Protein AF-A0A9D1SHH1-F1 (afdb_monomer)

Secondary structure (DSSP, 8-state):
----EEEESGGGSS-SEEEEEEEEE-TT--EEEEEEEESS-SSPSSS-EEEEEEEESSSSSS-PPPEEEE---BSSSSSB-EEEEEEEEEETTTTEEEEEEEEE-TT--TTTPPSS-SEETTEEEEEETTEEEEEETTEEEETTS--EEEB-TTSEETTEETTTTBTSEEE-SS-EEEEEEESSTTSS-PPPEE-HHHHS-TT-SEEEE-SEE-EE--SGGGTT-EEEEEEEES-SSS--EEEEEEEESSSSSS-EEPPPPP-TT-B--SS--SB--GGG-EEEEEEEE-TTS-EEEEEEE--TT-EEEEEEESSTTSS-PPPEEEEEEE-SS--EEEEEEEETTEEEEEEEEE--SSSSEEEEEEEESSSSS---EEEEEEEEE---EEEEE-TTSPEEEEEE--TT---EEEEEE-GGG--

InterPro domains:
  IPR011040 Sialidase [PF13088] (174-400)
  IPR023364 Trans-sialidase, domain 3 [G3DSA:2.40.220.10] (118-172)
  IPR026856 Sialidase family [PTHR10628] (6-422)
  IPR036278 Sialidase superfamily [SSF50939] (6-422)

Solvent-accessible surface area (backbone atoms only — not comparable to full-atom values): 20954 Å² total; per-residue (Å²): 98,90,74,69,49,78,75,39,33,46,93,55,57,92,23,65,12,22,45,49,27,15,38,41,54,48,100,88,44,34,34,34,36,36,31,27,39,19,58,73,47,63,65,68,57,37,18,32,17,23,34,34,30,35,34,15,82,67,80,67,78,53,67,53,75,65,38,76,70,39,82,59,52,63,86,45,39,55,39,2,11,24,38,43,42,38,18,34,30,57,40,79,91,76,59,29,38,38,39,35,24,18,32,26,32,32,59,29,30,81,72,65,20,42,67,29,43,44,62,55,96,90,15,40,32,30,40,34,91,93,42,58,26,40,35,45,98,48,33,32,29,31,89,85,66,82,48,74,42,62,31,48,96,86,30,41,35,96,65,38,24,27,36,41,34,41,67,55,31,25,44,40,59,25,40,37,37,34,35,31,41,14,78,63,78,66,76,52,62,48,78,72,45,73,42,23,93,62,54,45,52,66,67,22,14,30,46,35,45,6,43,12,44,34,44,54,40,83,46,74,99,53,43,68,25,36,37,38,38,24,22,34,16,64,30,52,82,70,38,52,41,30,34,31,41,35,38,17,86,66,87,70,75,53,58,44,58,43,64,54,65,50,55,91,82,52,39,80,47,99,88,52,59,85,36,66,53,64,57,72,26,30,38,39,26,21,60,30,65,46,99,86,36,36,34,43,36,43,31,26,38,53,38,90,84,24,38,32,28,40,29,43,17,85,60,81,60,59,52,51,42,63,59,42,74,38,90,91,38,43,22,43,71,48,50,46,28,49,40,65,45,58,58,95,91,36,72,30,34,40,35,37,32,16,48,31,54,80,45,59,17,30,23,30,39,34,38,10,76,66,84,68,77,50,63,87,20,43,34,67,51,35,82,49,50,15,46,37,35,13,57,36,67,43,89,88,46,36,34,41,38,35,28,28,55,42,95,73,19,40,34,29,32,33,42,73,47,52,66,84,69,43,76

Radius of gyration: 20.75 Å; Cα contacts (8 Å, |Δi|>4): 1305; chains: 1; bounding box: 52×47×60 Å

Structure (mmCIF, N/CA/C/O backbone):
data_AF-A0A9D1SHH1-F1
#
_entry.id   AF-A0A9D1SHH1-F1
#
loop_
_atom_site.group_PDB
_atom_site.id
_atom_site.type_symbol
_atom_site.label_atom_id
_atom_site.label_alt_id
_atom_site.label_comp_id
_atom_site.label_asym_id
_atom_site.label_entity_id
_atom_site.label_seq_id
_atom_site.pdbx_PDB_ins_code
_atom_site.Cartn_x
_atom_site.Cartn_y
_atom_site.Cartn_z
_atom_site.occupancy
_atom_site.B_iso_or_equiv
_atom_site.auth_seq_id
_atom_site.auth_comp_id
_atom_site.auth_asym_id
_atom_site.auth_atom_id
_atom_site.pdbx_PDB_model_num
ATOM 1 N N . MET A 1 1 ? -12.454 -12.516 20.207 1.00 78.00 1 MET A N 1
ATOM 2 C CA . MET A 1 1 ? -13.553 -12.975 19.332 1.00 78.00 1 MET A CA 1
ATOM 3 C C . MET A 1 1 ? -13.242 -14.387 18.903 1.00 78.00 1 MET A C 1
ATOM 5 O O . MET A 1 1 ? -12.071 -14.673 18.683 1.00 78.00 1 MET A O 1
ATOM 9 N N . ASP A 1 2 ? -14.265 -15.229 18.772 1.00 69.12 2 ASP A N 1
ATOM 10 C CA . ASP A 1 2 ? -14.056 -16.672 18.587 1.00 69.12 2 ASP A CA 1
ATOM 11 C C . ASP A 1 2 ? -14.516 -17.180 17.211 1.00 69.12 2 ASP A C 1
ATOM 13 O O . ASP A 1 2 ? -14.301 -18.344 16.887 1.00 69.12 2 ASP A O 1
ATOM 17 N N . ASN A 1 3 ? -15.117 -16.319 16.380 1.00 83.69 3 ASN A N 1
ATOM 18 C CA . ASN A 1 3 ? -15.601 -16.690 15.054 1.00 83.69 3 ASN A CA 1
ATOM 19 C C . ASN A 1 3 ? -14.875 -15.887 13.968 1.00 83.69 3 ASN A C 1
ATOM 21 O O . ASN A 1 3 ? -15.140 -14.701 13.784 1.00 83.69 3 ASN A O 1
ATOM 25 N N . PHE A 1 4 ? -13.951 -16.544 13.270 1.00 95.00 4 PHE A N 1
ATOM 26 C CA . PHE A 1 4 ? -13.216 -15.981 12.140 1.00 95.00 4 PHE A CA 1
ATOM 27 C C . PHE A 1 4 ? -13.461 -16.836 10.900 1.00 95.00 4 PHE A C 1
ATOM 29 O O . PHE A 1 4 ? -13.319 -18.058 10.966 1.00 95.00 4 PHE A O 1
ATOM 36 N N . SER A 1 5 ? -13.754 -16.207 9.765 1.00 96.00 5 SER A N 1
ATOM 37 C CA . SER A 1 5 ? -13.742 -16.881 8.463 1.00 96.00 5 SER A CA 1
ATOM 38 C C . SER A 1 5 ? -12.407 -16.656 7.751 1.00 96.00 5 SER A C 1
ATOM 40 O O . SER A 1 5 ? -11.657 -15.738 8.082 1.00 96.00 5 SER A O 1
ATOM 42 N N . ILE A 1 6 ? -12.070 -17.523 6.798 1.00 97.44 6 ILE A N 1
ATOM 43 C CA . ILE A 1 6 ? -10.857 -17.408 5.978 1.00 97.44 6 ILE A CA 1
ATOM 44 C C . ILE A 1 6 ? -11.259 -16.849 4.613 1.00 97.44 6 ILE A C 1
ATOM 46 O O . ILE A 1 6 ? -12.136 -17.406 3.955 1.00 97.44 6 ILE A O 1
ATOM 50 N N . VAL A 1 7 ? -10.616 -15.756 4.194 1.00 98.38 7 VAL A N 1
ATOM 51 C CA . VAL A 1 7 ? -10.879 -15.106 2.897 1.00 98.38 7 VAL A CA 1
ATOM 52 C C . VAL A 1 7 ? -9.833 -15.497 1.869 1.00 98.38 7 VAL A C 1
ATOM 54 O O . VAL A 1 7 ? -10.185 -15.778 0.729 1.00 98.38 7 VAL A O 1
ATOM 57 N N . PHE A 1 8 ? -8.567 -15.565 2.271 1.00 98.62 8 PHE A N 1
ATOM 58 C CA . PHE A 1 8 ? -7.486 -16.026 1.406 1.00 98.62 8 PHE A CA 1
ATOM 59 C C . PHE A 1 8 ? -6.683 -17.109 2.116 1.00 98.62 8 PHE A C 1
ATOM 61 O O . PHE A 1 8 ? -6.237 -16.900 3.246 1.00 98.62 8 PHE A O 1
ATOM 68 N N . SER A 1 9 ? -6.517 -18.250 1.458 1.00 97.56 9 SER A N 1
ATOM 69 C CA . SER A 1 9 ? -5.665 -19.363 1.875 1.00 97.56 9 SER A CA 1
ATOM 70 C C . SER A 1 9 ? -5.310 -20.234 0.674 1.00 97.56 9 SER A C 1
ATOM 72 O O . SER A 1 9 ? -5.765 -20.006 -0.450 1.00 97.56 9 SER A O 1
ATOM 74 N N . LYS A 1 10 ? -4.506 -21.274 0.908 1.00 96.75 10 LYS A N 1
ATOM 75 C CA . LYS A 1 10 ? -4.217 -22.299 -0.100 1.00 96.75 10 LYS A CA 1
ATOM 76 C C . LYS A 1 10 ? -5.486 -22.892 -0.720 1.00 96.75 10 LYS A C 1
ATOM 78 O O . LYS A 1 10 ? -5.496 -23.188 -1.906 1.00 96.75 10 LYS A O 1
ATOM 83 N N . ASP A 1 11 ? -6.552 -23.029 0.063 1.00 96.00 11 ASP A N 1
ATOM 84 C CA . ASP A 1 11 ? -7.803 -23.640 -0.394 1.00 96.00 11 ASP A CA 1
ATOM 85 C C . ASP A 1 11 ? -8.615 -22.719 -1.319 1.00 96.00 11 ASP A C 1
ATOM 87 O O . ASP A 1 11 ? -9.539 -23.178 -1.985 1.00 96.00 11 ASP A O 1
ATOM 91 N N . THR A 1 12 ? -8.291 -21.423 -1.362 1.00 93.69 12 THR A N 1
ATOM 92 C CA . THR A 1 12 ? -9.015 -20.417 -2.156 1.00 93.69 12 THR A CA 1
ATOM 93 C C . THR A 1 12 ? -8.216 -19.914 -3.355 1.00 93.69 12 THR A C 1
ATOM 95 O O . THR A 1 12 ? -8.708 -19.060 -4.087 1.00 93.69 12 THR A O 1
ATOM 98 N N . GLY A 1 13 ? -6.983 -20.385 -3.543 1.00 94.00 13 GLY A N 1
ATOM 99 C CA . GLY A 1 13 ? -6.089 -19.896 -4.587 1.00 94.00 13 GLY A CA 1
ATOM 100 C C . GLY A 1 13 ? -4.961 -20.871 -4.904 1.00 94.00 13 GLY A C 1
ATOM 101 O O . GLY A 1 13 ? -5.117 -22.082 -4.786 1.00 94.00 13 GLY A O 1
ATOM 102 N N . ASN A 1 14 ? -3.824 -20.351 -5.355 1.00 94.50 14 ASN A N 1
ATOM 103 C CA . ASN A 1 14 ? -2.773 -21.135 -6.009 1.00 94.50 14 ASN A CA 1
ATOM 104 C C . ASN A 1 14 ? -1.453 -21.183 -5.228 1.00 94.50 14 ASN A C 1
ATOM 106 O O . ASN A 1 14 ? -0.519 -21.867 -5.655 1.00 94.50 14 ASN A O 1
ATOM 110 N N . ALA A 1 15 ? -1.344 -20.447 -4.120 1.00 96.56 15 ALA A N 1
ATOM 111 C CA . ALA A 1 15 ? -0.130 -20.374 -3.316 1.00 96.56 15 ALA A CA 1
ATOM 112 C C . ALA A 1 15 ? -0.335 -20.865 -1.878 1.00 96.56 15 ALA A C 1
ATOM 114 O O . ALA A 1 15 ? -1.439 -20.861 -1.346 1.00 96.56 15 ALA A O 1
ATOM 115 N N . GLU A 1 16 ? 0.763 -21.241 -1.221 1.00 96.06 16 GLU A N 1
ATOM 116 C CA . GLU A 1 16 ? 0.758 -21.653 0.191 1.00 96.06 16 GLU A CA 1
ATOM 117 C C . GLU A 1 16 ? 0.666 -20.463 1.160 1.00 96.06 16 GLU A C 1
ATOM 119 O O . GLU A 1 16 ? 0.433 -20.655 2.352 1.00 96.06 16 GLU A O 1
ATOM 124 N N . ASN A 1 17 ? 0.910 -19.237 0.682 1.00 98.25 17 ASN A N 1
ATOM 125 C CA . ASN A 1 17 ? 1.052 -18.071 1.542 1.00 98.25 17 ASN A CA 1
ATOM 126 C C . ASN A 1 17 ? 0.288 -16.848 1.038 1.00 98.25 17 ASN A C 1
ATOM 128 O O . ASN A 1 17 ? 0.364 -16.501 -0.142 1.00 98.25 17 ASN A O 1
ATOM 132 N N . TYR A 1 18 ? -0.343 -16.136 1.975 1.00 98.44 18 TYR A N 1
ATOM 133 C CA . TYR A 1 18 ? -1.086 -14.904 1.731 1.00 98.44 18 TYR A CA 1
ATOM 134 C C . TYR A 1 18 ? -0.763 -13.843 2.772 1.00 98.44 18 TYR A C 1
ATOM 136 O O . TYR A 1 18 ? -0.590 -14.147 3.955 1.00 98.44 18 TYR A O 1
ATOM 144 N N . ARG A 1 19 ? -0.652 -12.587 2.331 1.00 98.38 19 ARG A N 1
ATOM 145 C CA . ARG A 1 19 ? -0.289 -11.453 3.194 1.00 98.38 19 ARG A CA 1
ATOM 146 C C . ARG A 1 19 ? -0.903 -10.144 2.740 1.00 98.38 19 ARG A C 1
ATOM 148 O O . ARG A 1 19 ? -1.397 -10.040 1.628 1.00 98.38 19 ARG A O 1
ATOM 155 N N . ILE A 1 20 ? -0.761 -9.138 3.596 1.00 98.50 20 ILE A N 1
ATOM 156 C CA . ILE A 1 20 ? -1.031 -7.732 3.314 1.00 98.50 20 ILE A CA 1
ATOM 157 C C . ILE A 1 20 ? -2.479 -7.510 2.857 1.00 98.50 20 ILE A C 1
ATOM 159 O O . ILE A 1 20 ? -2.740 -7.315 1.671 1.00 98.50 20 ILE A O 1
ATOM 163 N N . PRO A 1 21 ? -3.441 -7.584 3.792 1.00 98.69 21 PRO A N 1
ATOM 164 C CA . PRO A 1 21 ? -4.838 -7.384 3.461 1.00 98.69 21 PRO A CA 1
ATOM 165 C C . PRO A 1 21 ? -5.146 -5.914 3.168 1.00 98.69 21 PRO A C 1
ATOM 167 O O . PRO A 1 21 ? -4.643 -5.006 3.834 1.00 98.69 21 PRO A O 1
ATOM 170 N N . SER A 1 22 ? -6.065 -5.698 2.238 1.00 98.88 22 SER A N 1
ATOM 171 C CA . SER A 1 22 ? -6.752 -4.428 2.017 1.00 98.88 22 SER A CA 1
ATOM 172 C C . SER A 1 22 ? -8.242 -4.709 1.809 1.00 98.88 22 SER A C 1
ATOM 174 O O . SER A 1 22 ? -8.587 -5.718 1.193 1.00 98.88 22 SER A O 1
ATOM 176 N N . VAL A 1 23 ? -9.131 -3.869 2.343 1.00 98.88 23 VAL A N 1
ATOM 177 C CA . VAL A 1 23 ? -10.582 -3.996 2.149 1.00 98.88 23 VAL A CA 1
ATOM 178 C C . VAL A 1 23 ? -11.229 -2.627 2.011 1.00 98.88 23 VAL A C 1
ATOM 180 O O . VAL A 1 23 ? -10.958 -1.723 2.800 1.00 98.88 23 VAL A O 1
ATOM 183 N N . VAL A 1 24 ? -12.109 -2.499 1.023 1.00 98.75 24 VAL A N 1
ATOM 184 C CA . VAL A 1 24 ? -12.978 -1.333 0.821 1.00 98.75 24 VAL A CA 1
ATOM 185 C C . VAL A 1 24 ? -14.433 -1.779 0.710 1.00 98.75 24 VAL A C 1
ATOM 187 O O . VAL A 1 24 ? -14.713 -2.949 0.441 1.00 98.75 24 VAL A O 1
ATOM 190 N N . VAL A 1 25 ? -15.351 -0.840 0.930 1.00 98.44 25 VAL A N 1
ATOM 191 C CA . VAL A 1 25 ? -16.796 -1.029 0.765 1.00 98.44 25 VAL A CA 1
ATOM 192 C C . VAL A 1 25 ? -17.262 -0.064 -0.318 1.00 98.44 25 VAL A C 1
ATOM 194 O O . VAL A 1 25 ? -16.975 1.130 -0.238 1.00 98.44 25 VAL A O 1
ATOM 197 N N . THR A 1 26 ? -17.947 -0.575 -1.334 1.00 97.88 26 THR A N 1
ATOM 198 C CA . THR A 1 26 ? -18.571 0.236 -2.391 1.00 97.88 26 THR A CA 1
ATOM 199 C C . THR A 1 26 ? -19.889 0.847 -1.907 1.00 97.88 26 THR A C 1
ATOM 201 O O . THR A 1 26 ? -20.453 0.435 -0.892 1.00 97.88 26 THR A O 1
ATOM 204 N N . LYS A 1 27 ? -20.439 1.812 -2.655 1.00 94.38 27 LYS A N 1
ATOM 205 C CA . LYS A 1 27 ? -21.702 2.489 -2.304 1.00 94.38 27 LYS A CA 1
ATOM 206 C C . LYS A 1 27 ? -22.903 1.549 -2.127 1.00 94.38 27 LYS A C 1
ATOM 208 O O . LYS A 1 27 ? -23.839 1.897 -1.416 1.00 94.38 27 LYS A O 1
ATOM 213 N N . ASP A 1 28 ? -22.897 0.389 -2.784 1.00 94.00 28 ASP A N 1
ATOM 214 C CA . ASP A 1 28 ? -23.961 -0.619 -2.686 1.00 94.00 28 ASP A CA 1
ATOM 215 C C . ASP A 1 28 ? -23.740 -1.627 -1.544 1.00 94.00 28 ASP A C 1
ATOM 217 O O . ASP A 1 28 ? -24.547 -2.534 -1.353 1.00 94.00 28 ASP A O 1
ATOM 221 N N . GLY A 1 29 ? -22.674 -1.450 -0.757 1.00 96.94 29 GLY A N 1
ATOM 222 C CA . GLY A 1 29 ? -22.336 -2.304 0.375 1.00 96.94 29 GLY A CA 1
ATOM 223 C C . GLY A 1 29 ? -21.490 -3.527 0.017 1.00 96.94 29 GLY A C 1
ATOM 224 O O . GLY A 1 29 ? -21.230 -4.340 0.906 1.00 96.94 29 GLY A O 1
ATOM 225 N N . THR A 1 30 ? -21.034 -3.670 -1.233 1.00 98.38 30 THR A N 1
ATOM 226 C CA . THR A 1 30 ? -20.122 -4.758 -1.614 1.00 98.38 30 THR A CA 1
ATOM 227 C C . THR A 1 30 ? -18.764 -4.573 -0.938 1.00 98.38 30 THR A C 1
ATOM 229 O O . THR A 1 30 ? -18.098 -3.548 -1.088 1.00 98.38 30 THR A O 1
ATOM 232 N N . LEU A 1 31 ? -18.321 -5.594 -0.206 1.00 98.81 31 LEU A N 1
ATOM 233 C CA . LEU A 1 31 ? -16.946 -5.694 0.271 1.00 98.81 31 LEU A CA 1
ATOM 234 C C . LEU A 1 31 ? -16.056 -6.158 -0.873 1.00 98.81 31 LEU A C 1
ATOM 236 O O . LEU A 1 31 ? -16.323 -7.189 -1.493 1.00 98.81 31 LEU A O 1
ATOM 240 N N . VAL A 1 32 ? -14.955 -5.450 -1.093 1.00 98.81 32 VAL A N 1
ATOM 241 C CA . VAL A 1 32 ? -13.888 -5.876 -2.000 1.00 98.81 32 VAL A CA 1
ATOM 242 C C . VAL A 1 32 ? -12.627 -6.048 -1.175 1.00 98.81 32 VAL A C 1
ATOM 244 O O . VAL A 1 32 ? -12.137 -5.093 -0.577 1.00 98.81 32 VAL A O 1
ATOM 247 N N . ALA A 1 33 ? -12.140 -7.284 -1.106 1.00 98.88 33 ALA A N 1
ATOM 248 C CA . ALA A 1 33 ? -10.960 -7.688 -0.358 1.00 98.88 33 ALA A CA 1
ATOM 249 C C . ALA A 1 33 ? -9.810 -7.980 -1.320 1.00 98.88 33 ALA A C 1
ATOM 251 O O . ALA A 1 33 ? -10.016 -8.645 -2.333 1.00 98.88 33 ALA A O 1
ATOM 252 N N . ALA A 1 34 ? -8.601 -7.542 -0.978 1.00 98.88 34 ALA A N 1
ATOM 253 C CA . ALA A 1 34 ? -7.385 -7.828 -1.726 1.00 98.88 34 ALA A CA 1
ATOM 254 C C . ALA A 1 34 ? -6.268 -8.346 -0.817 1.00 98.88 34 ALA A C 1
ATOM 256 O O . ALA A 1 34 ? -6.210 -8.004 0.368 1.00 98.88 34 ALA A O 1
ATOM 257 N N . ALA A 1 35 ? -5.371 -9.146 -1.391 1.00 98.75 35 ALA A N 1
ATOM 258 C CA . ALA A 1 35 ? -4.189 -9.663 -0.712 1.00 98.75 35 ALA A CA 1
ATOM 259 C C . ALA A 1 35 ? -3.027 -9.933 -1.683 1.00 98.75 35 ALA A C 1
ATOM 261 O O . ALA A 1 35 ? -3.178 -9.998 -2.908 1.00 98.75 35 ALA A O 1
ATOM 262 N N . ASP A 1 36 ? -1.843 -10.120 -1.110 1.00 98.75 36 ASP A N 1
ATOM 263 C CA . ASP A 1 36 ? -0.730 -10.803 -1.750 1.00 98.75 36 ASP A CA 1
ATOM 264 C C . ASP A 1 36 ? -0.964 -12.309 -1.796 1.00 98.75 36 ASP A C 1
ATOM 266 O O . ASP A 1 36 ? -1.150 -12.916 -0.747 1.00 98.75 36 ASP A O 1
ATOM 270 N N . GLU A 1 37 ? -0.822 -12.912 -2.975 1.00 98.56 37 GLU A N 1
ATOM 271 C CA . GLU A 1 37 ? -0.665 -14.359 -3.160 1.00 98.56 37 GLU A CA 1
ATOM 272 C C . GLU A 1 37 ? 0.824 -14.661 -3.407 1.00 98.56 37 GLU A C 1
ATOM 274 O O . GLU A 1 37 ? 1.411 -14.175 -4.377 1.00 98.56 37 GLU A O 1
ATOM 279 N N . ARG A 1 38 ? 1.480 -15.396 -2.497 1.00 98.19 38 ARG A N 1
ATOM 280 C CA . ARG A 1 38 ? 2.950 -15.537 -2.434 1.00 98.19 38 ARG A CA 1
ATOM 281 C C . ARG A 1 38 ? 3.396 -16.980 -2.688 1.00 98.19 38 ARG A C 1
ATOM 283 O O . ARG A 1 38 ? 3.282 -17.832 -1.814 1.00 98.19 38 ARG A O 1
ATOM 290 N N . PHE A 1 39 ? 3.983 -17.250 -3.854 1.00 97.50 39 PHE A N 1
ATOM 291 C CA . PHE A 1 39 ? 4.135 -18.624 -4.363 1.00 97.50 39 PHE A CA 1
ATOM 292 C C . PHE A 1 39 ? 5.250 -19.459 -3.723 1.00 97.50 39 PHE A C 1
ATOM 294 O O . PHE A 1 39 ? 5.036 -20.628 -3.422 1.00 97.50 39 PHE A O 1
ATOM 301 N N . PHE A 1 40 ? 6.457 -18.913 -3.544 1.00 95.25 40 PHE A N 1
ATOM 302 C CA . PHE A 1 40 ? 7.606 -19.737 -3.126 1.00 95.25 40 PHE A CA 1
ATOM 303 C C . PHE A 1 40 ? 7.874 -19.693 -1.622 1.00 95.25 40 PHE A C 1
ATOM 305 O O . PHE A 1 40 ? 8.486 -20.605 -1.074 1.00 95.25 40 PHE A O 1
ATOM 312 N N . THR A 1 41 ? 7.486 -18.599 -0.965 1.00 94.69 41 THR A N 1
ATOM 313 C CA . THR A 1 41 ? 7.639 -18.387 0.481 1.00 94.69 41 THR A CA 1
ATOM 314 C C . THR A 1 41 ? 6.634 -17.336 0.955 1.00 94.69 41 THR A C 1
ATOM 316 O O . THR A 1 41 ? 6.301 -16.443 0.180 1.00 94.69 41 THR A O 1
ATOM 319 N N . GLY A 1 42 ? 6.306 -17.293 2.248 1.00 94.31 42 GLY A N 1
ATOM 320 C CA . GLY A 1 42 ? 5.588 -16.156 2.850 1.00 94.31 42 GLY A CA 1
ATOM 321 C C . GLY A 1 42 ? 6.420 -14.871 2.999 1.00 94.31 42 GLY A C 1
ATOM 322 O O . GLY A 1 42 ? 5.913 -13.845 3.452 1.00 94.31 42 GLY A O 1
ATOM 323 N N . SER A 1 43 ? 7.708 -14.896 2.634 1.00 94.44 43 SER A N 1
ATOM 324 C CA . SER A 1 43 ? 8.597 -13.732 2.730 1.00 94.44 43 SER A CA 1
ATOM 325 C C . SER A 1 43 ? 8.281 -12.661 1.686 1.00 94.44 43 SER A C 1
ATOM 327 O O . SER A 1 43 ? 7.547 -12.883 0.722 1.00 94.44 43 SER A O 1
ATOM 329 N N . ASP A 1 44 ? 8.843 -11.479 1.922 1.00 95.19 44 ASP A N 1
ATOM 330 C CA . ASP A 1 44 ? 8.890 -10.350 0.991 1.00 95.19 44 ASP A CA 1
ATOM 331 C C . ASP A 1 44 ? 9.633 -10.698 -0.318 1.00 95.19 44 ASP A C 1
ATOM 333 O O . ASP A 1 44 ? 10.245 -11.770 -0.437 1.00 95.19 44 ASP A O 1
ATOM 337 N N . ASN A 1 45 ? 9.612 -9.786 -1.288 1.00 93.31 45 ASN A N 1
ATOM 338 C CA . ASN A 1 45 ? 10.435 -9.874 -2.484 1.00 93.31 45 ASN A CA 1
ATOM 339 C C . ASN A 1 45 ? 11.946 -9.957 -2.133 1.00 93.31 45 ASN A C 1
ATOM 341 O O . ASN A 1 45 ? 12.418 -9.409 -1.132 1.00 93.31 45 ASN A O 1
ATOM 345 N N . PRO A 1 46 ? 12.756 -10.675 -2.934 1.00 93.62 46 PRO A N 1
ATOM 346 C CA . PRO A 1 46 ? 12.384 -11.366 -4.166 1.00 93.62 46 PRO A CA 1
ATOM 347 C C . PRO A 1 46 ? 11.594 -12.655 -3.901 1.00 93.62 46 PRO A C 1
ATOM 349 O O . PRO A 1 46 ? 11.968 -13.459 -3.041 1.00 93.62 46 PRO A O 1
ATOM 352 N N . ASN A 1 47 ? 10.489 -12.793 -4.634 1.00 95.00 47 ASN A N 1
ATOM 353 C CA . ASN A 1 47 ? 9.498 -13.868 -4.599 1.00 95.00 47 ASN A CA 1
ATOM 354 C C . ASN A 1 47 ? 8.522 -13.631 -5.770 1.00 95.00 47 ASN A C 1
ATOM 356 O O . ASN A 1 47 ? 8.375 -12.481 -6.177 1.00 95.00 47 ASN A O 1
ATOM 360 N N . ARG A 1 48 ? 7.825 -14.650 -6.289 1.00 97.50 48 ARG A N 1
ATOM 361 C CA . ARG A 1 48 ? 6.657 -14.374 -7.142 1.00 97.50 48 ARG A CA 1
ATOM 362 C C . ARG A 1 48 ? 5.502 -13.999 -6.227 1.00 97.50 48 ARG A C 1
ATOM 364 O O . ARG A 1 48 ? 5.137 -14.791 -5.354 1.00 97.50 48 ARG A O 1
ATOM 371 N N . ILE A 1 49 ? 4.977 -12.797 -6.419 1.00 98.56 49 ILE A N 1
ATOM 372 C CA . ILE A 1 49 ? 3.838 -12.294 -5.660 1.00 98.56 49 ILE A CA 1
ATOM 373 C C . ILE A 1 49 ? 2.834 -11.700 -6.636 1.00 98.56 49 ILE A C 1
ATOM 375 O O . ILE A 1 49 ? 3.168 -10.754 -7.352 1.00 98.56 49 ILE A O 1
ATOM 379 N N . ASP A 1 50 ? 1.625 -12.245 -6.617 1.00 98.50 50 ASP A N 1
ATOM 380 C CA . ASP A 1 50 ? 0.494 -11.819 -7.440 1.00 98.50 50 ASP A CA 1
ATOM 381 C C . ASP A 1 50 ? -0.491 -11.012 -6.564 1.00 98.50 50 ASP A C 1
ATOM 383 O O . ASP A 1 50 ? -0.465 -11.106 -5.327 1.00 98.50 50 ASP A O 1
ATOM 387 N N . LYS A 1 51 ? -1.333 -10.163 -7.170 1.00 98.50 51 LYS A N 1
ATOM 388 C CA . LYS A 1 51 ? -2.459 -9.508 -6.473 1.00 98.50 51 LYS A CA 1
ATOM 389 C C . LYS A 1 51 ? -3.732 -10.293 -6.719 1.00 98.50 51 LYS A C 1
ATOM 391 O O . LYS A 1 51 ? -4.103 -10.506 -7.874 1.00 98.50 51 LYS A O 1
ATOM 396 N N . VAL A 1 52 ? -4.419 -10.642 -5.640 1.00 98.81 52 VAL A N 1
ATOM 397 C CA . VAL A 1 52 ? -5.677 -11.385 -5.693 1.00 98.81 52 VAL A CA 1
ATOM 398 C C . VAL A 1 52 ? -6.797 -10.617 -5.015 1.00 98.81 52 VAL A C 1
ATOM 400 O O . VAL A 1 52 ? -6.549 -9.857 -4.080 1.00 98.81 52 VAL A O 1
ATOM 403 N N . VAL A 1 53 ? -8.016 -10.808 -5.512 1.00 98.81 53 VAL A N 1
ATOM 404 C CA . VAL A 1 53 ? -9.228 -10.116 -5.076 1.00 98.81 53 VAL A CA 1
ATOM 405 C C . VAL A 1 53 ? -10.357 -11.118 -4.875 1.00 98.81 53 VAL A C 1
ATOM 407 O O . VAL A 1 53 ? -10.489 -12.078 -5.635 1.00 98.81 53 VAL A O 1
ATOM 410 N N . ARG A 1 54 ? -11.183 -10.879 -3.858 1.00 98.81 54 ARG A N 1
ATOM 411 C CA . ARG A 1 54 ? -12.477 -11.541 -3.650 1.00 98.81 54 ARG A CA 1
ATOM 412 C C . ARG A 1 54 ? -13.506 -10.502 -3.237 1.00 98.81 54 ARG A C 1
ATOM 414 O O . ARG A 1 54 ? -13.161 -9.517 -2.583 1.00 98.81 54 ARG A O 1
ATOM 421 N N . THR A 1 55 ? -14.764 -10.728 -3.589 1.00 98.69 55 THR A N 1
ATOM 422 C CA . THR A 1 55 ? -15.863 -9.818 -3.254 1.00 98.69 55 THR A CA 1
ATOM 423 C C . THR A 1 55 ? -16.925 -10.508 -2.410 1.00 98.69 55 THR A C 1
ATOM 425 O O . THR A 1 55 ? -17.069 -11.731 -2.455 1.00 98.69 55 THR A O 1
ATOM 428 N N . SER A 1 56 ? -17.663 -9.730 -1.622 1.00 98.62 56 SER A N 1
ATOM 429 C CA . SER A 1 56 ? -18.806 -10.206 -0.845 1.00 98.62 56 SER A CA 1
ATOM 430 C C . SER A 1 56 ? -19.941 -9.190 -0.889 1.00 98.62 56 SER A C 1
ATOM 432 O O . SER A 1 56 ? -19.739 -8.011 -0.614 1.00 98.62 56 SER A O 1
ATOM 434 N N . VAL A 1 57 ? -21.144 -9.668 -1.209 1.00 97.94 57 VAL A N 1
ATOM 435 C CA . VAL A 1 57 ? -22.374 -8.860 -1.315 1.00 97.94 57 VAL A CA 1
ATOM 436 C C . VAL A 1 57 ? -23.327 -9.074 -0.131 1.00 97.94 57 VAL A C 1
ATOM 438 O O . VAL A 1 57 ? -24.448 -8.578 -0.133 1.00 97.94 57 VAL A O 1
ATOM 441 N N . ASP A 1 58 ? -22.909 -9.848 0.875 1.00 97.31 58 ASP A N 1
ATOM 442 C CA . ASP A 1 58 ? -23.738 -10.260 2.017 1.00 97.31 58 ASP A CA 1
ATOM 443 C C . ASP A 1 58 ? -23.104 -9.926 3.380 1.00 97.31 58 ASP A C 1
ATOM 445 O O . ASP A 1 58 ? -23.429 -10.543 4.401 1.00 97.31 58 ASP A O 1
ATOM 449 N N . GLY A 1 59 ? -22.211 -8.928 3.395 1.00 96.44 59 GLY A N 1
ATOM 450 C CA . GLY A 1 59 ? -21.511 -8.466 4.597 1.00 96.44 59 GLY A CA 1
ATOM 451 C C . GLY A 1 59 ? -20.359 -9.377 5.034 1.00 96.44 59 GLY A C 1
ATOM 452 O O . GLY A 1 59 ? -19.990 -9.376 6.206 1.00 96.44 59 GLY A O 1
ATOM 453 N N . GLY A 1 60 ? -19.796 -10.167 4.116 1.00 97.19 60 GLY A N 1
ATOM 454 C CA . GLY A 1 60 ? -18.646 -11.040 4.366 1.00 97.19 60 GLY A CA 1
ATOM 455 C C . GLY A 1 60 ? -19.010 -12.443 4.852 1.00 97.19 60 GLY A C 1
ATOM 456 O O . GLY A 1 60 ? -18.131 -13.160 5.342 1.00 97.19 60 GLY A O 1
ATOM 457 N N . LYS A 1 61 ? -20.283 -12.850 4.724 1.00 96.69 61 LYS A N 1
ATOM 458 C CA . LYS A 1 61 ? -20.740 -14.208 5.071 1.00 96.69 61 LYS A CA 1
ATOM 459 C C . LYS A 1 61 ? -20.291 -15.211 4.015 1.00 96.69 61 LYS A C 1
ATOM 461 O O . LYS A 1 61 ? -19.841 -16.300 4.365 1.00 96.69 61 LYS A O 1
ATOM 466 N N . THR A 1 62 ? -20.379 -14.833 2.743 1.00 97.69 62 THR A N 1
ATOM 467 C CA . THR A 1 62 ? -19.843 -15.591 1.609 1.00 97.69 6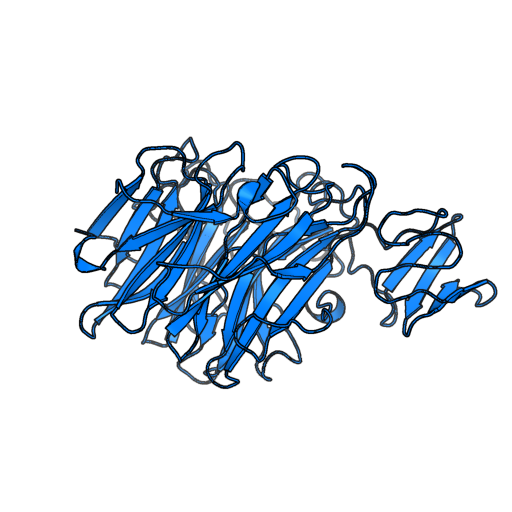2 THR A CA 1
ATOM 468 C C . THR A 1 62 ? -18.956 -14.707 0.738 1.00 97.69 62 THR A C 1
ATOM 470 O O . THR A 1 62 ? -19.082 -13.482 0.736 1.00 97.69 62 THR A O 1
ATOM 473 N N . TRP A 1 63 ? -18.024 -15.334 0.019 1.00 98.50 63 TRP A N 1
ATOM 474 C CA . TRP A 1 63 ? -17.035 -14.660 -0.820 1.00 98.50 63 TRP A CA 1
ATOM 475 C C . TRP A 1 63 ? -17.012 -15.288 -2.212 1.00 98.50 63 TRP A C 1
ATOM 477 O O . TRP A 1 63 ? -17.116 -16.510 -2.333 1.00 98.50 63 TRP A O 1
ATOM 487 N N . SER A 1 64 ? -16.836 -14.465 -3.246 1.00 98.38 64 SER A N 1
ATOM 488 C CA . SER A 1 64 ? -16.663 -14.902 -4.637 1.00 98.38 64 SER A CA 1
ATOM 489 C C . SER A 1 64 ? -15.482 -15.861 -4.798 1.00 98.38 64 SER A C 1
ATOM 491 O O . SER A 1 64 ? -14.633 -15.960 -3.916 1.00 98.38 64 SER A O 1
ATOM 493 N N . GLU A 1 65 ? -15.347 -16.499 -5.957 1.00 97.81 65 GLU A N 1
ATOM 494 C CA . GLU A 1 65 ? -14.068 -17.110 -6.339 1.00 97.81 65 GLU A CA 1
ATOM 495 C C . GLU A 1 65 ? -12.942 -16.064 -6.382 1.00 97.81 65 GLU A C 1
ATOM 497 O O . GLU A 1 65 ? -13.195 -14.861 -6.536 1.00 97.81 65 GLU A O 1
ATOM 502 N N . GLN A 1 66 ? -11.701 -16.523 -6.213 1.00 98.38 66 GLN A N 1
ATOM 503 C CA . GLN A 1 66 ? -10.522 -15.665 -6.267 1.00 98.38 66 GLN A CA 1
ATOM 504 C C . GLN A 1 66 ? -10.255 -15.178 -7.694 1.00 98.38 66 GLN A C 1
ATOM 506 O O . GLN A 1 66 ? -10.194 -15.961 -8.639 1.00 98.38 66 GLN A O 1
ATOM 511 N N . ILE A 1 67 ? -10.032 -13.873 -7.827 1.00 98.12 67 ILE A N 1
ATOM 512 C CA . ILE A 1 67 ? -9.651 -13.209 -9.074 1.00 98.12 67 ILE A CA 1
ATOM 513 C C . ILE A 1 67 ? -8.194 -12.768 -8.956 1.00 98.12 67 ILE A C 1
ATOM 515 O O . ILE A 1 67 ? -7.838 -12.063 -8.015 1.00 98.12 67 ILE A O 1
ATOM 519 N N . THR A 1 68 ? -7.347 -13.131 -9.919 1.00 98.31 68 THR A N 1
ATOM 520 C CA . THR A 1 68 ? -5.986 -12.584 -10.019 1.00 98.31 68 THR A CA 1
ATOM 521 C C . THR A 1 68 ? -6.037 -11.237 -10.739 1.00 98.31 68 THR A C 1
ATOM 523 O O . THR A 1 68 ? -6.134 -11.180 -11.961 1.00 98.31 68 THR A O 1
ATOM 526 N N . ALA A 1 69 ? -5.978 -10.144 -9.977 1.00 98.38 69 ALA A N 1
ATOM 527 C CA . ALA A 1 69 ? -5.986 -8.778 -10.504 1.00 98.38 69 ALA A CA 1
ATOM 528 C C . ALA A 1 69 ? -4.640 -8.388 -11.141 1.00 98.38 69 ALA A C 1
ATOM 530 O O . ALA A 1 69 ? -4.602 -7.629 -12.106 1.00 98.38 69 ALA A O 1
ATOM 531 N N . VAL A 1 70 ? -3.531 -8.917 -10.612 1.00 98.31 70 VAL A N 1
ATOM 532 C CA . VAL A 1 70 ? -2.183 -8.735 -11.174 1.00 98.31 70 VAL A CA 1
ATOM 533 C C . VAL A 1 70 ? -1.441 -10.054 -11.096 1.00 98.31 70 VAL A C 1
ATOM 535 O O . VAL A 1 70 ? -1.197 -10.559 -10.002 1.00 98.31 70 VAL A O 1
ATOM 538 N N . GLN A 1 71 ? -1.037 -10.576 -12.248 1.00 97.25 71 GLN A N 1
ATOM 539 C CA . GLN A 1 71 ? -0.235 -11.787 -12.341 1.00 97.25 71 GLN A CA 1
ATOM 540 C C . GLN A 1 71 ? 1.222 -11.432 -12.635 1.00 97.25 71 GLN A C 1
ATOM 542 O O . GLN A 1 71 ? 1.508 -10.721 -13.600 1.00 97.25 71 GLN A O 1
ATOM 547 N N . MET A 1 72 ? 2.149 -11.950 -11.831 1.00 97.12 72 MET A N 1
ATOM 548 C CA . MET A 1 72 ? 3.581 -11.822 -12.079 1.00 97.12 72 MET A CA 1
ATOM 549 C C . MET A 1 72 ? 4.170 -13.111 -12.651 1.00 97.12 72 MET A C 1
ATOM 551 O O . MET A 1 72 ? 3.576 -14.189 -12.614 1.00 97.12 72 MET A O 1
ATOM 555 N N . VAL A 1 73 ? 5.382 -12.987 -13.187 1.00 95.56 73 VAL A N 1
ATOM 556 C CA . VAL A 1 73 ? 6.110 -14.066 -13.858 1.00 95.56 73 VAL A CA 1
ATOM 557 C C . VAL A 1 73 ? 7.349 -14.485 -13.074 1.00 95.56 73 VAL A C 1
ATOM 559 O O . VAL A 1 73 ? 7.997 -13.674 -12.403 1.00 95.56 73 VAL A O 1
ATOM 562 N N . GLY A 1 74 ? 7.703 -15.763 -13.198 1.00 94.31 74 GLY A N 1
ATOM 563 C CA . GLY A 1 74 ? 8.933 -16.321 -12.654 1.00 94.31 74 GLY A CA 1
ATOM 564 C C . GLY A 1 74 ? 8.816 -17.779 -12.228 1.00 94.31 74 GLY A C 1
ATOM 565 O O . GLY A 1 74 ? 7.723 -18.338 -12.153 1.00 94.31 74 GLY A O 1
ATOM 566 N N . LYS A 1 75 ? 9.973 -18.397 -11.978 1.00 93.50 75 LYS A N 1
ATOM 567 C CA . LYS A 1 75 ? 10.104 -19.851 -11.759 1.00 93.50 75 LYS A CA 1
ATOM 568 C C . LYS A 1 75 ? 10.586 -20.250 -10.368 1.00 93.50 75 LYS A C 1
ATOM 570 O O . LYS A 1 75 ? 10.426 -21.396 -9.968 1.00 93.50 75 LYS A O 1
ATOM 575 N N . ASP A 1 76 ? 11.192 -19.316 -9.643 1.00 95.56 76 ASP A N 1
ATOM 576 C CA . ASP A 1 76 ? 11.668 -19.521 -8.278 1.00 95.56 76 ASP A CA 1
ATOM 577 C C . ASP A 1 76 ? 11.794 -18.186 -7.535 1.00 95.56 76 ASP A C 1
ATOM 579 O O . ASP A 1 76 ? 11.644 -17.108 -8.114 1.00 95.56 76 ASP A O 1
ATOM 583 N N . LYS A 1 77 ? 12.123 -18.247 -6.242 1.00 94.00 77 LYS A N 1
ATOM 584 C CA . LYS A 1 77 ? 12.252 -17.075 -5.370 1.00 94.00 77 LYS A CA 1
ATOM 585 C C . LYS A 1 77 ? 13.111 -15.943 -5.958 1.00 94.00 77 LYS A C 1
ATOM 587 O O . LYS A 1 77 ? 12.791 -14.778 -5.754 1.00 94.00 77 LYS A O 1
ATOM 592 N N . LYS A 1 78 ? 14.228 -16.243 -6.625 1.00 94.94 78 LYS A N 1
ATOM 593 C CA . LYS A 1 78 ? 15.190 -15.231 -7.101 1.00 94.94 78 LYS A CA 1
ATOM 594 C C . LYS A 1 78 ? 14.933 -14.799 -8.538 1.00 94.94 78 LYS A C 1
ATOM 596 O O . LYS A 1 78 ? 15.262 -13.663 -8.868 1.00 94.94 78 LYS A O 1
ATOM 601 N N . HIS A 1 79 ? 14.316 -15.652 -9.345 1.00 95.69 79 HIS A N 1
ATOM 602 C CA . HIS A 1 79 ? 14.018 -15.405 -10.757 1.00 95.69 79 HIS A CA 1
ATOM 603 C C . HIS A 1 79 ? 12.537 -15.081 -10.992 1.00 95.69 79 HIS A C 1
ATOM 605 O O . HIS A 1 79 ? 11.962 -15.495 -11.997 1.00 95.69 79 HIS A O 1
ATOM 611 N N . SER A 1 80 ? 11.918 -14.368 -10.048 1.00 96.94 80 SER A N 1
ATOM 612 C CA . SER A 1 80 ? 10.523 -13.939 -10.141 1.00 96.94 80 SER A CA 1
ATOM 613 C C . SER A 1 80 ? 10.352 -12.470 -9.832 1.00 96.94 80 SER A C 1
ATOM 615 O O . SER A 1 80 ? 10.911 -11.973 -8.852 1.00 96.94 80 SER A O 1
ATOM 617 N N . ALA A 1 81 ? 9.555 -11.806 -10.659 1.00 97.62 81 ALA A N 1
ATOM 618 C CA . ALA A 1 81 ? 9.076 -10.470 -10.376 1.00 97.62 81 ALA A CA 1
ATOM 619 C C . ALA A 1 81 ? 7.926 -10.527 -9.355 1.00 97.62 81 ALA A C 1
ATOM 621 O O . ALA A 1 81 ? 7.260 -11.552 -9.201 1.00 97.62 81 ALA A O 1
ATOM 622 N N . ALA A 1 82 ? 7.716 -9.427 -8.640 1.00 98.25 82 ALA A N 1
ATOM 623 C CA . ALA A 1 82 ? 6.749 -9.348 -7.551 1.00 98.25 82 ALA A CA 1
ATOM 624 C C . ALA A 1 82 ? 5.885 -8.101 -7.700 1.00 98.25 82 ALA A C 1
ATOM 626 O O . ALA A 1 82 ? 6.433 -7.032 -7.952 1.00 98.25 82 ALA A O 1
ATOM 627 N N . ALA A 1 83 ? 4.583 -8.237 -7.478 1.00 98.31 83 ALA A N 1
ATOM 628 C CA . ALA A 1 83 ? 3.667 -7.163 -7.135 1.00 98.31 83 ALA A CA 1
ATOM 629 C C . ALA A 1 83 ? 3.324 -7.344 -5.653 1.00 98.31 83 ALA A C 1
ATOM 631 O O . ALA A 1 83 ? 2.897 -8.425 -5.257 1.00 98.31 83 ALA A O 1
ATOM 632 N N . ILE A 1 84 ? 3.514 -6.336 -4.812 1.00 98.19 84 ILE A N 1
ATOM 633 C CA . ILE A 1 84 ? 3.415 -6.473 -3.356 1.00 98.19 84 ILE A CA 1
ATOM 634 C C . ILE A 1 84 ? 2.755 -5.253 -2.715 1.00 98.19 84 ILE A C 1
ATOM 636 O O . ILE A 1 84 ? 2.811 -4.149 -3.261 1.00 98.19 84 ILE A O 1
ATOM 640 N N . ASP A 1 85 ? 2.171 -5.476 -1.543 1.00 98.50 85 ASP A N 1
ATOM 641 C CA . ASP A 1 85 ? 1.626 -4.469 -0.641 1.00 98.50 85 ASP A CA 1
ATOM 642 C C . ASP A 1 85 ? 0.415 -3.716 -1.227 1.00 98.50 85 ASP A C 1
ATOM 644 O O . ASP A 1 85 ? 0.499 -2.507 -1.447 1.00 98.50 85 ASP A O 1
ATOM 648 N N . PRO A 1 86 ? -0.724 -4.382 -1.509 1.00 98.56 86 PRO A N 1
ATOM 649 C CA . PRO A 1 86 ? -1.910 -3.697 -2.001 1.00 98.56 86 PRO A CA 1
ATOM 650 C C . PRO A 1 86 ? -2.397 -2.646 -0.996 1.00 98.56 86 PRO A C 1
ATOM 652 O O . PRO A 1 86 ? -2.494 -2.892 0.210 1.00 98.56 86 PRO A O 1
ATOM 655 N N . ALA A 1 87 ? -2.755 -1.481 -1.525 1.00 98.75 87 ALA A N 1
ATOM 656 C CA . ALA A 1 87 ? -3.563 -0.491 -0.840 1.00 98.75 87 ALA A CA 1
ATOM 657 C C . ALA A 1 87 ? -4.758 -0.124 -1.721 1.00 98.75 87 ALA A C 1
ATOM 659 O O . ALA A 1 87 ? -4.562 0.310 -2.856 1.00 98.75 87 ALA A O 1
ATOM 660 N N . MET A 1 88 ? -5.982 -0.307 -1.225 1.00 98.75 88 MET A N 1
ATOM 661 C CA . MET A 1 88 ? -7.200 0.025 -1.967 1.00 98.75 88 MET A CA 1
ATOM 662 C C . MET A 1 88 ? -7.814 1.345 -1.520 1.00 98.75 88 MET A C 1
ATOM 664 O O . MET A 1 88 ? -7.729 1.738 -0.360 1.00 98.75 88 MET A O 1
ATOM 668 N N . LEU A 1 89 ? -8.451 2.026 -2.462 1.00 98.62 89 LEU A N 1
ATOM 669 C CA . LEU A 1 89 ? -9.249 3.225 -2.243 1.00 98.62 89 LEU A CA 1
ATOM 670 C C . LEU A 1 89 ? -10.524 3.071 -3.064 1.00 98.62 89 LEU A C 1
ATOM 672 O O . LEU A 1 89 ? -10.456 2.679 -4.228 1.00 98.62 89 LEU A O 1
ATOM 676 N N . TYR A 1 90 ? -11.666 3.405 -2.473 1.00 98.56 90 TYR A N 1
ATOM 677 C CA . TYR A 1 90 ? -12.915 3.551 -3.209 1.00 98.56 90 TYR A CA 1
ATOM 678 C C . TYR A 1 90 ? -13.194 5.036 -3.444 1.00 98.56 90 TYR A C 1
ATOM 680 O O . TYR A 1 90 ? -13.208 5.823 -2.498 1.00 98.56 90 TYR A O 1
ATOM 688 N N . ASP A 1 91 ? -13.360 5.401 -4.709 1.00 98.19 91 ASP A N 1
ATOM 689 C CA . ASP A 1 91 ? -13.790 6.721 -5.153 1.00 98.19 91 ASP A CA 1
ATOM 690 C C . ASP A 1 91 ? -15.304 6.676 -5.370 1.00 98.19 91 ASP A C 1
ATOM 692 O O . ASP A 1 91 ? -15.795 6.060 -6.322 1.00 98.19 91 ASP A O 1
ATOM 696 N N . ALA A 1 92 ? -16.043 7.315 -4.466 1.00 95.25 92 ALA A N 1
ATOM 697 C CA . ALA A 1 92 ? -17.500 7.299 -4.477 1.00 95.25 92 ALA A CA 1
ATOM 698 C C . ALA A 1 92 ? -18.095 8.170 -5.596 1.00 95.25 92 ALA A C 1
ATOM 700 O O . ALA A 1 92 ? -19.211 7.899 -6.042 1.00 95.25 92 ALA A O 1
ATOM 701 N N . GLU A 1 93 ? -17.368 9.188 -6.069 1.00 96.44 93 GLU A N 1
ATOM 702 C CA . GLU A 1 93 ? -17.825 10.076 -7.145 1.00 96.44 93 GLU A CA 1
ATOM 703 C C . GLU A 1 93 ? -17.796 9.364 -8.498 1.00 96.44 93 GLU A C 1
ATOM 705 O O . GLU A 1 93 ? -18.718 9.505 -9.304 1.00 96.44 93 GLU A O 1
ATOM 710 N N . GLN A 1 94 ? -16.751 8.568 -8.732 1.00 97.31 94 GLN A N 1
ATOM 711 C CA . GLN A 1 94 ? -16.600 7.783 -9.958 1.00 97.31 94 GLN A CA 1
ATOM 712 C C . GLN A 1 94 ? -17.163 6.362 -9.858 1.00 97.31 94 GLN A C 1
ATOM 714 O O . GLN A 1 94 ? -17.206 5.673 -10.875 1.00 97.31 94 GLN A O 1
ATOM 719 N N . ASP A 1 95 ? -17.577 5.926 -8.663 1.00 97.56 95 ASP A N 1
ATOM 720 C CA . ASP A 1 95 ? -17.959 4.541 -8.364 1.00 97.56 95 ASP A CA 1
ATOM 721 C C . ASP A 1 95 ? -16.884 3.531 -8.795 1.00 97.56 95 ASP A C 1
ATOM 723 O O . ASP A 1 95 ? -17.163 2.517 -9.435 1.00 97.56 95 ASP A O 1
ATOM 727 N N . ALA A 1 96 ? -15.631 3.837 -8.458 1.00 98.31 96 ALA A N 1
ATOM 728 C CA . ALA A 1 96 ? -14.471 3.085 -8.911 1.00 98.31 96 ALA A CA 1
ATOM 729 C C . ALA A 1 96 ? -13.550 2.710 -7.754 1.00 98.31 96 ALA A C 1
ATOM 731 O O . ALA A 1 96 ? -13.405 3.438 -6.771 1.00 98.31 96 ALA A O 1
ATOM 732 N N . ILE A 1 97 ? -12.886 1.567 -7.891 1.00 98.81 97 ILE A N 1
ATOM 733 C CA . ILE A 1 97 ? -11.892 1.095 -6.929 1.00 98.81 97 ILE A CA 1
ATOM 734 C C . ILE A 1 97 ? -10.517 1.244 -7.551 1.00 98.81 97 ILE A C 1
ATOM 736 O O . ILE A 1 97 ? -10.272 0.766 -8.656 1.00 98.81 97 ILE A O 1
ATOM 740 N N . PHE A 1 98 ? -9.600 1.848 -6.814 1.00 98.88 98 PHE A N 1
ATOM 741 C CA . PHE A 1 98 ? -8.187 1.882 -7.151 1.00 98.88 98 PHE A CA 1
ATOM 742 C C . PHE A 1 98 ? -7.418 0.919 -6.253 1.00 98.88 98 PHE A C 1
ATOM 744 O O . PHE A 1 98 ? -7.672 0.863 -5.052 1.00 98.88 98 PHE A O 1
ATOM 751 N N . MET A 1 99 ? -6.443 0.203 -6.813 1.00 98.88 99 MET A N 1
ATOM 752 C CA . MET A 1 99 ? -5.467 -0.575 -6.050 1.00 98.88 99 MET A CA 1
ATOM 753 C C . MET A 1 99 ? -4.052 -0.123 -6.405 1.00 98.88 99 MET A C 1
ATOM 755 O O . MET A 1 99 ? -3.585 -0.305 -7.532 1.00 98.88 99 MET A O 1
ATOM 759 N N . LEU A 1 100 ? -3.372 0.455 -5.419 1.00 98.88 100 LEU A N 1
ATOM 760 C CA . LEU A 1 100 ? -1.963 0.815 -5.465 1.00 98.88 100 LEU A CA 1
ATOM 761 C C . LEU A 1 100 ? -1.113 -0.367 -4.986 1.00 98.88 100 LEU A C 1
ATOM 763 O O . LEU A 1 100 ? -1.457 -1.009 -3.996 1.00 98.88 100 LEU A O 1
ATOM 767 N N . TYR A 1 101 ? 0.012 -0.636 -5.640 1.00 98.81 101 TYR A N 1
ATOM 768 C CA . TYR A 1 101 ? 0.970 -1.654 -5.201 1.00 98.81 101 TYR A CA 1
ATOM 769 C C . TYR A 1 101 ? 2.397 -1.316 -5.649 1.00 98.81 101 TYR A C 1
ATOM 771 O O . TYR A 1 101 ? 2.616 -0.504 -6.551 1.00 98.81 101 TYR A O 1
ATOM 779 N N . SER A 1 102 ? 3.392 -1.943 -5.022 1.00 98.25 102 SER A N 1
ATOM 780 C CA . SER A 1 102 ? 4.791 -1.868 -5.452 1.00 98.25 102 SER A CA 1
ATOM 781 C C . SER A 1 102 ? 5.140 -3.059 -6.340 1.00 98.25 102 SER A C 1
ATOM 783 O O . SER A 1 102 ? 4.779 -4.191 -6.035 1.00 98.25 102 SER A O 1
ATOM 785 N N . MET A 1 103 ? 5.860 -2.829 -7.433 1.00 98.25 103 MET A N 1
ATOM 786 C CA . MET A 1 103 ? 6.377 -3.860 -8.326 1.00 98.25 103 MET A CA 1
ATOM 787 C C . MET A 1 103 ? 7.904 -3.852 -8.335 1.00 98.25 103 MET A C 1
ATOM 789 O O . MET A 1 103 ? 8.534 -2.795 -8.351 1.00 98.25 103 MET A O 1
ATOM 793 N N . THR A 1 104 ? 8.521 -5.028 -8.348 1.00 98.31 104 THR A N 1
ATOM 794 C CA . THR A 1 104 ? 9.972 -5.177 -8.519 1.00 98.31 104 THR A CA 1
ATOM 795 C C . THR A 1 104 ? 10.303 -6.267 -9.531 1.00 98.31 104 THR A C 1
ATOM 797 O O . THR A 1 104 ? 9.684 -7.336 -9.476 1.00 98.31 104 THR A O 1
ATOM 800 N N . PRO A 1 105 ? 11.325 -6.070 -10.387 1.00 98.06 105 PRO A N 1
ATOM 801 C CA . PRO A 1 105 ? 11.850 -7.144 -11.219 1.00 98.06 105 PRO A CA 1
ATOM 802 C C . PRO A 1 105 ? 12.565 -8.201 -10.367 1.00 98.06 105 PRO A C 1
ATOM 804 O O . PRO A 1 105 ? 12.861 -8.003 -9.184 1.00 98.06 105 PRO A O 1
ATOM 807 N N . ALA A 1 106 ? 12.879 -9.335 -10.983 1.00 97.69 106 ALA A N 1
ATOM 808 C CA . ALA A 1 106 ? 13.445 -10.491 -10.312 1.00 97.69 106 ALA A CA 1
ATOM 809 C C . ALA A 1 106 ? 14.703 -10.187 -9.497 1.00 97.69 106 ALA A C 1
ATOM 811 O O . ALA A 1 106 ? 15.601 -9.451 -9.913 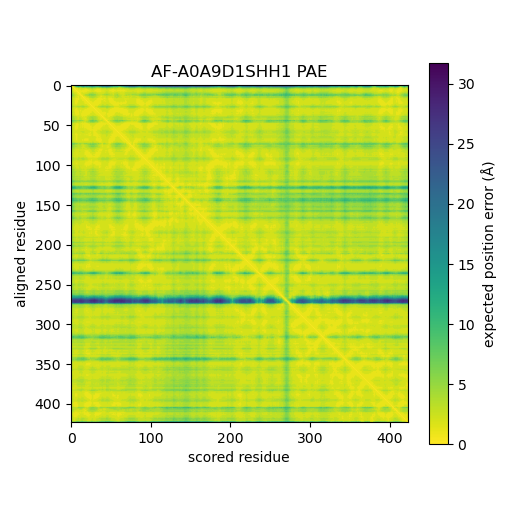1.00 97.69 106 ALA A O 1
ATOM 812 N N . GLY A 1 107 ? 14.779 -10.768 -8.302 1.00 96.69 107 GLY A N 1
ATOM 813 C CA . GLY A 1 107 ? 15.914 -10.600 -7.398 1.00 96.69 107 GLY A CA 1
ATOM 814 C C . GLY A 1 107 ? 15.966 -9.242 -6.688 1.00 96.69 107 GLY A C 1
ATOM 815 O O . GLY A 1 107 ? 16.868 -9.045 -5.868 1.00 96.69 107 GLY A O 1
ATOM 816 N N . ILE A 1 108 ? 15.030 -8.329 -6.967 1.00 97.44 108 ILE A N 1
ATOM 817 C CA . ILE A 1 108 ? 14.976 -6.991 -6.372 1.00 97.44 108 ILE A CA 1
ATOM 818 C C . ILE A 1 108 ? 13.926 -6.934 -5.261 1.00 97.44 108 ILE A C 1
ATOM 820 O O . ILE A 1 108 ? 12.865 -7.539 -5.352 1.00 97.44 108 ILE A O 1
ATOM 824 N N . GLY A 1 109 ? 14.268 -6.211 -4.199 1.00 95.56 109 GLY A N 1
ATOM 825 C CA . GLY A 1 109 ? 13.409 -5.868 -3.076 1.00 95.56 109 GLY A CA 1
ATOM 826 C C . GLY A 1 109 ? 13.928 -4.622 -2.362 1.00 95.56 109 GLY A C 1
ATOM 827 O O . GLY A 1 109 ? 14.891 -3.983 -2.805 1.00 95.56 109 GLY A O 1
ATOM 828 N N . ILE A 1 110 ? 13.317 -4.263 -1.234 1.00 95.19 110 ILE A N 1
ATOM 829 C CA . ILE A 1 110 ? 13.602 -2.995 -0.537 1.00 95.19 110 ILE A CA 1
ATOM 830 C C . ILE A 1 110 ? 15.093 -2.786 -0.197 1.00 95.19 110 ILE A C 1
ATOM 832 O O . ILE A 1 110 ? 15.600 -1.667 -0.256 1.00 95.19 110 ILE A O 1
ATOM 836 N N . LEU A 1 111 ? 15.828 -3.864 0.096 1.00 94.81 111 LEU A N 1
ATOM 837 C CA . LEU A 1 111 ? 17.229 -3.810 0.535 1.00 94.81 111 LEU A CA 1
ATOM 838 C C . LEU A 1 111 ? 18.241 -3.566 -0.594 1.00 94.81 111 LEU A C 1
ATOM 840 O O . LEU A 1 111 ? 19.400 -3.238 -0.320 1.00 94.81 111 LEU A O 1
ATOM 844 N N . ASN A 1 112 ? 17.862 -3.777 -1.857 1.00 95.69 112 ASN A N 1
ATOM 845 C CA . ASN A 1 112 ? 18.815 -3.758 -2.968 1.00 95.69 112 ASN A CA 1
ATOM 846 C C . ASN A 1 112 ? 18.385 -2.945 -4.193 1.00 95.69 112 ASN A C 1
ATOM 848 O O . ASN A 1 112 ? 19.142 -2.931 -5.165 1.00 95.69 112 ASN A O 1
ATOM 852 N N . CYS A 1 113 ? 17.269 -2.216 -4.128 1.00 96.75 113 CYS A N 1
ATOM 853 C CA . CYS A 1 113 ? 16.879 -1.300 -5.193 1.00 96.75 113 CYS A CA 1
ATOM 854 C C . CYS A 1 113 ? 17.986 -0.271 -5.508 1.00 96.75 113 CYS A C 1
ATOM 856 O O . CYS A 1 113 ? 18.592 0.340 -4.618 1.00 96.75 113 CYS A O 1
ATOM 858 N N . LYS A 1 114 ? 18.239 -0.059 -6.800 1.00 96.69 114 LYS A N 1
ATOM 859 C CA . LYS A 1 114 ? 19.077 1.016 -7.327 1.00 96.69 114 LYS A CA 1
ATOM 860 C C . LYS A 1 114 ? 18.347 2.349 -7.206 1.00 96.69 114 LYS A C 1
ATOM 862 O O . LYS A 1 114 ? 17.125 2.433 -7.322 1.00 96.69 114 LYS A O 1
ATOM 867 N N . LYS A 1 115 ? 19.135 3.399 -6.990 1.00 95.94 115 LYS A N 1
ATOM 868 C CA . LYS A 1 115 ? 18.670 4.782 -6.903 1.00 95.94 115 LYS A CA 1
ATOM 869 C C . LYS A 1 115 ? 18.129 5.258 -8.250 1.00 95.94 115 LYS A C 1
ATOM 871 O O . LYS A 1 115 ? 18.881 5.268 -9.217 1.00 95.94 115 LYS A O 1
ATOM 876 N N . GLY A 1 116 ? 16.888 5.731 -8.283 1.00 96.12 116 GLY A N 1
ATOM 877 C CA . GLY A 1 116 ? 16.297 6.332 -9.477 1.00 96.12 116 GLY A CA 1
ATOM 878 C C . GLY A 1 116 ? 14.855 5.908 -9.725 1.00 96.12 116 GLY A C 1
ATOM 879 O O . GLY A 1 116 ? 14.302 5.042 -9.046 1.00 96.12 116 GLY A O 1
ATOM 880 N N . THR A 1 117 ? 14.253 6.535 -10.733 1.00 97.81 117 THR A N 1
ATOM 881 C CA . THR A 1 117 ? 12.870 6.270 -11.153 1.00 97.81 117 THR A CA 1
ATOM 882 C C . THR A 1 117 ? 12.732 5.002 -11.988 1.00 97.81 117 THR A C 1
ATOM 884 O O . THR A 1 117 ? 11.633 4.480 -12.108 1.00 97.81 117 THR A O 1
ATOM 887 N N . GLY A 1 118 ? 13.831 4.508 -12.569 1.00 97.94 118 GLY A N 1
ATOM 888 C CA . GLY A 1 118 ? 13.786 3.477 -13.608 1.00 97.94 118 GLY A CA 1
ATOM 889 C C . GLY A 1 118 ? 13.315 4.003 -14.966 1.00 97.94 118 GLY A C 1
ATOM 890 O O . GLY A 1 118 ? 13.052 3.201 -15.854 1.00 97.94 118 GLY A O 1
ATOM 891 N N . TYR A 1 119 ? 13.254 5.329 -15.134 1.00 97.69 119 TYR A N 1
ATOM 892 C CA . TYR A 1 119 ? 12.860 5.998 -16.370 1.00 97.69 119 TYR A CA 1
ATOM 893 C C . TYR A 1 119 ? 13.906 6.979 -16.870 1.00 97.69 119 TYR A C 1
ATOM 895 O O . TYR A 1 119 ? 14.559 7.672 -16.086 1.00 97.69 119 TYR A O 1
ATOM 903 N N . GLU A 1 120 ? 13.949 7.118 -18.188 1.00 96.06 120 GLU A N 1
ATOM 904 C CA . GLU A 1 120 ? 14.659 8.173 -18.899 1.00 96.06 120 GLU A CA 1
ATOM 905 C C . GLU A 1 120 ? 13.833 8.574 -20.128 1.00 96.06 120 GLU A C 1
ATOM 907 O O . GLU A 1 120 ? 13.320 7.714 -20.837 1.00 96.06 120 GLU A O 1
ATOM 912 N N . ASN A 1 121 ? 13.641 9.878 -20.354 1.00 93.12 121 ASN A N 1
ATOM 913 C CA . ASN A 1 121 ? 12.895 10.418 -21.505 1.00 93.12 121 ASN A CA 1
ATOM 914 C C . ASN A 1 121 ? 11.493 9.798 -21.725 1.00 93.12 121 ASN A C 1
ATOM 916 O O . ASN A 1 121 ? 11.039 9.634 -22.855 1.00 93.12 121 ASN A O 1
ATOM 920 N N . GLY A 1 122 ? 10.797 9.446 -20.637 1.00 93.56 122 GLY A N 1
ATOM 921 C CA . GLY A 1 122 ? 9.465 8.828 -20.688 1.00 93.56 122 GLY A CA 1
ATOM 922 C C . GLY A 1 122 ? 9.455 7.343 -21.073 1.00 93.56 122 GLY A C 1
ATOM 923 O O . GLY A 1 122 ? 8.382 6.792 -21.288 1.00 93.56 122 GLY A O 1
ATOM 924 N N . ALA A 1 123 ? 10.619 6.694 -21.146 1.00 96.88 123 ALA A N 1
ATOM 925 C CA . ALA A 1 123 ? 10.774 5.270 -21.421 1.00 96.88 123 ALA A CA 1
ATOM 926 C C . ALA A 1 123 ? 11.329 4.527 -20.196 1.00 96.88 123 ALA A C 1
ATOM 928 O O . ALA A 1 123 ? 12.141 5.079 -19.442 1.00 96.88 123 ALA A O 1
ATOM 929 N N . ARG A 1 124 ? 10.909 3.272 -20.003 1.00 97.81 124 ARG A N 1
ATOM 930 C CA . ARG A 1 124 ? 11.464 2.388 -18.969 1.00 97.81 124 ARG A CA 1
ATOM 931 C C . ARG A 1 124 ? 12.903 2.037 -19.328 1.00 97.81 124 ARG A C 1
ATOM 933 O O . ARG A 1 124 ? 13.202 1.709 -20.472 1.00 97.81 124 ARG A O 1
ATOM 940 N N . ILE A 1 125 ? 13.794 2.060 -18.349 1.00 98.38 125 ILE A N 1
ATOM 941 C CA . ILE A 1 125 ? 15.184 1.656 -18.545 1.00 98.38 125 ILE A CA 1
ATOM 942 C C . ILE A 1 125 ? 15.273 0.129 -18.449 1.00 98.38 125 ILE A C 1
ATOM 944 O O . ILE A 1 125 ? 14.867 -0.464 -17.450 1.00 98.38 125 ILE A O 1
ATOM 948 N N . VAL A 1 126 ? 15.866 -0.500 -19.457 1.00 98.31 126 VAL A N 1
ATOM 949 C CA . VAL A 1 126 ? 16.246 -1.917 -19.467 1.00 98.31 126 VAL A CA 1
ATOM 950 C C . VAL A 1 126 ? 17.767 -1.997 -19.605 1.00 98.31 126 VAL A C 1
ATOM 952 O O . VAL A 1 126 ? 18.386 -1.198 -20.303 1.00 98.31 126 VAL A O 1
ATOM 955 N N . THR A 1 127 ? 18.405 -2.931 -18.909 1.00 96.06 127 THR A N 1
ATOM 956 C CA . THR A 1 127 ? 19.851 -3.173 -19.001 1.00 96.06 127 THR A CA 1
ATOM 957 C C . THR A 1 127 ? 20.109 -4.595 -19.469 1.00 96.06 127 THR A C 1
ATOM 959 O O . THR A 1 127 ? 19.533 -5.526 -18.907 1.00 96.06 127 THR A O 1
ATOM 962 N N . GLY A 1 128 ? 20.988 -4.769 -20.452 1.00 93.00 128 GLY A N 1
ATOM 963 C CA . GLY A 1 128 ? 21.358 -6.078 -20.990 1.00 93.00 128 GLY A CA 1
ATOM 964 C C . GLY A 1 128 ? 22.625 -5.981 -21.831 1.00 93.00 128 GLY A C 1
ATOM 965 O O . GLY A 1 128 ? 22.887 -4.939 -22.426 1.00 93.00 128 GLY A O 1
ATOM 966 N N . ASN A 1 129 ? 23.453 -7.029 -21.829 1.00 88.00 129 ASN A N 1
ATOM 967 C CA . ASN A 1 129 ? 24.704 -7.090 -22.606 1.00 88.00 129 ASN A CA 1
ATOM 968 C C . ASN A 1 129 ? 25.657 -5.891 -22.396 1.00 88.00 129 ASN A C 1
ATOM 970 O O . ASN A 1 129 ? 26.335 -5.443 -23.316 1.00 88.00 129 ASN A O 1
ATOM 974 N N . GLY A 1 130 ? 25.691 -5.337 -21.179 1.00 88.88 130 GLY A N 1
ATOM 975 C CA . GLY A 1 130 ? 26.503 -4.158 -20.851 1.00 88.88 130 GLY A CA 1
ATOM 976 C C . GLY A 1 130 ? 25.986 -2.834 -21.433 1.00 88.88 130 GLY A C 1
ATOM 977 O O . GLY A 1 130 ? 26.645 -1.812 -21.261 1.00 88.88 130 GLY A O 1
ATOM 978 N N . LYS A 1 131 ? 24.815 -2.832 -22.078 1.00 94.19 131 LYS A N 1
ATOM 979 C CA . LYS A 1 131 ? 24.170 -1.661 -22.681 1.00 94.19 131 LYS A CA 1
ATOM 980 C C . LYS A 1 131 ? 22.891 -1.266 -21.935 1.00 94.19 131 LYS A C 1
ATOM 982 O O . LYS A 1 131 ? 22.285 -2.067 -21.213 1.00 94.19 131 LYS A O 1
ATOM 987 N N . LYS A 1 132 ? 22.480 -0.013 -22.134 1.00 96.75 132 LYS A N 1
ATOM 988 C CA . LYS A 1 132 ? 21.188 0.533 -21.704 1.00 96.75 132 LYS A CA 1
ATOM 989 C C . LYS A 1 132 ? 20.232 0.564 -22.896 1.00 96.75 132 LYS A C 1
ATOM 991 O O . LYS A 1 132 ? 20.617 0.983 -23.984 1.00 96.75 132 LYS A O 1
ATOM 996 N N . PHE A 1 133 ? 18.996 0.161 -22.646 1.00 98.12 133 PHE A N 1
ATOM 997 C CA . PHE A 1 133 ? 17.876 0.203 -23.572 1.00 98.12 133 PHE A CA 1
ATOM 998 C C . PHE A 1 133 ? 16.753 1.051 -22.977 1.00 98.12 133 PHE A C 1
ATOM 1000 O O . PHE A 1 133 ? 16.554 1.071 -21.758 1.00 98.12 133 PHE A O 1
ATOM 1007 N N . LEU A 1 134 ? 16.010 1.728 -23.843 1.00 98.00 134 LEU A N 1
ATOM 100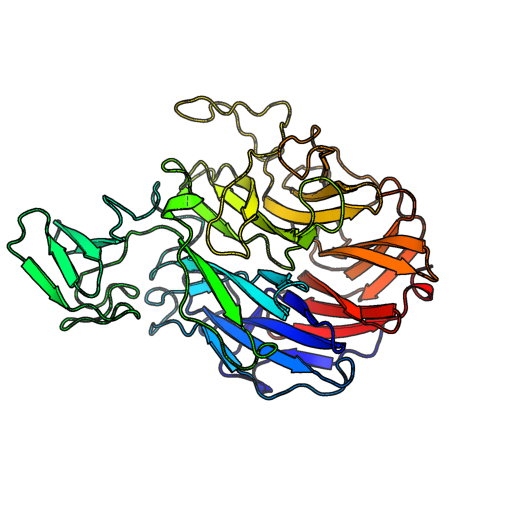8 C CA . LEU A 1 134 ? 14.799 2.462 -23.505 1.00 98.00 134 LEU A CA 1
ATOM 1009 C C . LEU A 1 134 ? 13.600 1.712 -24.074 1.00 98.00 134 LEU A C 1
ATOM 1011 O O . LEU A 1 134 ? 13.490 1.558 -25.286 1.00 98.00 134 LEU A O 1
ATOM 1015 N N . TRP A 1 135 ? 12.731 1.229 -23.189 1.00 97.88 135 TRP A N 1
ATOM 1016 C CA . TRP A 1 135 ? 11.497 0.533 -23.531 1.00 97.88 135 TRP A CA 1
ATOM 1017 C C . TRP A 1 135 ? 10.305 1.485 -23.473 1.00 97.88 135 TRP A C 1
ATOM 1019 O O . TRP A 1 135 ? 9.965 2.014 -22.407 1.00 97.88 135 TRP A O 1
ATOM 1029 N N . LYS A 1 136 ? 9.673 1.697 -24.627 1.00 95.88 136 LYS A N 1
ATOM 1030 C CA . LYS A 1 136 ? 8.488 2.537 -24.788 1.00 95.88 136 LYS A CA 1
ATOM 1031 C C . LYS A 1 136 ? 7.626 2.005 -25.932 1.00 95.88 136 LYS A C 1
ATOM 1033 O O . LYS A 1 136 ? 8.163 1.501 -26.909 1.00 95.88 136 LYS A O 1
ATOM 1038 N N . ASP A 1 137 ? 6.305 2.107 -25.798 1.00 93.62 137 ASP A N 1
ATOM 1039 C CA . ASP A 1 137 ? 5.342 1.803 -26.868 1.00 93.62 137 ASP A CA 1
ATOM 1040 C C . ASP A 1 137 ? 5.551 0.419 -27.527 1.00 93.62 137 ASP A C 1
ATOM 1042 O O . ASP A 1 137 ? 5.393 0.250 -28.732 1.00 93.62 137 ASP A O 1
ATOM 1046 N N . GLY A 1 138 ? 5.919 -0.585 -26.720 1.00 95.75 138 GLY A N 1
ATOM 1047 C CA . GLY A 1 138 ? 6.103 -1.969 -27.171 1.00 95.75 138 GLY A CA 1
ATOM 1048 C C . GLY A 1 138 ? 7.466 -2.287 -27.798 1.00 95.75 138 GLY A C 1
ATOM 1049 O O . GLY A 1 138 ? 7.656 -3.400 -28.282 1.00 95.75 138 GLY A O 1
ATOM 1050 N N . GLU A 1 139 ? 8.427 -1.362 -27.776 1.00 97.56 139 GLU A N 1
ATOM 1051 C CA . GLU A 1 139 ? 9.770 -1.565 -28.334 1.00 97.56 139 GLU A CA 1
ATOM 1052 C C . GLU A 1 139 ? 10.849 -1.150 -27.326 1.00 97.56 139 GLU A C 1
ATOM 1054 O O . GLU A 1 139 ? 10.736 -0.101 -26.688 1.00 97.56 139 GLU A O 1
ATOM 1059 N N . MET A 1 140 ? 11.900 -1.961 -27.166 1.00 97.00 140 MET A N 1
ATOM 1060 C CA . MET A 1 140 ? 13.119 -1.561 -26.458 1.00 97.00 140 MET A CA 1
ATOM 1061 C C . MET A 1 140 ? 14.257 -1.301 -27.440 1.00 97.00 140 MET A C 1
ATOM 1063 O O . MET A 1 140 ? 14.552 -2.149 -28.282 1.00 97.00 140 MET A O 1
ATOM 1067 N N . VAL A 1 141 ? 14.898 -0.139 -27.309 1.00 97.38 141 VAL A N 1
ATOM 1068 C CA . VAL A 1 141 ? 15.916 0.363 -28.245 1.00 97.38 141 VAL A CA 1
ATOM 1069 C C . VAL A 1 141 ? 17.175 0.766 -27.489 1.00 97.38 141 VAL A C 1
ATOM 1071 O O . VAL A 1 141 ? 17.075 1.406 -26.441 1.00 97.38 141 VAL A O 1
ATOM 1074 N N . ASP A 1 142 ? 18.352 0.391 -27.987 1.00 96.25 142 ASP A N 1
ATOM 1075 C CA . ASP A 1 142 ? 19.619 0.829 -27.396 1.00 96.25 142 ASP A CA 1
ATOM 1076 C C . ASP A 1 142 ? 19.900 2.317 -27.671 1.00 96.25 142 ASP A C 1
ATOM 1078 O O . ASP A 1 142 ? 19.298 2.937 -28.544 1.00 96.25 142 ASP A O 1
ATOM 1082 N N . GLU A 1 143 ? 20.849 2.913 -26.947 1.00 92.19 143 GLU A N 1
ATOM 1083 C CA . GLU A 1 143 ? 21.166 4.345 -27.107 1.00 92.19 143 GLU A CA 1
ATOM 1084 C C . GLU A 1 143 ? 21.605 4.729 -28.532 1.00 92.19 143 GLU A C 1
ATOM 1086 O O . GLU A 1 143 ? 21.416 5.874 -28.939 1.00 92.19 143 GLU A O 1
ATOM 1091 N N . SER A 1 144 ? 22.180 3.791 -29.296 1.00 92.88 144 SER A N 1
ATOM 1092 C CA . SER A 1 144 ? 22.603 4.037 -30.682 1.00 92.88 144 SER A CA 1
ATOM 1093 C C . SER A 1 144 ? 21.484 3.865 -31.716 1.00 92.88 144 SER A C 1
ATOM 1095 O O . SER A 1 144 ? 21.638 4.301 -32.857 1.00 92.88 144 SER A O 1
ATOM 1097 N N . GLY A 1 145 ? 20.369 3.229 -31.342 1.00 93.31 145 GLY A N 1
ATOM 1098 C CA . GLY A 1 145 ? 19.289 2.848 -32.250 1.00 93.31 145 GLY A CA 1
ATOM 1099 C C . GLY A 1 145 ? 19.597 1.645 -33.147 1.00 93.31 145 GLY A C 1
ATOM 1100 O O . GLY A 1 145 ? 18.803 1.359 -34.046 1.00 93.31 145 GLY A O 1
ATOM 1101 N N . SER A 1 146 ? 20.726 0.965 -32.932 1.00 93.19 146 SER A N 1
ATOM 1102 C CA . SER A 1 146 ? 21.172 -0.183 -33.730 1.00 93.19 146 SER A CA 1
ATOM 1103 C C . SER A 1 146 ? 20.512 -1.496 -33.318 1.00 93.19 146 SER A C 1
ATOM 1105 O O . SER A 1 146 ? 20.304 -2.363 -34.167 1.00 93.19 146 SER A O 1
ATOM 1107 N N . GLU A 1 147 ? 20.147 -1.640 -32.044 1.00 94.94 147 GLU A N 1
ATOM 1108 C CA . GLU A 1 147 ? 19.465 -2.819 -31.519 1.00 94.94 147 GLU A CA 1
ATOM 1109 C C . GLU A 1 147 ? 18.051 -2.462 -31.075 1.00 94.94 147 GLU A C 1
ATOM 1111 O O . GLU A 1 147 ? 17.850 -1.539 -30.281 1.00 94.94 147 GLU A O 1
ATOM 1116 N N . LYS A 1 148 ? 17.075 -3.223 -31.578 1.00 96.25 148 LYS A N 1
ATOM 1117 C CA . LYS A 1 148 ? 15.650 -3.024 -31.315 1.00 96.25 148 LYS A CA 1
ATOM 1118 C C . LYS A 1 148 ? 14.945 -4.356 -31.152 1.00 96.25 148 LYS A C 1
ATOM 1120 O O . LYS A 1 148 ? 15.157 -5.267 -31.952 1.00 96.25 148 LYS A O 1
ATOM 1125 N N . TYR A 1 149 ? 14.080 -4.447 -30.151 1.00 97.06 149 TYR A N 1
ATOM 1126 C CA . TYR A 1 149 ? 13.301 -5.650 -29.879 1.00 97.06 149 TYR A CA 1
ATOM 1127 C C . TYR A 1 149 ? 11.867 -5.273 -29.521 1.00 97.06 149 TYR A C 1
ATOM 1129 O O . TYR A 1 149 ? 11.649 -4.369 -28.716 1.00 97.06 149 TYR A O 1
ATOM 1137 N N . ALA A 1 150 ? 10.896 -5.996 -30.079 1.00 98.06 150 ALA A N 1
ATOM 1138 C CA . ALA A 1 150 ? 9.515 -5.918 -29.622 1.00 98.06 150 ALA A CA 1
ATOM 1139 C C . ALA A 1 150 ? 9.403 -6.524 -28.213 1.00 98.06 150 ALA A C 1
ATOM 1141 O O . ALA A 1 150 ? 9.923 -7.614 -27.961 1.00 98.06 150 ALA A O 1
ATOM 1142 N N . VAL A 1 151 ? 8.727 -5.816 -27.311 1.00 97.50 151 VAL A N 1
ATOM 1143 C CA . VAL A 1 151 ? 8.513 -6.212 -25.915 1.00 97.50 151 VAL A CA 1
ATOM 1144 C C . VAL A 1 151 ? 7.040 -6.014 -25.570 1.00 97.50 151 VAL A C 1
ATOM 1146 O O . VAL A 1 151 ? 6.529 -4.893 -25.614 1.00 97.50 151 VAL A O 1
ATOM 1149 N N . ALA A 1 152 ? 6.361 -7.102 -25.221 1.00 95.44 152 ALA A N 1
ATOM 1150 C CA . ALA A 1 152 ? 4.978 -7.090 -24.763 1.00 95.44 152 ALA A CA 1
ATOM 1151 C C . ALA A 1 152 ? 4.841 -6.418 -23.385 1.00 95.44 152 ALA A C 1
ATOM 1153 O O . ALA A 1 152 ? 5.817 -6.241 -22.658 1.00 95.44 152 ALA A O 1
ATOM 1154 N N . GLU A 1 153 ? 3.619 -6.040 -23.006 1.00 90.75 153 GLU A N 1
ATOM 1155 C CA . GLU A 1 153 ? 3.344 -5.303 -21.760 1.00 90.75 153 GLU A CA 1
ATOM 1156 C C . GLU A 1 153 ? 3.780 -6.053 -20.490 1.00 90.75 153 GLU A C 1
ATOM 1158 O O . GLU A 1 153 ? 4.229 -5.426 -19.528 1.00 90.75 153 GLU A O 1
ATOM 1163 N N . ASP A 1 154 ? 3.714 -7.385 -20.512 1.00 92.06 154 ASP A N 1
ATOM 1164 C CA . ASP A 1 154 ? 4.180 -8.290 -19.452 1.00 92.06 154 ASP A CA 1
ATOM 1165 C C . ASP A 1 154 ? 5.718 -8.445 -19.410 1.00 92.06 154 ASP A C 1
ATOM 1167 O O . ASP A 1 154 ? 6.262 -9.206 -18.606 1.00 92.06 154 ASP A O 1
ATOM 1171 N N . GLY A 1 155 ? 6.431 -7.725 -20.280 1.00 95.44 155 GLY A N 1
ATOM 1172 C CA . GLY A 1 155 ? 7.882 -7.743 -20.409 1.00 95.44 155 GLY A CA 1
ATOM 1173 C C . GLY A 1 155 ? 8.431 -8.861 -21.295 1.00 95.44 155 GLY A C 1
ATOM 1174 O O . GLY A 1 155 ? 9.655 -9.004 -21.381 1.00 95.44 155 GLY A O 1
ATOM 1175 N N . THR A 1 156 ? 7.577 -9.660 -21.935 1.00 97.25 156 THR A N 1
ATOM 1176 C CA . THR A 1 156 ? 8.004 -10.761 -22.805 1.00 97.25 156 THR A CA 1
ATOM 1177 C C . THR A 1 156 ? 8.572 -10.229 -24.122 1.00 97.25 156 THR A C 1
ATOM 1179 O O . THR A 1 156 ? 7.998 -9.347 -24.755 1.00 97.25 156 THR A O 1
ATOM 1182 N N . TRP A 1 157 ? 9.704 -10.777 -24.553 1.00 96.94 157 TRP A N 1
ATOM 1183 C CA . TRP A 1 157 ? 10.374 -10.456 -25.814 1.00 96.94 157 TRP A CA 1
ATOM 1184 C C . TRP A 1 157 ? 10.947 -11.735 -26.439 1.00 96.94 157 TRP A C 1
ATOM 1186 O O . TRP A 1 157 ? 10.937 -12.796 -25.818 1.00 96.94 157 TRP A O 1
ATOM 1196 N N . SER A 1 158 ? 11.458 -11.662 -27.671 1.00 95.75 158 SER A N 1
ATOM 1197 C CA . SER A 1 158 ? 11.879 -12.854 -28.431 1.00 95.75 158 SER A CA 1
ATOM 1198 C C . SER A 1 158 ? 12.945 -13.724 -27.748 1.00 95.75 158 SER A C 1
ATOM 1200 O O . SER A 1 158 ? 13.042 -14.908 -28.063 1.00 95.75 158 SER A O 1
ATOM 1202 N N . GLY A 1 159 ? 13.737 -13.162 -26.830 1.00 95.12 159 GLY A N 1
ATOM 1203 C CA . GLY A 1 159 ? 14.768 -13.881 -26.081 1.00 95.12 159 GLY A CA 1
ATOM 1204 C C . GLY A 1 159 ? 14.421 -14.218 -24.627 1.00 95.12 159 GLY A C 1
ATOM 1205 O O . GLY A 1 159 ? 15.252 -14.836 -23.964 1.00 95.12 159 GLY A O 1
ATOM 1206 N N . GLY A 1 160 ? 13.250 -13.828 -24.108 1.00 96.38 160 GLY A N 1
ATOM 1207 C CA . GLY A 1 160 ? 12.869 -14.096 -22.716 1.00 96.38 160 GLY A CA 1
ATOM 1208 C C . GLY A 1 160 ? 11.902 -13.067 -22.133 1.00 96.38 160 GLY A C 1
ATOM 1209 O O . GLY A 1 160 ? 10.953 -12.648 -22.790 1.00 96.38 160 GLY A O 1
ATOM 1210 N N . ASN A 1 161 ? 12.130 -12.644 -20.886 1.00 97.81 161 ASN A N 1
ATOM 1211 C CA . ASN A 1 161 ? 11.273 -11.674 -20.202 1.00 97.81 161 ASN A CA 1
ATOM 1212 C C . ASN A 1 161 ? 12.100 -10.690 -19.357 1.00 97.81 161 ASN A C 1
ATOM 1214 O O . ASN A 1 161 ? 12.887 -11.088 -18.493 1.00 97.81 161 ASN A O 1
ATOM 1218 N N . VAL A 1 162 ? 11.908 -9.385 -19.578 1.00 97.94 162 VAL A N 1
ATOM 1219 C CA . VAL A 1 162 ? 12.711 -8.338 -18.918 1.00 97.94 162 VAL A CA 1
ATOM 1220 C C . VAL A 1 162 ? 12.418 -8.192 -17.422 1.00 97.94 162 VAL A C 1
ATOM 1222 O O . VAL A 1 162 ? 13.243 -7.650 -16.685 1.00 97.94 162 VAL A O 1
ATOM 1225 N N . LEU A 1 163 ? 11.273 -8.678 -16.936 1.00 97.56 163 LEU A N 1
ATOM 1226 C CA . LEU A 1 163 ? 10.951 -8.687 -15.509 1.00 97.56 163 LEU A CA 1
ATOM 1227 C C . LEU A 1 163 ? 11.683 -9.819 -14.786 1.00 97.56 163 LEU A C 1
ATOM 1229 O O . LEU A 1 163 ? 12.111 -9.630 -13.647 1.00 97.56 163 LEU A O 1
ATOM 1233 N N . THR A 1 164 ? 11.872 -10.972 -15.435 1.00 97.31 164 THR A N 1
ATOM 1234 C CA . THR A 1 164 ? 12.624 -12.104 -14.862 1.00 97.31 164 THR A CA 1
ATOM 1235 C C . THR A 1 164 ? 14.132 -11.994 -15.097 1.00 97.31 164 THR A C 1
ATOM 1237 O O . THR A 1 164 ? 14.916 -12.585 -14.351 1.00 97.31 164 THR A O 1
ATOM 1240 N N . GLY A 1 165 ? 14.553 -11.215 -16.099 1.00 96.00 165 GLY A N 1
ATOM 1241 C CA . GLY A 1 165 ? 15.940 -11.158 -16.567 1.00 96.00 165 GLY A CA 1
ATOM 1242 C C . GLY A 1 165 ? 16.302 -12.288 -17.538 1.00 96.00 165 GLY A C 1
ATOM 1243 O O . GLY A 1 165 ? 17.466 -12.418 -17.926 1.00 96.00 165 GLY A O 1
ATOM 1244 N N . GLU A 1 166 ? 15.334 -13.130 -17.905 1.00 96.12 166 GLU A N 1
ATOM 1245 C CA . GLU A 1 166 ? 15.532 -14.208 -18.869 1.00 96.12 166 GLU A CA 1
ATOM 1246 C C . GLU A 1 166 ? 15.885 -13.636 -20.247 1.00 96.12 166 GLU A C 1
ATOM 1248 O O . GLU A 1 166 ? 15.307 -12.645 -20.698 1.00 96.12 166 GLU A O 1
ATOM 1253 N N . GLY A 1 167 ? 16.885 -14.241 -20.889 1.00 94.81 167 GLY A N 1
ATOM 1254 C CA . GLY A 1 167 ? 17.469 -13.729 -22.128 1.00 94.81 167 GLY A CA 1
ATOM 1255 C C . GLY A 1 167 ? 18.550 -12.661 -21.935 1.00 94.81 167 GLY A C 1
ATOM 1256 O O . GLY A 1 167 ? 19.078 -12.159 -22.920 1.00 94.81 167 GLY A O 1
ATOM 1257 N N . GLY A 1 168 ? 18.913 -12.313 -20.693 1.00 95.25 168 GLY A N 1
ATOM 1258 C CA . GLY A 1 168 ? 20.034 -11.407 -20.397 1.00 95.25 168 GLY A CA 1
ATOM 1259 C C . GLY A 1 168 ? 19.689 -9.913 -20.405 1.00 95.25 168 GLY A C 1
ATOM 1260 O O . GLY A 1 168 ? 20.579 -9.083 -20.212 1.00 95.25 168 GLY A O 1
ATOM 1261 N N . TYR A 1 169 ? 18.411 -9.570 -20.577 1.00 97.12 169 TYR A N 1
ATOM 1262 C CA . TYR A 1 169 ? 17.882 -8.207 -20.512 1.00 97.12 169 TYR A CA 1
ATOM 1263 C C . TYR A 1 169 ? 16.972 -8.087 -19.301 1.00 97.12 169 TYR A C 1
ATOM 1265 O O . TYR A 1 169 ? 16.122 -8.945 -19.077 1.00 97.12 169 TYR A O 1
ATOM 1273 N N . LYS A 1 170 ? 17.145 -7.029 -18.511 1.00 97.31 170 LYS A N 1
ATOM 1274 C CA . LYS A 1 170 ? 16.429 -6.854 -17.250 1.00 97.31 170 LYS A CA 1
ATOM 1275 C C . LYS A 1 170 ? 15.974 -5.419 -17.059 1.00 97.31 170 LYS A C 1
ATOM 1277 O O . LYS A 1 170 ? 16.758 -4.489 -17.254 1.00 97.31 170 LYS A O 1
ATOM 1282 N N . LEU A 1 171 ? 14.725 -5.245 -16.638 1.00 98.00 171 LEU A N 1
ATOM 1283 C CA . LEU A 1 171 ? 14.181 -3.960 -16.219 1.00 98.00 171 LEU A CA 1
ATOM 1284 C C . LEU A 1 171 ? 15.060 -3.347 -15.118 1.00 98.00 171 LEU A C 1
ATOM 1286 O O . LEU A 1 171 ? 15.630 -4.064 -14.288 1.00 98.00 171 LEU A O 1
ATOM 1290 N N . TYR A 1 172 ? 15.173 -2.019 -15.113 1.00 98.12 172 TYR A N 1
ATOM 1291 C CA . TYR A 1 172 ? 15.984 -1.293 -14.145 1.00 98.12 172 TYR A CA 1
ATOM 1292 C C . TYR A 1 172 ? 15.695 -1.753 -12.719 1.00 98.12 172 TYR A C 1
ATOM 1294 O O . TYR A 1 172 ? 14.550 -1.838 -12.284 1.00 98.12 172 TYR A O 1
ATOM 1302 N N . GLU A 1 173 ? 16.765 -2.059 -11.992 1.00 97.50 173 GLU A N 1
ATOM 1303 C CA . GLU A 1 173 ? 16.708 -2.804 -10.738 1.00 97.50 173 GLU A CA 1
ATOM 1304 C C . GLU A 1 173 ? 16.263 -1.932 -9.558 1.00 97.50 173 GLU A C 1
ATOM 1306 O O . GLU A 1 173 ? 17.026 -1.685 -8.629 1.00 97.50 173 GLU A O 1
ATOM 1311 N N . THR A 1 174 ? 15.036 -1.429 -9.603 1.00 98.00 174 THR A N 1
ATOM 1312 C CA . THR A 1 174 ? 14.411 -0.596 -8.576 1.00 98.00 174 THR A CA 1
ATOM 1313 C C . THR A 1 174 ? 12.945 -0.997 -8.390 1.00 98.00 174 THR A C 1
ATOM 1315 O O . THR A 1 174 ? 12.452 -1.862 -9.110 1.00 98.00 174 THR A O 1
ATOM 1318 N N . SER A 1 175 ? 12.250 -0.398 -7.421 1.00 98.19 175 SER A N 1
ATOM 1319 C CA . SER A 1 175 ? 10.804 -0.585 -7.258 1.00 98.19 175 SER A CA 1
ATOM 1320 C C . SER A 1 175 ? 9.979 0.403 -8.085 1.00 98.19 175 SER A C 1
ATOM 1322 O O . SER A 1 175 ? 10.377 1.557 -8.289 1.00 98.19 175 SER A O 1
ATOM 1324 N N . PHE A 1 176 ? 8.817 -0.042 -8.534 1.00 98.50 176 PHE A N 1
ATOM 1325 C CA . PHE A 1 176 ? 7.901 0.690 -9.394 1.00 98.50 176 PHE A CA 1
ATOM 1326 C C . PHE A 1 176 ? 6.540 0.764 -8.724 1.00 98.50 176 PHE A C 1
ATOM 1328 O O . PHE A 1 176 ? 5.967 -0.265 -8.387 1.00 98.50 176 PHE A O 1
ATOM 1335 N N . LEU A 1 177 ? 6.046 1.971 -8.474 1.00 98.69 177 LEU A N 1
ATOM 1336 C CA . LEU A 1 177 ? 4.718 2.143 -7.905 1.00 98.69 177 LEU A CA 1
ATOM 1337 C C . LEU A 1 177 ? 3.680 2.066 -9.028 1.00 98.69 177 LEU A C 1
ATOM 1339 O O . LEU A 1 177 ? 3.776 2.809 -10.006 1.00 98.69 177 LEU A O 1
ATOM 1343 N N . MET A 1 178 ? 2.718 1.165 -8.881 1.00 98.56 178 MET A N 1
ATOM 1344 C CA . MET A 1 178 ? 1.734 0.816 -9.900 1.00 98.56 178 MET A CA 1
ATOM 1345 C C . MET A 1 178 ? 0.321 1.029 -9.361 1.00 98.56 178 MET A C 1
ATOM 1347 O O . MET A 1 178 ? 0.079 0.830 -8.170 1.00 98.56 178 MET A O 1
ATOM 1351 N N . LEU A 1 179 ? -0.606 1.394 -10.239 1.00 98.81 179 LEU A N 1
ATOM 1352 C CA . LEU A 1 179 ? -2.012 1.617 -9.923 1.00 98.81 179 LEU A CA 1
ATOM 1353 C C . LEU A 1 179 ? -2.892 0.889 -10.940 1.00 98.81 179 LEU A C 1
ATOM 1355 O O . LEU A 1 179 ? -2.714 1.065 -12.142 1.00 98.81 179 LEU A O 1
ATOM 1359 N N . ILE A 1 180 ? -3.853 0.103 -10.471 1.00 98.75 180 ILE A N 1
ATOM 1360 C CA . ILE A 1 180 ? -4.923 -0.470 -11.302 1.00 98.75 180 ILE A CA 1
ATOM 1361 C C . ILE A 1 180 ? -6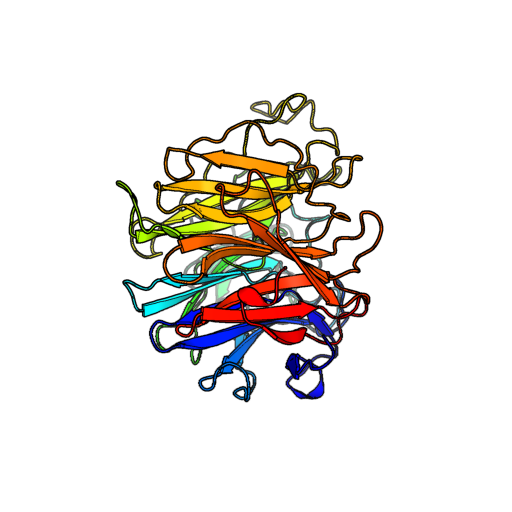.277 0.036 -10.816 1.00 98.75 180 ILE A C 1
ATOM 1363 O O . ILE A 1 180 ? -6.413 0.453 -9.662 1.00 98.75 180 ILE A O 1
ATOM 1367 N N . ARG A 1 181 ? -7.273 -0.002 -11.698 1.00 98.56 181 ARG A N 1
ATOM 1368 C CA . ARG A 1 181 ? -8.633 0.467 -11.435 1.00 98.56 181 ARG A CA 1
ATOM 1369 C C . ARG A 1 181 ? -9.659 -0.606 -11.787 1.00 98.56 181 ARG A C 1
ATOM 1371 O O . ARG A 1 181 ? -9.466 -1.326 -12.761 1.00 98.56 181 ARG A O 1
ATOM 1378 N N . SER A 1 182 ? -10.742 -0.675 -11.026 1.00 98.75 182 SER A N 1
ATOM 1379 C CA . SER A 1 182 ? -11.939 -1.453 -11.337 1.00 98.75 182 SER A CA 1
ATOM 1380 C C . SER A 1 182 ? -13.159 -0.533 -11.360 1.00 98.75 182 SER A C 1
ATOM 1382 O O . SER A 1 182 ? -13.365 0.242 -10.426 1.00 98.75 182 SER A O 1
ATOM 1384 N N . ASP A 1 183 ? -13.958 -0.644 -12.421 1.00 98.19 183 ASP A N 1
ATOM 1385 C CA . ASP A 1 183 ? -15.216 0.092 -12.633 1.00 98.19 183 ASP A CA 1
ATOM 1386 C C . ASP A 1 183 ? -16.455 -0.813 -12.463 1.00 98.19 183 ASP A C 1
ATOM 1388 O O . ASP A 1 183 ? -17.574 -0.438 -12.800 1.00 98.19 183 ASP A O 1
ATOM 1392 N N . ASP A 1 184 ? -16.257 -2.042 -11.977 1.00 97.62 184 ASP A N 1
ATOM 1393 C CA . ASP A 1 184 ? -17.289 -3.078 -11.848 1.00 97.62 184 ASP A CA 1
ATOM 1394 C C . ASP A 1 184 ? -17.239 -3.790 -10.486 1.00 97.62 184 ASP A C 1
ATOM 1396 O O . ASP A 1 184 ? -17.562 -4.977 -10.360 1.00 97.62 184 ASP A O 1
ATOM 1400 N N . HIS A 1 185 ? -16.840 -3.027 -9.463 1.00 96.69 185 HIS A N 1
ATOM 1401 C CA . HIS A 1 185 ? -16.787 -3.441 -8.057 1.00 96.69 185 HIS A CA 1
ATOM 1402 C C . HIS 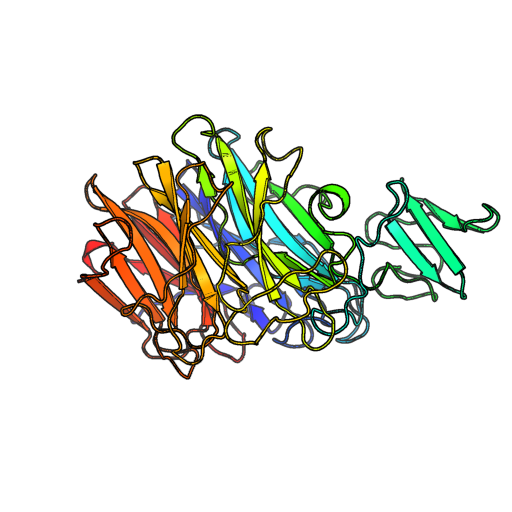A 1 185 ? -15.863 -4.641 -7.810 1.00 96.69 185 HIS A C 1
ATOM 1404 O O . HIS A 1 185 ? -16.183 -5.560 -7.059 1.00 96.69 185 HIS A O 1
ATOM 1410 N N . GLY A 1 186 ? -14.687 -4.625 -8.440 1.00 97.06 186 GLY A N 1
ATOM 1411 C CA . GLY A 1 186 ? -13.591 -5.565 -8.200 1.00 97.06 186 GLY A CA 1
ATOM 1412 C C . GLY A 1 186 ? -13.613 -6.826 -9.066 1.00 97.06 186 GLY A C 1
ATOM 1413 O O . GLY A 1 186 ? -12.794 -7.717 -8.826 1.00 97.06 186 GLY A O 1
ATOM 1414 N N . LYS A 1 187 ? -14.512 -6.920 -10.058 1.00 97.38 187 LYS A N 1
ATOM 1415 C CA . LYS A 1 187 ? -14.642 -8.101 -10.934 1.00 97.38 187 LYS A CA 1
ATOM 1416 C C . LYS A 1 187 ? -13.606 -8.110 -12.055 1.00 97.38 187 LYS A C 1
ATOM 1418 O O . LYS A 1 187 ? -13.056 -9.164 -12.368 1.00 97.38 187 LYS A O 1
ATOM 1423 N N . THR A 1 188 ? -13.317 -6.955 -12.643 1.00 98.50 188 THR A N 1
ATOM 1424 C CA . THR A 1 188 ? -12.255 -6.769 -13.635 1.00 98.50 188 THR A CA 1
ATOM 1425 C C . THR A 1 188 ? -11.378 -5.576 -13.275 1.00 98.50 188 THR A C 1
ATOM 1427 O O . THR A 1 188 ? -11.783 -4.676 -12.539 1.00 98.50 188 THR A O 1
ATOM 1430 N N . TRP A 1 189 ? -10.140 -5.600 -13.769 1.00 98.62 189 TRP A N 1
ATOM 1431 C CA . TRP A 1 189 ? -9.116 -4.619 -13.432 1.00 98.62 189 TRP A CA 1
ATOM 1432 C C . TRP A 1 189 ? -8.415 -4.112 -14.690 1.00 98.62 189 TRP A C 1
ATOM 1434 O O . TRP A 1 189 ? -8.146 -4.867 -15.626 1.00 98.62 189 TRP A O 1
ATOM 1444 N N . SER A 1 190 ? -8.134 -2.813 -14.711 1.00 98.25 190 SER A N 1
ATOM 1445 C CA . SER A 1 190 ? -7.463 -2.134 -15.811 1.00 98.25 190 SER A CA 1
ATOM 1446 C C . SER A 1 190 ? -6.018 -2.599 -15.975 1.00 98.25 190 SER A C 1
ATOM 1448 O O . SER A 1 190 ? -5.401 -3.170 -15.075 1.00 98.25 190 SER A O 1
ATOM 1450 N N . LYS A 1 191 ? -5.417 -2.226 -17.108 1.00 95.44 191 LYS A N 1
ATOM 1451 C CA . LYS A 1 191 ? -3.958 -2.251 -17.234 1.00 95.44 191 LYS A CA 1
ATOM 1452 C C . LYS A 1 191 ? -3.313 -1.346 -16.166 1.00 95.44 191 LYS A C 1
ATOM 1454 O O . LYS A 1 191 ? -3.905 -0.311 -15.837 1.00 95.44 191 LYS A O 1
ATOM 1459 N N . PRO A 1 192 ? -2.119 -1.693 -15.649 1.00 95.81 192 PRO A N 1
ATOM 1460 C CA . PRO A 1 192 ? -1.439 -0.874 -14.652 1.00 95.81 192 PRO A CA 1
ATOM 1461 C C . PRO A 1 192 ? -0.968 0.477 -15.199 1.00 95.81 192 PRO A C 1
ATOM 1463 O O . PRO A 1 192 ? -0.246 0.540 -16.196 1.00 95.81 192 PRO A O 1
ATOM 1466 N N . LEU A 1 193 ? -1.304 1.550 -14.488 1.00 96.69 193 LEU A N 1
ATOM 1467 C CA . LEU A 1 193 ? -0.675 2.860 -14.605 1.00 96.69 193 LEU A CA 1
ATOM 1468 C C . LEU A 1 193 ? 0.578 2.894 -13.723 1.00 96.69 193 LEU A C 1
ATOM 1470 O O . LEU A 1 193 ? 0.516 2.637 -12.522 1.00 96.69 193 LEU A O 1
ATOM 1474 N N . GLU A 1 194 ? 1.723 3.231 -14.305 1.00 96.94 194 GLU A N 1
ATOM 1475 C CA . GLU A 1 194 ? 2.977 3.356 -13.564 1.00 96.94 194 GLU A CA 1
ATOM 1476 C C . GLU A 1 194 ? 3.203 4.793 -13.094 1.00 96.94 194 GLU A C 1
ATOM 1478 O O . GLU A 1 194 ? 3.244 5.729 -13.892 1.00 96.94 194 GLU A O 1
ATOM 1483 N N . LEU A 1 195 ? 3.383 4.970 -11.786 1.00 98.44 195 LEU A N 1
ATOM 1484 C CA . LEU A 1 195 ? 3.427 6.287 -11.149 1.00 98.44 195 LEU A CA 1
ATOM 1485 C C . LEU A 1 195 ? 4.848 6.821 -10.950 1.00 98.44 195 LEU A C 1
ATOM 1487 O O . LEU A 1 195 ? 5.024 8.008 -10.675 1.00 98.44 195 LEU A O 1
ATOM 1491 N N . ASN A 1 196 ? 5.878 5.984 -11.107 1.00 98.31 196 ASN A N 1
ATOM 1492 C CA . ASN A 1 196 ? 7.275 6.378 -10.896 1.00 98.31 196 ASN A CA 1
ATOM 1493 C C . ASN A 1 196 ? 7.693 7.685 -11.598 1.00 98.31 196 ASN A C 1
ATOM 1495 O O . ASN A 1 196 ? 8.391 8.468 -10.947 1.00 98.31 196 ASN A O 1
ATOM 1499 N N . PRO A 1 197 ? 7.303 7.961 -12.862 1.00 96.94 197 PRO A N 1
ATOM 1500 C CA . PRO A 1 197 ? 7.646 9.218 -13.527 1.00 96.94 197 PRO A CA 1
ATOM 1501 C C . PRO A 1 197 ? 7.155 10.471 -12.789 1.00 96.94 197 PRO A C 1
ATOM 1503 O O . PRO A 1 197 ? 7.825 11.500 -12.856 1.00 96.94 197 PRO A O 1
ATOM 1506 N N . SER A 1 198 ? 6.028 10.372 -12.077 1.00 96.56 198 SER A N 1
ATOM 1507 C CA . SER A 1 198 ? 5.365 11.504 -11.419 1.00 96.56 198 SER A CA 1
ATOM 1508 C C . SER A 1 198 ? 5.657 11.581 -9.920 1.00 96.56 198 SER A C 1
ATOM 1510 O O . SER A 1 198 ? 5.834 12.675 -9.392 1.00 96.56 198 SER A O 1
ATOM 1512 N N . VAL A 1 199 ? 5.748 10.438 -9.224 1.00 97.50 199 VAL A N 1
ATOM 1513 C CA . VAL A 1 199 ? 5.793 10.423 -7.746 1.00 97.50 199 VAL A CA 1
ATOM 1514 C C . VAL A 1 199 ? 7.100 9.908 -7.149 1.00 97.50 199 VAL A C 1
ATOM 1516 O O . VAL A 1 199 ? 7.375 10.161 -5.976 1.00 97.50 199 VAL A O 1
ATOM 1519 N N . LYS A 1 200 ? 7.941 9.191 -7.909 1.00 97.94 200 LYS A N 1
ATOM 1520 C CA . LYS A 1 200 ? 9.196 8.660 -7.362 1.00 97.94 200 LYS A CA 1
ATOM 1521 C C . LYS A 1 200 ? 10.325 9.674 -7.508 1.00 97.94 200 LYS A C 1
ATOM 1523 O O . LYS A 1 200 ? 10.736 10.040 -8.606 1.00 97.94 200 LYS A O 1
ATOM 1528 N N . GLY A 1 201 ? 10.921 10.074 -6.389 1.00 95.19 201 GLY A N 1
ATOM 1529 C CA . GLY A 1 201 ? 12.094 10.946 -6.411 1.00 95.19 201 GLY A CA 1
ATOM 1530 C C . GLY A 1 201 ? 13.311 10.286 -7.078 1.00 95.19 201 GLY A C 1
ATOM 1531 O O . GLY A 1 201 ? 13.694 9.166 -6.742 1.00 95.19 201 GLY A O 1
ATOM 1532 N N . LYS A 1 202 ? 14.024 11.019 -7.948 1.00 93.88 202 LYS A N 1
ATOM 1533 C CA . LYS A 1 202 ? 15.254 10.549 -8.637 1.00 93.88 202 LYS A CA 1
ATOM 1534 C C . LYS A 1 202 ? 16.371 10.073 -7.694 1.00 93.88 202 LYS A C 1
ATOM 1536 O O . LYS A 1 202 ? 17.290 9.375 -8.113 1.00 93.88 202 LYS A O 1
ATOM 1541 N N . LYS A 1 203 ? 16.327 10.490 -6.426 1.00 91.44 203 LYS A N 1
ATOM 1542 C CA . LYS A 1 203 ? 17.305 10.132 -5.387 1.00 91.44 203 LYS A CA 1
ATOM 1543 C C . LYS A 1 203 ? 16.845 8.979 -4.493 1.00 91.44 203 LYS A C 1
ATOM 1545 O O . LYS A 1 203 ? 17.598 8.572 -3.611 1.00 91.44 203 LYS A O 1
ATOM 1550 N N . TRP A 1 204 ? 15.635 8.468 -4.688 1.00 95.06 204 TRP A N 1
ATOM 1551 C CA . TRP A 1 204 ? 15.083 7.402 -3.863 1.00 95.06 204 TRP A CA 1
ATOM 1552 C C . TRP A 1 204 ? 15.602 6.055 -4.352 1.00 95.06 204 TRP A C 1
ATOM 1554 O O . TRP A 1 204 ? 15.664 5.796 -5.555 1.00 95.06 204 TRP A O 1
ATOM 1564 N N . HIS A 1 205 ? 16.002 5.209 -3.410 1.00 96.00 205 HIS A N 1
ATOM 1565 C CA . HIS A 1 205 ? 16.345 3.819 -3.690 1.00 96.00 205 HIS A CA 1
ATOM 1566 C C . HIS A 1 205 ? 15.071 2.992 -3.802 1.00 96.00 205 HIS A C 1
ATOM 1568 O O . HIS A 1 205 ? 14.917 2.238 -4.747 1.00 96.00 205 HIS A O 1
ATOM 1574 N N . PHE A 1 206 ? 14.124 3.200 -2.893 1.00 97.56 206 PHE A N 1
ATOM 1575 C CA . PHE A 1 206 ? 12.874 2.455 -2.829 1.00 97.56 206 PHE A CA 1
ATOM 1576 C C . PHE A 1 206 ? 11.682 3.409 -2.799 1.00 97.56 206 PHE A C 1
ATOM 1578 O O . PHE A 1 206 ? 11.790 4.488 -2.223 1.00 97.56 206 PHE A O 1
ATOM 1585 N N . ILE A 1 207 ? 10.571 2.980 -3.386 1.00 98.38 207 ILE A N 1
ATOM 1586 C CA . ILE A 1 207 ? 9.210 3.470 -3.150 1.00 98.38 207 ILE A CA 1
ATOM 1587 C C . ILE A 1 207 ? 8.276 2.260 -3.011 1.00 98.38 207 ILE A C 1
ATOM 1589 O O . ILE A 1 207 ? 8.421 1.279 -3.749 1.00 98.38 207 ILE A O 1
ATOM 1593 N N . GLY A 1 208 ? 7.324 2.334 -2.093 1.00 98.19 208 GLY A N 1
ATOM 1594 C CA . GLY A 1 208 ? 6.272 1.342 -1.923 1.00 98.19 208 GLY A CA 1
ATOM 1595 C C . GLY A 1 208 ? 5.001 1.980 -1.388 1.00 98.19 208 GLY A C 1
ATOM 1596 O O . GLY A 1 208 ? 5.030 3.069 -0.811 1.00 98.19 208 GLY A O 1
ATOM 1597 N N . SER A 1 209 ? 3.889 1.297 -1.604 1.00 97.81 209 SER A N 1
ATOM 1598 C CA . SER A 1 209 ? 2.594 1.602 -1.002 1.00 97.81 209 SER A CA 1
ATOM 1599 C C . SER A 1 209 ? 2.665 1.483 0.523 1.00 97.81 209 SER A C 1
ATOM 1601 O O . SER A 1 209 ? 3.408 0.670 1.067 1.00 97.81 209 SER A O 1
ATOM 1603 N N . GLY A 1 210 ? 1.907 2.318 1.232 1.00 96.69 210 GLY A N 1
ATOM 1604 C CA . GLY A 1 210 ? 1.565 2.102 2.635 1.00 96.69 210 GLY A CA 1
ATOM 1605 C C . GLY A 1 210 ? 0.314 1.221 2.695 1.00 96.69 210 GLY A C 1
ATOM 1606 O O . GLY A 1 210 ? -0.767 1.738 2.420 1.00 96.69 210 GLY A O 1
ATOM 1607 N N . PRO A 1 211 ? 0.437 -0.087 2.985 1.00 95.56 211 PRO A N 1
ATOM 1608 C CA . PRO A 1 211 ? -0.663 -1.034 2.838 1.00 95.56 211 PRO A CA 1
ATOM 1609 C C . PRO A 1 211 ? -1.804 -0.808 3.839 1.00 95.56 211 PRO A C 1
ATOM 1611 O O . PRO A 1 211 ? -1.617 -0.185 4.888 1.00 95.56 211 PRO A O 1
ATOM 1614 N N . ALA A 1 212 ? -2.945 -1.430 3.525 1.00 94.75 212 ALA A N 1
ATOM 1615 C CA . ALA A 1 212 ? -4.318 -1.128 3.942 1.00 94.75 212 ALA A CA 1
ATOM 1616 C C . ALA A 1 212 ? -5.031 -0.203 2.960 1.00 94.75 212 ALA A C 1
ATOM 1618 O O . ALA A 1 212 ? -5.281 -0.657 1.847 1.00 94.75 212 ALA A O 1
ATOM 1619 N N . ASN A 1 213 ? -5.426 1.012 3.336 1.00 97.56 213 ASN A N 1
ATOM 1620 C CA . ASN A 1 213 ? -6.375 1.780 2.533 1.00 97.56 213 ASN A CA 1
ATOM 1621 C C . ASN A 1 213 ? -5.878 3.200 2.221 1.00 97.56 213 ASN A C 1
ATOM 1623 O O . ASN A 1 213 ? -5.092 3.787 2.970 1.00 97.56 213 ASN A O 1
ATOM 1627 N N . GLY A 1 214 ? -6.329 3.739 1.090 1.00 98.31 214 GLY A N 1
ATOM 1628 C CA . GLY A 1 214 ? -6.335 5.173 0.809 1.00 98.31 214 GLY A CA 1
ATOM 1629 C C . GLY A 1 214 ? -7.653 5.818 1.249 1.00 98.31 214 GLY A C 1
ATOM 1630 O O . GLY A 1 214 ? -8.575 5.124 1.679 1.00 98.31 214 GLY A O 1
ATOM 1631 N N . ILE A 1 215 ? -7.751 7.142 1.124 1.00 98.38 215 ILE A N 1
ATOM 1632 C CA . ILE A 1 215 ? -8.976 7.906 1.411 1.00 98.38 215 ILE A CA 1
ATOM 1633 C C . ILE A 1 215 ? -9.323 8.846 0.256 1.00 98.38 215 ILE A C 1
ATOM 1635 O O . ILE A 1 215 ? -8.431 9.345 -0.429 1.00 98.38 215 ILE A O 1
ATOM 1639 N N . GLN A 1 216 ? -10.611 9.123 0.082 1.00 98.06 216 GLN A N 1
ATOM 1640 C CA . GLN A 1 216 ? -11.099 10.261 -0.691 1.00 98.06 216 GLN A CA 1
ATOM 1641 C C . GLN A 1 216 ? -11.500 11.365 0.290 1.00 98.06 216 GLN A C 1
ATOM 1643 O O . GLN A 1 216 ? -12.239 11.091 1.237 1.00 98.06 216 GLN A O 1
ATOM 1648 N N . LEU A 1 217 ? -10.998 12.584 0.087 1.00 97.88 217 LEU A N 1
ATOM 1649 C CA . LEU A 1 217 ? -11.376 13.723 0.922 1.00 97.88 217 LEU A CA 1
ATOM 1650 C C . LEU A 1 217 ? -12.846 14.086 0.705 1.00 97.88 217 LEU A C 1
ATOM 1652 O O . LEU A 1 217 ? -13.337 14.100 -0.423 1.00 97.88 217 LEU A O 1
ATOM 1656 N N . ARG A 1 218 ? -13.538 14.409 1.791 1.00 96.38 218 ARG A N 1
ATOM 1657 C CA . ARG A 1 218 ? -14.968 14.727 1.839 1.00 96.38 218 ARG A CA 1
ATOM 1658 C C . ARG A 1 218 ? -15.206 16.217 2.048 1.00 96.38 218 ARG A C 1
ATOM 1660 O O . ARG A 1 218 ? -16.312 16.693 1.781 1.00 96.38 218 ARG A O 1
ATOM 1667 N N . HIS A 1 219 ? -14.222 16.948 2.573 1.00 96.00 219 HIS A N 1
ATOM 1668 C CA . HIS A 1 219 ? -14.414 18.311 3.060 1.00 96.00 219 HIS A CA 1
ATOM 1669 C C . HIS A 1 219 ? -13.360 19.296 2.537 1.00 96.00 219 HIS A C 1
ATOM 1671 O O . HIS A 1 219 ? -12.283 18.931 2.072 1.00 96.00 219 HIS A O 1
ATOM 1677 N N . GLY A 1 220 ? -13.690 20.587 2.639 1.00 92.94 220 GLY A N 1
ATOM 1678 C CA . GLY A 1 220 ? -12.806 21.685 2.249 1.00 92.94 220 GLY A CA 1
ATOM 1679 C C . GLY A 1 220 ? -12.666 21.878 0.736 1.00 92.94 220 GLY A C 1
ATOM 1680 O O . GLY A 1 220 ? -13.421 21.327 -0.061 1.00 92.94 220 GLY A O 1
ATOM 1681 N N . GLU A 1 221 ? -11.687 22.695 0.342 1.00 92.56 221 GLU A N 1
ATOM 1682 C CA . GLU A 1 221 ? -11.435 23.069 -1.062 1.00 92.56 221 GLU A CA 1
ATOM 1683 C C . GLU A 1 221 ? -10.946 21.901 -1.934 1.00 92.56 221 GLU A C 1
ATOM 1685 O O . GLU A 1 221 ? -10.976 21.990 -3.159 1.00 92.56 221 GLU A O 1
ATOM 1690 N N . HIS A 1 222 ? -10.505 20.808 -1.306 1.00 95.56 222 HIS A N 1
ATOM 1691 C CA . HIS A 1 222 ? -9.978 19.614 -1.964 1.00 95.56 222 HIS A CA 1
ATOM 1692 C C . HIS A 1 222 ? -10.881 18.383 -1.787 1.00 95.56 222 HIS A C 1
ATOM 1694 O O . HIS A 1 222 ? -10.404 17.257 -1.925 1.00 95.56 222 HIS A O 1
ATOM 1700 N N . ALA A 1 223 ? -12.172 18.569 -1.487 1.00 96.56 223 ALA A N 1
ATOM 1701 C CA . ALA A 1 223 ? -13.141 17.476 -1.537 1.00 96.56 223 ALA A CA 1
ATOM 1702 C C . ALA A 1 223 ? -13.078 16.765 -2.908 1.00 96.56 223 ALA A C 1
ATOM 1704 O O . ALA A 1 223 ? -12.918 17.413 -3.942 1.00 96.56 223 ALA A O 1
ATOM 1705 N N . GLY A 1 224 ? -13.132 15.433 -2.899 1.00 97.56 224 GLY A N 1
ATOM 1706 C CA . GLY A 1 224 ? -12.934 14.581 -4.074 1.00 97.56 224 GLY A CA 1
ATOM 1707 C C . GLY A 1 224 ? -11.480 14.139 -4.299 1.00 97.56 224 GLY A C 1
ATOM 1708 O O . GLY A 1 224 ? -11.258 13.133 -4.978 1.00 97.56 224 GLY A O 1
ATOM 1709 N N . ARG A 1 225 ? -10.481 14.801 -3.686 1.00 97.81 225 ARG A N 1
ATOM 1710 C CA . ARG A 1 225 ? -9.063 14.406 -3.782 1.00 97.81 225 ARG A CA 1
ATOM 1711 C C . ARG A 1 225 ? -8.860 12.973 -3.301 1.00 97.81 225 ARG A C 1
ATOM 1713 O O . ARG A 1 225 ? -9.182 12.638 -2.161 1.00 97.81 225 ARG A O 1
ATOM 1720 N N . LEU A 1 226 ? -8.231 12.154 -4.137 1.00 98.56 226 LEU A N 1
ATOM 1721 C CA . LEU A 1 226 ? -7.825 10.792 -3.796 1.00 98.56 226 LEU A CA 1
ATOM 1722 C C . LEU A 1 226 ? -6.452 10.824 -3.133 1.00 98.56 226 LEU A C 1
ATOM 1724 O O . LEU A 1 226 ? -5.564 11.519 -3.623 1.00 98.56 226 LEU A O 1
ATOM 1728 N N . ILE A 1 227 ? -6.252 10.064 -2.058 1.00 98.31 227 ILE A N 1
ATOM 1729 C CA . ILE A 1 227 ? -5.001 10.028 -1.294 1.00 98.31 227 ILE A CA 1
ATOM 1730 C C . ILE A 1 227 ? -4.594 8.586 -1.002 1.00 98.31 227 ILE A C 1
ATOM 1732 O O . ILE A 1 227 ? -5.352 7.827 -0.400 1.00 98.31 227 ILE A O 1
ATOM 1736 N N . PHE A 1 228 ? -3.345 8.244 -1.316 1.00 98.69 228 PHE A N 1
ATOM 1737 C CA . PHE A 1 228 ? -2.706 7.018 -0.838 1.00 98.69 228 PHE A CA 1
ATOM 1738 C C . PHE A 1 228 ? -1.470 7.322 0.013 1.00 98.69 228 PHE A C 1
ATOM 1740 O O . PHE A 1 228 ? -0.609 8.103 -0.405 1.00 98.69 228 PHE A O 1
ATOM 1747 N N . PRO A 1 229 ? -1.303 6.653 1.165 1.00 98.38 229 PRO A N 1
ATOM 1748 C CA . PRO A 1 229 ? -0.025 6.618 1.857 1.00 98.38 229 PRO A CA 1
ATOM 1749 C C . PRO A 1 229 ? 1.033 5.847 1.060 1.00 98.38 229 PRO A C 1
ATOM 1751 O O . PRO A 1 229 ? 0.763 4.788 0.492 1.00 98.38 229 PRO A O 1
ATOM 1754 N N . ILE A 1 230 ? 2.268 6.349 1.068 1.00 98.69 230 ILE A N 1
ATOM 1755 C CA . ILE A 1 230 ? 3.450 5.666 0.529 1.00 98.69 230 ILE A CA 1
ATOM 1756 C C . ILE A 1 230 ? 4.627 5.773 1.499 1.00 98.69 230 ILE A C 1
ATOM 1758 O O . ILE A 1 230 ? 4.671 6.625 2.393 1.00 98.69 230 ILE A O 1
ATOM 1762 N N . TYR A 1 231 ? 5.645 4.946 1.296 1.00 98.44 231 TYR A N 1
ATOM 1763 C CA . TYR A 1 231 ? 6.933 5.113 1.956 1.00 98.44 231 TYR A CA 1
ATOM 1764 C C . TYR A 1 231 ? 8.091 4.872 0.995 1.00 98.44 231 TYR A C 1
ATOM 1766 O O . TYR A 1 231 ? 7.962 4.210 -0.034 1.00 98.44 231 TYR A O 1
ATOM 1774 N N . TYR A 1 232 ? 9.235 5.471 1.302 1.00 97.69 232 TYR A N 1
ATOM 1775 C CA . TYR A 1 232 ? 10.393 5.470 0.424 1.00 97.69 232 TYR A CA 1
ATOM 1776 C C . TYR A 1 232 ? 11.708 5.478 1.201 1.00 97.69 232 TYR A C 1
ATOM 1778 O O . TYR A 1 232 ? 11.791 5.893 2.360 1.00 97.69 232 TYR A O 1
ATOM 1786 N N . GLY A 1 233 ? 12.758 4.987 0.544 1.00 95.25 233 GLY A N 1
ATOM 1787 C CA . GLY A 1 233 ? 14.107 4.891 1.098 1.00 95.25 233 GLY A CA 1
ATOM 1788 C C . GLY A 1 233 ? 15.063 5.885 0.452 1.00 95.25 233 GLY A C 1
ATOM 1789 O O . GLY A 1 233 ? 15.242 5.885 -0.769 1.00 95.25 233 GLY A O 1
ATOM 1790 N N . LEU A 1 234 ? 15.728 6.708 1.265 1.00 92.81 234 LEU A N 1
ATOM 1791 C CA . LEU A 1 234 ? 16.758 7.650 0.802 1.00 92.81 234 LEU A CA 1
ATOM 1792 C C . LEU A 1 234 ? 18.164 7.031 0.728 1.00 92.81 234 LEU A C 1
ATOM 1794 O O . LEU A 1 234 ? 19.090 7.662 0.221 1.00 92.81 234 LEU A O 1
ATOM 1798 N N . GLY A 1 235 ? 18.350 5.806 1.218 1.00 89.75 235 GLY A N 1
ATOM 1799 C CA . GLY A 1 235 ? 19.611 5.068 1.158 1.00 89.75 235 GLY A CA 1
ATOM 1800 C C . GLY A 1 235 ? 19.394 3.588 0.848 1.00 89.75 235 GLY A C 1
ATOM 1801 O O . GLY A 1 235 ? 18.278 3.089 0.933 1.00 89.75 235 GLY A O 1
ATOM 1802 N N . LYS A 1 236 ? 20.476 2.885 0.497 1.00 85.31 236 LYS A N 1
ATOM 1803 C CA . LYS A 1 236 ? 20.474 1.423 0.332 1.00 85.31 236 LYS A CA 1
ATOM 1804 C C . LYS A 1 236 ? 20.707 0.721 1.672 1.00 85.31 236 LYS A C 1
ATOM 1806 O O . LYS A 1 236 ? 19.885 -0.061 2.129 1.00 85.31 236 LYS A O 1
ATOM 1811 N N . LEU A 1 237 ? 21.815 1.057 2.334 1.00 85.94 237 LEU A N 1
ATOM 1812 C CA . LEU A 1 237 ? 22.135 0.610 3.686 1.00 85.94 237 LEU A CA 1
ATOM 1813 C C . LEU A 1 237 ? 22.928 1.721 4.407 1.00 85.94 237 LEU A C 1
ATOM 1815 O O . LEU A 1 237 ? 24.009 2.075 3.941 1.00 85.94 237 LEU A O 1
ATOM 1819 N N . PRO A 1 238 ? 22.411 2.308 5.502 1.00 89.94 238 PRO A N 1
ATOM 1820 C CA . PRO A 1 238 ? 21.058 2.121 6.026 1.00 89.94 238 PRO A CA 1
ATOM 1821 C C . PRO A 1 238 ? 19.987 2.666 5.053 1.00 89.94 238 PRO A C 1
ATOM 1823 O O . PRO A 1 238 ? 20.270 3.566 4.263 1.00 89.94 238 PRO A O 1
ATOM 1826 N N . MET A 1 239 ? 18.761 2.128 5.109 1.00 91.88 239 MET A N 1
ATOM 1827 C CA . MET A 1 239 ? 17.693 2.439 4.135 1.00 91.88 239 MET A CA 1
ATOM 1828 C C . MET A 1 239 ? 17.173 3.885 4.205 1.00 91.88 239 MET A C 1
ATOM 1830 O O . MET A 1 239 ? 16.694 4.426 3.212 1.00 91.88 239 MET A O 1
ATOM 1834 N N . LYS A 1 240 ? 17.275 4.524 5.380 1.00 93.38 240 LYS A N 1
ATOM 1835 C CA . LYS A 1 240 ? 16.799 5.894 5.643 1.00 93.38 240 LYS A CA 1
ATOM 1836 C C . LYS A 1 240 ? 15.335 6.069 5.208 1.00 93.38 240 LYS A C 1
ATOM 1838 O O . LYS A 1 240 ? 15.048 6.848 4.300 1.00 93.38 240 LYS A O 1
ATOM 1843 N N . LEU A 1 241 ? 14.445 5.286 5.826 1.00 95.50 241 LEU A N 1
ATOM 1844 C CA . LEU A 1 241 ? 13.031 5.209 5.450 1.00 95.50 241 LEU A CA 1
ATOM 1845 C C . LEU A 1 241 ? 12.232 6.416 5.941 1.00 95.50 241 LEU A C 1
ATOM 1847 O O . LEU A 1 241 ? 12.396 6.875 7.079 1.00 95.50 241 LEU A O 1
ATOM 1851 N N . THR A 1 242 ? 11.349 6.903 5.080 1.00 95.88 242 THR A N 1
ATOM 1852 C CA . THR A 1 242 ? 10.349 7.912 5.414 1.00 95.88 242 THR A CA 1
ATOM 1853 C C . THR A 1 242 ? 9.051 7.683 4.649 1.00 95.88 242 THR A C 1
ATOM 1855 O O . THR A 1 242 ? 9.013 6.855 3.746 1.00 95.88 242 THR A O 1
ATOM 1858 N N . THR A 1 243 ? 7.999 8.418 5.000 1.00 97.19 243 THR A N 1
ATOM 1859 C CA . THR A 1 243 ? 6.679 8.344 4.364 1.00 97.19 243 THR A CA 1
ATOM 1860 C C . THR A 1 243 ? 6.350 9.632 3.608 1.00 97.19 243 THR A C 1
ATOM 1862 O O . THR A 1 243 ? 6.945 10.673 3.885 1.00 97.19 243 THR A O 1
ATOM 1865 N N . ALA A 1 244 ? 5.418 9.548 2.667 1.00 97.00 244 ALA A N 1
ATOM 1866 C CA . ALA A 1 244 ? 4.733 10.668 2.027 1.00 97.00 244 ALA A CA 1
ATOM 1867 C C . ALA A 1 244 ? 3.295 10.231 1.711 1.00 97.00 244 ALA A C 1
ATOM 1869 O O . ALA A 1 244 ? 2.965 9.046 1.820 1.00 97.00 244 ALA A O 1
ATOM 1870 N N . LEU A 1 245 ? 2.454 11.173 1.304 1.00 97.94 245 LEU A N 1
ATOM 1871 C CA . LEU A 1 245 ? 1.206 10.865 0.623 1.00 97.94 245 LEU A CA 1
ATOM 1872 C C . LEU A 1 245 ? 1.402 11.077 -0.876 1.00 97.94 245 LEU A C 1
ATOM 1874 O O . LEU A 1 245 ? 2.168 11.949 -1.291 1.00 97.94 245 LEU A O 1
ATOM 1878 N N . ILE A 1 246 ? 0.699 10.297 -1.688 1.00 98.31 246 ILE A N 1
ATOM 1879 C CA . ILE A 1 246 ? 0.415 10.675 -3.071 1.00 98.31 246 ILE A CA 1
ATOM 1880 C C . ILE A 1 246 ? -1.047 11.068 -3.180 1.00 98.31 246 ILE A C 1
ATOM 1882 O O . ILE A 1 246 ? -1.885 10.507 -2.472 1.00 98.31 246 ILE A O 1
ATOM 1886 N N . TYR A 1 247 ? -1.347 12.013 -4.061 1.00 98.19 247 TYR A N 1
ATOM 1887 C CA . TYR A 1 247 ? -2.709 12.478 -4.262 1.00 98.19 247 TYR A CA 1
ATOM 1888 C C . TYR A 1 247 ? -3.038 12.761 -5.723 1.00 98.19 247 TYR A C 1
ATOM 1890 O O . TYR A 1 247 ? -2.140 13.030 -6.525 1.00 98.19 247 TYR A O 1
ATOM 1898 N N . SER A 1 248 ? -4.330 12.716 -6.036 1.00 98.31 248 SER A N 1
ATOM 1899 C CA . SER A 1 248 ? -4.898 13.059 -7.337 1.00 98.31 248 SER A CA 1
ATOM 1900 C C . SER A 1 248 ? -6.142 13.926 -7.162 1.00 98.31 248 SER A C 1
ATOM 1902 O O . SER A 1 248 ? -7.019 13.587 -6.370 1.00 98.31 248 SER A O 1
ATOM 1904 N N . ASP A 1 249 ? -6.209 15.018 -7.924 1.00 97.56 249 ASP A N 1
ATOM 1905 C CA . ASP A 1 249 ? -7.341 15.960 -7.967 1.00 97.56 249 ASP A CA 1
ATOM 1906 C C . ASP A 1 249 ? -8.181 15.819 -9.251 1.00 97.56 249 ASP A C 1
ATOM 1908 O O . ASP A 1 249 ? -9.112 16.584 -9.478 1.00 97.56 249 ASP A O 1
ATOM 1912 N N . ASP A 1 250 ? -7.838 14.874 -10.133 1.00 97.25 250 ASP A N 1
ATOM 1913 C CA . ASP A 1 250 ? -8.436 14.733 -11.469 1.00 97.25 250 ASP A CA 1
ATOM 1914 C C . ASP A 1 250 ? -9.050 13.345 -11.715 1.00 97.25 250 ASP A C 1
ATOM 1916 O O . ASP A 1 250 ? -9.151 12.877 -12.858 1.00 97.25 250 ASP A O 1
ATOM 1920 N N . GLY A 1 251 ? -9.469 12.692 -10.628 1.00 96.25 251 GLY A N 1
ATOM 1921 C CA . GLY A 1 251 ? -10.088 11.372 -10.657 1.00 96.25 251 GLY A CA 1
ATOM 1922 C C . GLY A 1 251 ? -9.098 10.232 -10.913 1.00 96.25 251 GLY A C 1
ATOM 1923 O O . GLY A 1 251 ? -9.464 9.221 -11.517 1.00 96.25 251 GLY A O 1
ATOM 1924 N N . GLY A 1 252 ? -7.841 10.388 -10.492 1.00 97.38 252 GLY A N 1
ATOM 1925 C CA . GLY A 1 252 ? -6.807 9.355 -10.574 1.00 97.38 252 GLY A CA 1
ATOM 1926 C C . GLY A 1 252 ? -5.995 9.355 -11.871 1.00 97.38 252 GLY A C 1
ATOM 1927 O O . GLY A 1 252 ? -5.261 8.391 -12.106 1.00 97.38 252 GLY A O 1
ATOM 1928 N N . LYS A 1 253 ? -6.098 10.395 -12.714 1.00 96.50 253 LYS A N 1
ATOM 1929 C CA . LYS A 1 253 ? -5.385 10.475 -14.004 1.00 96.50 253 LYS A CA 1
ATOM 1930 C C . LYS A 1 253 ? -3.945 10.939 -13.821 1.00 96.50 253 LYS A C 1
ATOM 1932 O O . LYS A 1 253 ? -3.036 10.374 -14.430 1.00 96.50 253 LYS A O 1
ATOM 1937 N N . THR A 1 254 ? -3.727 11.944 -12.979 1.00 97.94 254 THR A N 1
ATOM 1938 C CA . THR A 1 254 ? -2.399 12.425 -12.593 1.00 97.94 254 THR A CA 1
ATOM 1939 C C . THR A 1 254 ? -2.219 12.368 -11.083 1.00 97.94 254 THR A C 1
ATOM 1941 O O . THR A 1 254 ? -3.178 12.449 -10.317 1.00 97.94 254 THR A O 1
ATOM 1944 N N . TRP A 1 255 ? -0.967 12.173 -10.661 1.00 98.31 255 TRP A N 1
ATOM 1945 C CA . TRP A 1 255 ? -0.606 11.970 -9.263 1.00 98.31 255 TRP A CA 1
ATOM 1946 C C . TRP A 1 255 ? 0.590 12.830 -8.884 1.00 98.31 255 TRP A C 1
ATOM 1948 O O . TRP A 1 255 ? 1.597 12.860 -9.595 1.00 98.31 255 TRP A O 1
ATOM 1958 N N . SER A 1 256 ? 0.479 13.473 -7.730 1.00 97.31 256 SER A N 1
ATOM 1959 C CA . SER A 1 256 ? 1.530 14.267 -7.099 1.00 97.31 256 SER A CA 1
ATOM 1960 C C . SER A 1 256 ? 1.933 13.633 -5.775 1.00 97.31 256 SER A C 1
ATOM 1962 O O . SER A 1 256 ? 1.179 12.855 -5.198 1.00 97.31 256 SER A O 1
ATOM 1964 N N . VAL A 1 257 ? 3.128 13.958 -5.287 1.00 96.31 257 VAL A N 1
ATOM 1965 C CA . VAL A 1 257 ? 3.647 13.475 -4.003 1.00 96.31 257 VAL A CA 1
ATOM 1966 C C . VAL A 1 257 ? 3.847 14.639 -3.041 1.00 96.31 257 VAL A C 1
ATOM 1968 O O . VAL A 1 257 ? 4.309 15.706 -3.446 1.00 96.31 257 VAL A O 1
ATOM 1971 N N . THR A 1 258 ? 3.482 14.445 -1.778 1.00 94.88 258 THR A N 1
ATOM 1972 C CA . THR A 1 258 ? 3.676 15.433 -0.712 1.00 94.88 258 THR A CA 1
ATOM 1973 C C . THR A 1 258 ? 5.076 15.329 -0.115 1.00 94.88 258 THR A C 1
ATOM 1975 O O . THR A 1 258 ? 5.788 14.334 -0.292 1.00 94.88 258 THR A O 1
ATOM 1978 N N . ASP A 1 259 ? 5.455 16.330 0.675 1.00 90.12 259 ASP A N 1
ATOM 1979 C CA . ASP A 1 259 ? 6.608 16.197 1.554 1.00 90.12 259 ASP A CA 1
ATOM 1980 C C . ASP A 1 259 ? 6.324 15.222 2.711 1.00 90.12 259 ASP A C 1
ATOM 1982 O O . ASP A 1 259 ? 5.183 14.951 3.095 1.00 90.12 259 ASP A O 1
ATOM 1986 N N . THR A 1 260 ? 7.403 14.681 3.277 1.00 93.00 260 THR A N 1
ATOM 1987 C CA . THR A 1 260 ? 7.360 13.909 4.525 1.00 93.00 260 THR A CA 1
ATOM 1988 C C . THR A 1 260 ? 7.128 14.837 5.723 1.00 93.00 260 THR A C 1
ATOM 1990 O O . THR A 1 260 ? 7.672 15.944 5.732 1.00 93.00 260 THR A O 1
ATOM 1993 N N . PRO A 1 261 ? 6.471 14.371 6.805 1.00 93.88 261 PRO A N 1
ATOM 1994 C CA . PRO A 1 261 ? 6.369 15.148 8.036 1.00 93.88 261 PRO A CA 1
ATOM 1995 C C . PRO A 1 261 ? 7.742 15.588 8.579 1.00 93.88 261 PRO A C 1
ATOM 1997 O O . PRO A 1 261 ? 8.708 14.807 8.512 1.00 93.88 261 PRO A O 1
ATOM 2000 N N . PRO A 1 262 ? 7.853 16.811 9.134 1.00 93.19 262 PRO A N 1
ATOM 2001 C CA . PRO A 1 262 ? 9.088 17.288 9.741 1.00 93.19 262 PRO A CA 1
ATOM 2002 C C . PRO A 1 262 ? 9.364 16.509 11.029 1.00 93.19 262 PRO A C 1
ATOM 2004 O O . PRO A 1 262 ? 8.467 16.293 11.831 1.00 93.19 262 PRO A O 1
ATOM 2007 N N . ILE A 1 263 ? 10.607 16.083 11.260 1.00 93.50 263 ILE A N 1
ATOM 2008 C CA . ILE A 1 263 ? 10.977 15.360 12.486 1.00 93.50 263 ILE A CA 1
ATOM 2009 C C . ILE A 1 263 ? 12.320 15.848 13.020 1.00 93.50 263 ILE A C 1
ATOM 2011 O O . ILE A 1 263 ? 13.332 15.858 12.306 1.00 93.50 263 ILE A O 1
ATOM 2015 N N . ARG A 1 264 ? 12.353 16.256 14.290 1.00 90.69 264 ARG A N 1
ATOM 2016 C CA . ARG A 1 264 ? 13.556 16.801 14.916 1.00 90.69 264 ARG A CA 1
ATOM 2017 C C . ARG A 1 264 ? 14.665 15.754 14.988 1.00 90.69 264 ARG A C 1
ATOM 2019 O O . ARG A 1 264 ? 14.461 14.573 15.269 1.00 90.69 264 ARG A O 1
ATOM 2026 N N . GLY A 1 265 ? 15.896 16.205 14.752 1.00 85.19 265 GLY A N 1
ATOM 2027 C CA . GLY A 1 265 ? 17.070 15.329 14.724 1.00 85.19 265 GLY A CA 1
ATOM 2028 C C . GLY A 1 265 ? 17.221 14.540 13.421 1.00 85.19 265 GLY A C 1
ATOM 2029 O O . GLY A 1 265 ? 18.070 13.651 13.351 1.00 85.19 265 GLY A O 1
ATOM 2030 N N . ARG A 1 266 ? 16.431 14.867 12.393 1.00 87.81 266 ARG A N 1
ATOM 2031 C CA . ARG A 1 266 ? 16.679 14.486 11.004 1.00 87.81 266 ARG A CA 1
ATOM 2032 C C . ARG A 1 266 ? 17.158 15.712 10.225 1.00 87.81 266 ARG A C 1
ATOM 2034 O O . ARG A 1 266 ? 16.584 16.787 10.342 1.00 87.81 266 ARG A O 1
ATOM 2041 N N . TYR A 1 267 ? 18.180 15.530 9.396 1.00 79.00 267 TYR A N 1
ATOM 2042 C CA . TYR A 1 267 ? 18.596 16.512 8.400 1.00 79.00 267 TYR A CA 1
ATOM 2043 C C . TYR A 1 267 ? 18.596 15.857 7.023 1.00 79.00 267 TYR A C 1
ATOM 2045 O O . TYR A 1 267 ? 19.396 14.955 6.759 1.00 79.00 267 TYR A O 1
ATOM 2053 N N . ILE A 1 268 ? 17.696 16.313 6.152 1.00 71.38 268 ILE A N 1
ATOM 2054 C CA . ILE A 1 268 ? 17.660 15.933 4.740 1.00 71.38 268 ILE A CA 1
ATOM 2055 C C . ILE A 1 268 ? 18.377 17.035 3.957 1.00 71.38 268 ILE A C 1
ATOM 2057 O O . ILE A 1 268 ? 17.782 18.038 3.582 1.00 71.38 268 ILE A O 1
ATOM 2061 N N . GLY A 1 269 ? 19.688 16.877 3.760 1.00 63.75 269 GLY A N 1
ATOM 2062 C CA . GLY A 1 269 ? 20.462 17.786 2.915 1.00 63.75 269 GLY A CA 1
ATOM 2063 C C . GLY A 1 269 ? 20.081 17.645 1.439 1.00 63.75 269 GLY A C 1
ATOM 2064 O O . GLY A 1 269 ? 19.605 16.590 1.015 1.00 63.75 269 GLY A O 1
ATOM 2065 N N . LYS A 1 270 ? 20.355 18.687 0.639 1.00 57.75 270 LYS A N 1
ATOM 2066 C CA . LYS A 1 270 ? 20.070 18.696 -0.809 1.00 57.75 270 LYS A CA 1
ATOM 2067 C C . LYS A 1 270 ? 20.756 17.548 -1.561 1.00 57.75 270 LYS A C 1
ATOM 2069 O O . LYS A 1 270 ? 20.212 17.082 -2.559 1.00 57.75 270 LYS A O 1
ATOM 2074 N N . GLU A 1 271 ? 21.908 17.058 -1.099 1.00 56.09 271 GLU A N 1
ATOM 2075 C CA . GLU A 1 271 ? 22.686 16.020 -1.800 1.00 56.09 271 GLU A CA 1
ATOM 2076 C C . GLU A 1 271 ? 22.709 14.656 -1.103 1.00 56.09 271 GLU A C 1
ATOM 2078 O O . GLU A 1 271 ? 22.785 13.636 -1.784 1.00 56.09 271 GLU A O 1
ATOM 2083 N N . ASN A 1 272 ? 22.557 14.615 0.222 1.00 57.41 272 ASN A N 1
ATOM 2084 C CA . ASN A 1 272 ? 22.300 13.408 1.004 1.00 57.41 272 ASN A CA 1
ATOM 2085 C C . ASN A 1 272 ? 21.872 13.806 2.427 1.00 57.41 272 ASN A C 1
ATOM 2087 O O . ASN A 1 272 ? 22.436 14.750 2.989 1.00 57.41 272 ASN A O 1
ATOM 2091 N N . PRO A 1 273 ? 20.937 13.087 3.071 1.00 61.56 273 PRO A N 1
ATOM 2092 C CA . PRO A 1 273 ? 20.717 13.250 4.501 1.00 61.56 273 PRO A CA 1
ATOM 2093 C C . PRO A 1 273 ? 21.980 12.841 5.275 1.00 61.56 273 PRO A C 1
ATOM 2095 O O . PRO A 1 273 ? 22.337 11.655 5.299 1.00 61.56 273 PRO A O 1
ATOM 2098 N N . LEU A 1 274 ? 22.642 13.829 5.889 1.00 67.94 274 LEU A N 1
ATOM 2099 C CA . LEU A 1 274 ? 23.820 13.650 6.749 1.00 67.94 274 LEU A CA 1
ATOM 2100 C C . LEU A 1 274 ? 23.441 13.015 8.096 1.00 67.94 274 LEU A C 1
ATOM 2102 O O . LEU A 1 274 ? 24.227 12.259 8.656 1.00 67.94 274 LEU A O 1
ATOM 2106 N N . ILE A 1 275 ? 22.222 13.269 8.596 1.00 83.06 275 ILE A N 1
ATOM 2107 C CA . ILE A 1 275 ? 21.750 12.784 9.901 1.00 83.06 275 ILE A CA 1
ATOM 2108 C C . ILE A 1 275 ? 20.344 12.198 9.749 1.00 83.06 275 ILE A C 1
ATOM 2110 O O . ILE A 1 275 ? 19.373 12.919 9.523 1.00 83.06 275 ILE A O 1
ATOM 2114 N N . PHE A 1 276 ? 20.232 10.874 9.862 1.00 91.56 276 PHE A N 1
ATOM 2115 C CA . PHE A 1 276 ? 18.963 10.149 9.732 1.00 91.56 276 PHE A CA 1
ATOM 2116 C C . PHE A 1 276 ? 18.966 8.904 10.639 1.00 91.56 276 PHE A C 1
ATOM 2118 O O . PHE A 1 276 ? 19.124 7.774 10.163 1.00 91.56 276 PHE A O 1
ATOM 2125 N N . PRO A 1 277 ? 18.890 9.093 11.967 1.00 93.25 277 PRO A N 1
ATOM 2126 C CA . PRO A 1 277 ? 18.947 7.990 12.920 1.00 93.25 277 PRO A CA 1
ATOM 2127 C C . PRO A 1 277 ? 17.718 7.082 12.788 1.00 93.25 277 PRO A C 1
ATOM 2129 O O . PRO A 1 277 ? 16.624 7.542 12.483 1.00 93.25 277 PRO A O 1
ATOM 2132 N N . MET A 1 278 ? 17.870 5.788 13.086 1.00 93.75 278 MET A N 1
ATOM 2133 C CA . MET A 1 278 ? 16.776 4.814 12.945 1.00 93.75 278 MET A CA 1
ATOM 2134 C C . MET A 1 278 ? 15.510 5.213 13.720 1.00 93.75 278 MET A C 1
ATOM 2136 O O . MET A 1 278 ? 14.403 5.017 13.238 1.00 93.75 278 MET A O 1
ATOM 2140 N N . ARG A 1 279 ? 15.660 5.865 14.881 1.00 95.06 279 ARG A N 1
ATOM 2141 C CA . ARG A 1 279 ? 14.529 6.337 15.698 1.00 95.06 279 ARG A CA 1
ATOM 2142 C C . ARG A 1 279 ? 13.610 7.355 15.000 1.00 95.06 279 ARG A C 1
ATOM 2144 O O . ARG A 1 279 ? 12.521 7.583 15.507 1.00 95.06 279 ARG A O 1
ATOM 2151 N N . THR A 1 280 ? 14.053 7.981 13.904 1.00 95.38 280 THR A N 1
ATOM 2152 C CA . THR A 1 280 ? 13.267 8.941 13.103 1.00 95.38 280 THR A CA 1
ATOM 2153 C C . THR A 1 280 ? 12.760 8.340 11.788 1.00 95.38 280 THR A C 1
ATOM 2155 O O . THR A 1 280 ? 12.334 9.069 10.891 1.00 95.38 280 THR A O 1
ATOM 2158 N N . TYR A 1 281 ? 12.836 7.015 11.626 1.00 96.75 281 TYR A N 1
ATOM 2159 C CA . TYR A 1 281 ? 12.256 6.345 10.465 1.00 96.75 281 TYR A CA 1
ATOM 2160 C C . TYR A 1 281 ? 10.738 6.359 10.588 1.00 96.75 281 TYR A C 1
ATOM 2162 O O . TYR A 1 281 ? 10.196 5.921 11.606 1.00 96.75 281 TYR A O 1
ATOM 2170 N N . LEU A 1 282 ? 10.094 6.806 9.518 1.00 97.69 282 LEU A N 1
ATOM 2171 C CA . LEU A 1 282 ? 8.658 6.693 9.292 1.00 97.69 282 LEU A CA 1
ATOM 2172 C C . LEU A 1 282 ? 8.476 5.723 8.122 1.00 97.69 282 LEU A C 1
ATOM 2174 O O . LEU A 1 282 ? 9.273 5.743 7.186 1.00 97.69 282 LEU A O 1
ATOM 2178 N N . THR A 1 283 ? 7.501 4.830 8.198 1.00 97.94 283 THR A N 1
ATOM 2179 C CA . THR A 1 283 ? 7.327 3.754 7.208 1.00 97.94 283 THR A CA 1
ATOM 2180 C C . THR A 1 283 ? 5.866 3.681 6.779 1.00 97.94 283 THR A C 1
ATOM 2182 O O . THR A 1 283 ? 5.304 4.707 6.418 1.00 97.94 283 THR A O 1
ATOM 2185 N N . GLU A 1 284 ? 5.255 2.502 6.815 1.00 98.50 284 GLU A N 1
ATOM 2186 C CA . GLU A 1 284 ? 3.841 2.303 6.506 1.00 98.50 284 GLU A CA 1
ATOM 2187 C C . GLU A 1 284 ? 2.953 3.159 7.415 1.00 98.50 284 GLU A C 1
ATOM 2189 O O . GLU A 1 284 ? 3.292 3.454 8.568 1.00 98.50 284 GLU A O 1
ATOM 2194 N N . SER A 1 285 ? 1.810 3.579 6.895 1.00 98.50 285 SER A N 1
ATOM 2195 C CA . SER A 1 285 ? 0.980 4.555 7.578 1.00 98.50 285 SER A CA 1
ATOM 2196 C C . SER A 1 285 ? -0.452 4.544 7.053 1.00 98.50 285 SER A C 1
ATOM 2198 O O . SER A 1 285 ? -0.725 4.007 5.979 1.00 98.50 285 SER A O 1
ATOM 2200 N N . GLN A 1 286 ? -1.364 5.125 7.828 1.00 98.69 286 GLN A N 1
ATOM 2201 C CA . GLN A 1 286 ? -2.769 5.317 7.465 1.00 98.69 286 GLN A CA 1
ATOM 2202 C C . GLN A 1 286 ? -3.209 6.720 7.868 1.00 98.69 286 GLN A C 1
ATOM 2204 O O . GLN A 1 286 ? -2.856 7.199 8.949 1.00 98.69 286 GLN A O 1
ATOM 2209 N N . VAL A 1 287 ? -3.952 7.377 6.985 1.00 98.19 287 VAL A N 1
ATOM 2210 C CA . VAL A 1 287 ? -4.425 8.751 7.153 1.00 98.19 287 VAL A CA 1
ATOM 2211 C C . VAL A 1 287 ? -5.944 8.762 7.224 1.00 98.19 287 VAL A C 1
ATOM 2213 O O . VAL A 1 287 ? -6.607 7.998 6.530 1.00 98.19 287 VAL A O 1
ATOM 2216 N N . VAL A 1 288 ? -6.476 9.606 8.097 1.00 98.25 288 VAL A N 1
ATOM 2217 C CA . VAL A 1 288 ? -7.906 9.765 8.343 1.00 98.25 288 VAL A CA 1
ATOM 2218 C C . VAL A 1 288 ? -8.257 11.238 8.192 1.00 98.25 288 VAL A C 1
ATOM 2220 O O . VAL A 1 288 ? -7.533 12.082 8.711 1.00 98.25 288 VAL A O 1
ATOM 2223 N N . GLU A 1 289 ? -9.355 11.543 7.508 1.00 98.44 289 GLU A N 1
ATOM 2224 C CA . GLU A 1 289 ? -9.940 12.884 7.466 1.00 98.44 289 GLU A CA 1
ATOM 2225 C C . GLU A 1 289 ? -11.083 12.979 8.483 1.00 98.44 289 GLU A C 1
ATOM 2227 O O . GLU A 1 289 ? -12.013 12.166 8.455 1.00 98.44 289 GLU A O 1
ATOM 2232 N N . LEU A 1 290 ? -10.999 13.971 9.368 1.00 98.00 290 LEU A N 1
ATOM 2233 C CA . LEU A 1 290 ? -12.064 14.330 10.301 1.00 98.00 290 LEU A CA 1
ATOM 2234 C C . LEU A 1 290 ? -13.156 15.152 9.607 1.00 98.00 290 LEU A C 1
ATOM 2236 O O . LEU A 1 290 ? -12.903 15.808 8.602 1.00 98.00 290 LEU A O 1
ATOM 2240 N N . ASP A 1 291 ? -14.343 15.223 10.199 1.00 96.31 291 ASP A N 1
ATOM 2241 C CA . ASP A 1 291 ? -15.487 15.995 9.708 1.00 96.31 291 ASP A CA 1
ATOM 2242 C C . ASP A 1 291 ? -15.194 17.518 9.722 1.00 96.31 291 ASP A C 1
ATOM 2244 O O . ASP A 1 291 ? -15.865 18.312 9.066 1.00 96.31 291 ASP A O 1
ATOM 2248 N N . SER A 1 292 ? -14.133 17.940 10.424 1.00 95.81 292 SER A N 1
ATOM 2249 C CA . SER A 1 292 ? -13.568 19.296 10.360 1.00 95.81 292 SER A CA 1
ATOM 2250 C C . SER A 1 292 ? -12.709 19.575 9.115 1.00 95.81 292 SER A C 1
ATOM 2252 O O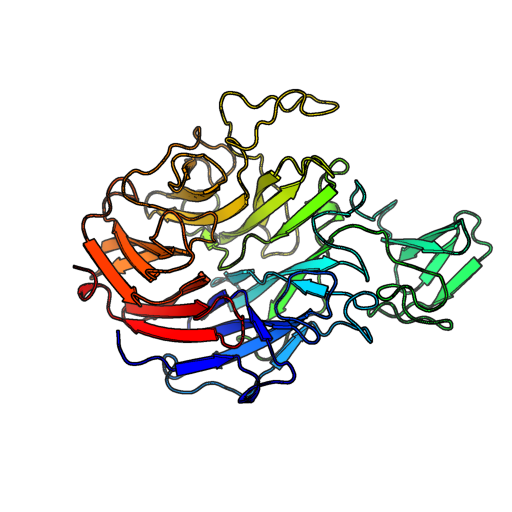 . SER A 1 292 ? -12.329 20.725 8.897 1.00 95.81 292 SER A O 1
ATOM 2254 N N . GLY A 1 293 ? -12.354 18.549 8.335 1.00 96.94 293 GLY A N 1
ATOM 2255 C CA . GLY A 1 293 ? -11.367 18.597 7.249 1.00 96.94 293 GLY A CA 1
ATOM 2256 C C . GLY A 1 293 ? -9.907 18.446 7.705 1.00 96.94 293 GLY A C 1
ATOM 2257 O O . GLY A 1 293 ? -9.000 18.416 6.875 1.00 96.94 293 GLY A O 1
ATOM 2258 N N . GLU A 1 294 ? -9.644 18.342 9.014 1.00 97.75 294 GLU A N 1
ATOM 2259 C CA . GLU A 1 294 ? -8.301 18.036 9.526 1.00 97.75 294 GLU A CA 1
ATOM 2260 C C . GLU A 1 294 ? -7.906 16.597 9.166 1.00 97.75 294 GLU A C 1
ATOM 2262 O O . GLU A 1 294 ? -8.672 15.657 9.389 1.00 97.75 294 GLU A O 1
ATOM 2267 N N . LEU A 1 295 ? -6.675 16.407 8.685 1.00 98.44 295 LEU A N 1
ATOM 2268 C CA . LEU A 1 295 ? -6.107 15.075 8.488 1.00 98.44 295 LEU A CA 1
ATOM 2269 C C . LEU A 1 295 ? -5.288 14.642 9.702 1.00 98.44 295 LEU A C 1
ATOM 2271 O O . LEU A 1 295 ? -4.421 15.377 10.178 1.00 98.44 295 LEU A O 1
ATOM 2275 N N . VAL A 1 296 ? -5.500 13.405 10.147 1.00 98.75 296 VAL A N 1
ATOM 2276 C CA . VAL A 1 296 ? -4.744 12.744 11.216 1.00 98.75 296 VAL A CA 1
ATOM 2277 C C . VAL A 1 296 ? -4.019 11.534 10.638 1.00 98.75 296 VAL A C 1
ATOM 2279 O O . VAL A 1 296 ? -4.633 10.631 10.073 1.00 98.75 296 VAL A O 1
ATOM 2282 N N . TRP A 1 297 ? -2.698 11.502 10.782 1.00 98.56 297 TRP A N 1
ATOM 2283 C CA . TRP A 1 297 ? -1.837 10.508 10.150 1.00 98.56 297 TRP A CA 1
ATOM 2284 C C . TRP A 1 297 ? -1.144 9.625 11.183 1.00 98.56 297 TRP A C 1
ATOM 2286 O O . TRP A 1 297 ? -0.315 10.099 11.961 1.00 98.56 297 TRP A O 1
ATOM 2296 N N . PHE A 1 298 ? -1.463 8.330 11.168 1.00 98.81 298 PHE A N 1
ATOM 2297 C CA . PHE A 1 298 ? -0.905 7.306 12.048 1.00 98.81 298 PHE A CA 1
ATOM 2298 C C . PHE A 1 298 ? 0.272 6.599 11.372 1.00 98.81 298 PHE A C 1
ATOM 2300 O O . PHE A 1 298 ? 0.151 6.059 10.273 1.00 98.81 298 PHE A O 1
ATOM 2307 N N . LEU A 1 299 ? 1.426 6.600 12.038 1.00 98.69 299 LEU A N 1
ATOM 2308 C CA . LEU A 1 299 ? 2.720 6.298 11.430 1.00 98.69 299 LEU A CA 1
ATOM 2309 C C . LEU A 1 299 ? 3.406 5.120 12.137 1.00 98.69 299 LEU A C 1
ATOM 2311 O O . LEU A 1 299 ? 3.843 5.236 13.298 1.00 98.69 299 LEU A O 1
ATOM 2315 N N . ARG A 1 300 ? 3.604 4.010 11.412 1.00 98.75 300 ARG A N 1
ATOM 2316 C CA . ARG A 1 300 ? 4.563 2.971 11.815 1.00 98.75 300 ARG A CA 1
ATOM 2317 C C . ARG A 1 300 ? 5.958 3.583 11.800 1.00 98.75 300 ARG A C 1
ATOM 2319 O O . ARG A 1 300 ? 6.394 4.185 10.816 1.00 98.75 300 ARG A O 1
ATOM 2326 N N . ASN A 1 301 ? 6.685 3.393 12.893 1.00 98.38 301 ASN A N 1
ATOM 2327 C CA . ASN A 1 301 ? 8.004 3.981 13.090 1.00 98.38 301 ASN A CA 1
ATOM 2328 C C . ASN A 1 301 ? 8.937 3.036 13.857 1.00 98.38 301 ASN A C 1
ATOM 2330 O O . ASN A 1 301 ? 8.511 2.031 14.429 1.00 98.38 301 ASN A O 1
ATOM 2334 N N . HIS A 1 302 ? 10.222 3.383 13.893 1.00 96.94 302 HIS A N 1
ATOM 2335 C CA . HIS A 1 302 ? 11.262 2.589 14.556 1.00 96.94 302 HIS A CA 1
ATOM 2336 C C . HIS A 1 302 ? 11.755 3.222 15.868 1.00 96.94 302 HIS A C 1
ATOM 2338 O O . HIS A 1 302 ? 12.865 2.936 16.326 1.00 96.94 302 HIS A O 1
ATOM 2344 N N . HIS A 1 303 ? 10.958 4.092 16.492 1.00 97.69 303 HIS A N 1
ATOM 2345 C CA . HIS A 1 303 ? 11.326 4.705 17.761 1.00 97.69 303 HIS A CA 1
ATOM 2346 C C . HIS A 1 303 ? 11.411 3.640 18.877 1.00 97.69 303 HIS A C 1
ATOM 2348 O O . HIS A 1 303 ? 10.527 2.783 18.986 1.00 97.69 303 HIS A O 1
ATOM 2354 N N . PRO A 1 304 ? 12.430 3.680 19.761 1.00 97.56 304 PRO A N 1
ATOM 2355 C CA . PRO A 1 304 ? 12.628 2.663 20.802 1.00 97.56 304 PRO A CA 1
ATOM 2356 C C . PRO A 1 304 ? 11.502 2.599 21.842 1.00 97.56 304 PRO A C 1
ATOM 2358 O O . PRO A 1 304 ? 11.360 1.583 22.511 1.00 97.56 304 PRO A O 1
ATOM 2361 N N . LYS A 1 305 ? 10.680 3.652 21.961 1.00 98.06 305 LYS A N 1
ATOM 2362 C CA . LYS A 1 305 ? 9.490 3.653 22.832 1.00 98.06 305 LYS A CA 1
ATOM 2363 C C . LYS A 1 305 ? 8.361 2.738 22.341 1.00 98.06 305 LYS A C 1
ATOM 2365 O O . LYS A 1 305 ? 7.458 2.490 23.124 1.00 98.06 305 LYS A O 1
ATOM 2370 N N . ARG A 1 306 ? 8.411 2.227 21.098 1.00 98.25 306 ARG A N 1
ATOM 2371 C CA . ARG A 1 306 ? 7.421 1.263 20.572 1.00 98.25 306 ARG A CA 1
ATOM 2372 C C . ARG A 1 306 ? 5.974 1.768 20.670 1.00 98.25 306 ARG A C 1
ATOM 2374 O O . ARG A 1 306 ? 5.071 1.028 21.040 1.00 98.25 306 ARG A O 1
ATOM 2381 N N . LEU A 1 307 ? 5.775 3.037 20.319 1.00 98.69 307 LEU A N 1
ATOM 2382 C CA . LEU A 1 307 ? 4.464 3.675 20.200 1.00 98.69 307 LEU A CA 1
ATOM 2383 C C . LEU A 1 307 ? 4.256 4.142 18.758 1.00 98.69 307 LEU A C 1
ATOM 2385 O O . LEU A 1 307 ? 5.231 4.410 18.042 1.00 98.69 307 LEU A O 1
ATOM 2389 N N . ILE A 1 308 ? 3.002 4.224 18.326 1.00 98.75 308 ILE A N 1
ATOM 2390 C CA . ILE A 1 308 ? 2.633 4.842 17.050 1.00 98.75 308 ILE A CA 1
ATOM 2391 C C . ILE A 1 308 ? 2.950 6.337 17.126 1.00 98.75 308 ILE A C 1
ATOM 2393 O O . ILE A 1 308 ? 2.818 6.954 18.183 1.00 98.75 308 ILE A O 1
ATOM 2397 N N . MET A 1 309 ? 3.419 6.906 16.017 1.00 98.69 309 MET A N 1
ATOM 2398 C CA . MET A 1 309 ? 3.566 8.353 15.876 1.00 98.69 309 MET A CA 1
ATOM 2399 C C . MET A 1 309 ? 2.330 8.914 15.176 1.00 98.69 309 MET A C 1
ATOM 2401 O O . MET A 1 309 ? 1.804 8.267 14.273 1.00 98.69 309 MET A O 1
ATOM 2405 N N . VAL A 1 310 ? 1.884 10.099 15.578 1.00 98.69 310 VAL A N 1
ATOM 2406 C CA . VAL A 1 310 ? 0.733 10.789 14.991 1.00 98.69 310 VAL A CA 1
ATOM 2407 C C . VAL A 1 310 ? 1.153 12.180 14.542 1.00 98.69 310 VAL A C 1
ATOM 2409 O O . VAL A 1 310 ? 1.797 12.904 15.300 1.00 98.69 310 VAL A O 1
ATOM 2412 N N . SER A 1 311 ? 0.796 12.539 13.314 1.00 98.38 311 SER A N 1
ATOM 2413 C CA . SER A 1 311 ? 0.978 13.874 12.737 1.00 98.38 311 SER A CA 1
ATOM 2414 C C . SER A 1 311 ? -0.359 14.395 12.213 1.00 98.38 311 SER A C 1
ATOM 2416 O O . SER A 1 311 ? -1.281 13.611 11.989 1.00 98.38 311 SER A O 1
ATOM 2418 N N . ARG A 1 312 ? -0.491 15.715 12.079 1.00 98.38 312 ARG A N 1
ATOM 2419 C CA . ARG A 1 312 ? -1.740 16.392 11.713 1.00 98.38 312 ARG A CA 1
ATOM 2420 C C . ARG A 1 312 ? -1.513 17.409 10.604 1.00 98.38 312 ARG A C 1
ATOM 2422 O O . ARG A 1 312 ? -0.451 18.033 10.575 1.00 98.38 312 ARG A O 1
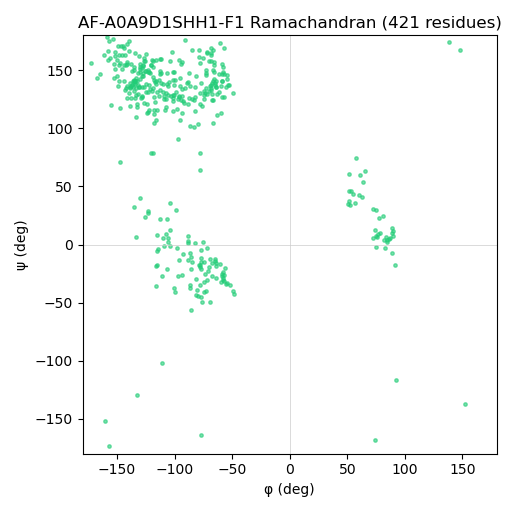ATOM 2429 N N . SER A 1 313 ? -2.510 17.591 9.746 1.00 97.44 313 SER A N 1
ATOM 2430 C CA . SER A 1 313 ? -2.523 18.584 8.667 1.00 97.44 313 SER A CA 1
ATOM 2431 C C . SER A 1 313 ? -3.866 19.312 8.644 1.00 97.44 313 SER A C 1
ATOM 2433 O O . SER A 1 313 ? -4.916 18.694 8.803 1.00 97.44 313 SER A O 1
ATOM 2435 N N . LEU A 1 314 ? -3.817 20.630 8.437 1.00 95.38 314 LEU A N 1
ATOM 2436 C CA . LEU A 1 314 ? -4.989 21.507 8.286 1.00 95.38 314 LEU A CA 1
ATOM 2437 C C . LEU A 1 314 ? -5.143 22.031 6.849 1.00 95.38 314 LEU A C 1
ATOM 2439 O O . LEU A 1 314 ? -5.984 22.882 6.585 1.00 95.38 314 LEU A O 1
ATOM 2443 N N . ASP A 1 315 ? -4.308 21.551 5.930 1.00 91.44 315 ASP A N 1
ATOM 2444 C CA . ASP A 1 315 ? -4.199 22.018 4.549 1.00 91.44 315 ASP A CA 1
ATOM 2445 C C . ASP A 1 315 ? -4.260 20.842 3.565 1.00 91.44 315 ASP A C 1
ATOM 2447 O O . ASP A 1 315 ? -3.539 20.799 2.572 1.00 91.44 315 ASP A O 1
ATOM 2451 N N . SER A 1 316 ? -5.133 19.865 3.845 1.00 88.81 316 SER A N 1
ATOM 2452 C CA . SER A 1 316 ? -5.388 18.707 2.969 1.00 88.81 316 SER A CA 1
ATOM 2453 C C . SER A 1 316 ? -4.132 17.889 2.630 1.00 88.81 316 SER A C 1
ATOM 2455 O O . SER A 1 316 ? -3.981 17.373 1.519 1.00 88.81 316 SER A O 1
ATOM 2457 N N . GLY A 1 317 ? -3.223 17.772 3.600 1.00 86.44 317 GLY A N 1
ATOM 2458 C CA . GLY A 1 317 ? -2.043 16.913 3.541 1.00 86.44 317 GLY A CA 1
ATOM 2459 C C . GLY A 1 317 ? -0.799 17.551 2.930 1.00 86.44 317 GLY A C 1
ATOM 2460 O O . GLY A 1 317 ? 0.178 16.834 2.697 1.00 86.44 317 GLY A O 1
ATOM 2461 N N . ILE A 1 318 ? -0.805 18.865 2.686 1.00 88.06 318 ILE A N 1
ATOM 2462 C CA . ILE A 1 318 ? 0.341 19.579 2.110 1.00 88.06 318 ILE A CA 1
ATOM 2463 C C . ILE A 1 318 ? 1.439 19.794 3.156 1.00 88.06 318 ILE A C 1
ATOM 2465 O O . ILE A 1 318 ? 2.596 19.450 2.904 1.00 88.06 318 ILE A O 1
ATOM 2469 N N . THR A 1 319 ? 1.097 20.303 4.342 1.00 92.25 319 THR A N 1
ATOM 2470 C CA . THR A 1 319 ? 2.027 20.454 5.466 1.00 92.25 319 THR A CA 1
ATOM 2471 C C . THR A 1 319 ? 1.563 19.684 6.694 1.00 92.25 319 THR A C 1
ATOM 2473 O O . THR A 1 319 ? 0.387 19.385 6.881 1.00 92.25 319 THR A O 1
ATOM 2476 N N . TRP A 1 320 ? 2.531 19.325 7.537 1.00 96.75 320 TRP A N 1
ATOM 2477 C CA . TRP A 1 320 ? 2.332 18.398 8.643 1.00 96.75 320 TRP A CA 1
ATOM 2478 C C . TRP A 1 320 ? 2.996 18.903 9.916 1.00 96.75 320 TRP A C 1
ATOM 2480 O O . TRP A 1 320 ? 4.118 19.419 9.888 1.00 96.75 320 TRP A O 1
ATOM 2490 N N . THR A 1 321 ? 2.332 18.701 11.051 1.00 97.44 321 THR A N 1
ATOM 2491 C CA . THR A 1 321 ? 2.944 18.899 12.369 1.00 97.44 321 THR A CA 1
ATOM 2492 C C . THR A 1 321 ? 4.062 17.883 12.612 1.00 97.44 321 THR A C 1
ATOM 2494 O O . THR A 1 321 ? 4.088 16.800 12.019 1.00 97.44 321 THR A O 1
ATOM 2497 N N . GLU A 1 322 ? 5.001 18.204 13.508 1.00 97.19 322 GLU A N 1
ATOM 2498 C CA . GLU A 1 322 ? 6.002 17.220 13.925 1.00 97.19 322 GLU A CA 1
ATOM 2499 C C . GLU A 1 322 ? 5.309 15.988 14.540 1.00 97.19 322 GLU A C 1
ATOM 2501 O O . GLU A 1 322 ? 4.501 16.153 15.459 1.00 97.19 322 GLU A O 1
ATOM 2506 N N . PRO A 1 323 ? 5.604 14.756 14.072 1.00 97.69 323 PRO A N 1
ATOM 2507 C CA . PRO A 1 323 ? 4.977 13.564 14.615 1.00 97.69 323 PRO A CA 1
ATOM 2508 C C . PRO A 1 323 ? 5.285 13.361 16.102 1.00 97.69 323 PRO A C 1
ATOM 2510 O O . PRO A 1 323 ? 6.448 13.340 16.515 1.00 97.69 323 PRO A O 1
ATOM 2513 N N . VAL A 1 324 ? 4.244 13.113 16.896 1.00 98.00 324 VAL A N 1
ATOM 2514 C CA . VAL A 1 324 ? 4.346 12.841 18.338 1.00 98.00 324 VAL A CA 1
ATOM 2515 C C . VAL A 1 324 ? 3.982 11.395 18.652 1.00 98.00 324 VAL A C 1
ATOM 2517 O O . VAL A 1 324 ? 3.152 10.792 17.981 1.00 98.00 324 VAL A O 1
ATOM 2520 N N . LEU A 1 325 ? 4.610 10.808 19.670 1.00 98.62 325 LEU A N 1
ATOM 2521 C CA . LEU A 1 325 ? 4.298 9.444 20.105 1.00 98.62 325 LEU A CA 1
ATOM 2522 C C . LEU A 1 325 ? 2.958 9.418 20.845 1.00 98.62 325 LEU A C 1
ATOM 2524 O O . LEU A 1 325 ? 2.772 10.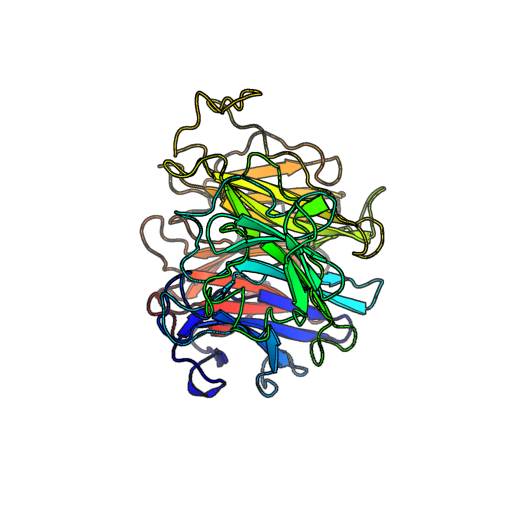184 21.787 1.00 98.62 325 LEU A O 1
ATOM 2528 N N . HIS A 1 326 ? 2.070 8.505 20.465 1.00 98.56 326 HIS A N 1
ATOM 2529 C CA . HIS A 1 326 ? 0.762 8.356 21.093 1.00 98.56 326 HIS A CA 1
ATOM 2530 C C . HIS A 1 326 ? 0.805 7.305 22.212 1.00 98.56 326 HIS A C 1
ATOM 2532 O O . HIS A 1 326 ? 0.977 6.114 21.953 1.00 98.56 326 HIS A O 1
ATOM 2538 N N . GLU A 1 327 ? 0.619 7.725 23.465 1.00 98.06 327 GLU A N 1
ATOM 2539 C CA . GLU A 1 327 ? 0.841 6.884 24.657 1.00 98.06 327 GLU A CA 1
ATOM 2540 C C . GLU A 1 327 ? -0.096 5.671 24.752 1.00 98.06 327 GLU A C 1
ATOM 2542 O O . GLU A 1 327 ? 0.292 4.627 25.269 1.00 98.06 327 GLU A O 1
ATOM 2547 N N . GLN A 1 328 ? -1.306 5.774 24.197 1.00 98.31 328 GLN A N 1
ATOM 2548 C CA . GLN A 1 328 ? -2.298 4.688 24.202 1.00 98.31 328 GLN A CA 1
ATOM 2549 C C . GLN A 1 328 ? -2.192 3.720 23.006 1.00 98.31 328 GLN A C 1
ATOM 2551 O O . GLN A 1 328 ? -2.993 2.790 22.910 1.00 98.31 328 GLN A O 1
ATOM 2556 N N . LEU A 1 329 ? -1.225 3.915 22.095 1.00 98.56 329 LEU A N 1
ATOM 2557 C CA . LEU A 1 329 ? -1.070 3.117 20.869 1.00 98.56 329 LEU A CA 1
ATOM 2558 C C . LEU A 1 329 ? 0.300 2.410 20.822 1.00 98.56 329 LEU A C 1
ATOM 2560 O O . LEU A 1 329 ? 1.216 2.872 20.132 1.00 98.56 329 LEU A O 1
ATOM 2564 N N . PRO A 1 330 ? 0.474 1.291 21.551 1.00 98.44 330 PRO A N 1
ATOM 2565 C CA . PRO A 1 330 ? 1.683 0.468 21.471 1.00 98.44 330 PRO A CA 1
ATOM 2566 C C . PRO A 1 330 ? 1.837 -0.185 20.094 1.00 98.44 330 PRO A C 1
ATOM 2568 O O . PRO A 1 330 ? 0.841 -0.526 19.466 1.00 98.44 330 PRO A O 1
ATOM 2571 N N . GLN A 1 331 ? 3.074 -0.398 19.636 1.00 97.44 331 GLN A N 1
ATOM 2572 C CA . GLN A 1 331 ? 3.374 -1.063 18.360 1.00 97.44 331 GLN A CA 1
ATOM 2573 C C . GLN A 1 331 ? 4.733 -1.776 18.346 1.00 97.44 331 GLN A C 1
ATOM 2575 O O . GLN A 1 331 ? 5.731 -1.263 18.849 1.00 97.44 331 GLN A O 1
ATOM 2580 N N . CYS A 1 332 ? 4.801 -2.930 17.683 1.00 97.38 332 CYS A N 1
ATOM 2581 C CA . CYS A 1 332 ? 6.011 -3.745 17.512 1.00 97.38 332 CYS A CA 1
ATOM 2582 C C . CYS A 1 332 ? 6.718 -3.553 16.157 1.00 97.38 332 CYS A C 1
ATOM 2584 O O . CYS A 1 332 ? 7.376 -4.471 15.670 1.00 97.38 332 CYS A O 1
ATOM 2586 N N . VAL A 1 333 ? 6.621 -2.370 15.538 1.00 97.94 333 VAL A N 1
ATOM 2587 C CA . VAL A 1 333 ? 7.072 -2.115 14.154 1.00 97.94 333 VAL A CA 1
ATOM 2588 C C . VAL A 1 333 ? 6.260 -2.955 13.164 1.00 97.94 333 VAL A C 1
ATOM 2590 O O . VAL A 1 333 ? 6.790 -3.724 12.358 1.00 97.94 333 VAL A O 1
ATOM 2593 N N . CYS A 1 334 ? 4.941 -2.810 13.267 1.00 98.19 334 CYS A N 1
ATOM 2594 C CA . CYS A 1 334 ? 3.942 -3.448 12.416 1.00 98.19 334 CYS A CA 1
ATOM 2595 C C . CYS A 1 334 ? 3.008 -2.385 11.831 1.00 98.19 334 CYS A C 1
ATOM 2597 O O . CYS A 1 334 ? 2.920 -1.282 12.376 1.00 98.19 334 CYS A O 1
ATOM 2599 N N . GLN A 1 335 ? 2.351 -2.717 10.722 1.00 98.19 335 GLN A N 1
ATOM 2600 C CA . GLN A 1 335 ? 1.329 -1.877 10.107 1.00 98.19 335 GLN A CA 1
ATOM 2601 C C . GLN A 1 335 ? 0.186 -1.585 11.097 1.00 98.19 335 GLN A C 1
ATOM 2603 O O . GLN A 1 335 ? -0.058 -2.346 12.039 1.00 98.19 335 GLN A O 1
ATOM 2608 N N . ILE A 1 336 ? -0.475 -0.446 10.895 1.00 98.31 336 ILE A N 1
ATOM 2609 C CA . ILE A 1 336 ? -1.662 -0.009 11.631 1.00 98.31 336 ILE A CA 1
ATOM 2610 C C . ILE A 1 336 ? -2.779 0.288 10.637 1.00 98.31 336 ILE A C 1
ATOM 2612 O O . ILE A 1 336 ? -2.525 0.943 9.632 1.00 98.31 336 ILE A O 1
ATOM 2616 N N . THR A 1 337 ? -3.999 -0.133 10.959 1.00 98.75 337 THR A N 1
ATOM 2617 C CA . THR A 1 337 ? -5.226 0.334 10.304 1.00 98.75 337 THR A CA 1
ATOM 2618 C C . THR A 1 337 ? -5.764 1.545 11.055 1.00 98.75 337 THR A C 1
ATOM 2620 O O . THR A 1 337 ? -5.840 1.508 12.287 1.00 98.75 337 THR A O 1
ATOM 2623 N N . ALA A 1 338 ? -6.168 2.590 10.336 1.00 98.56 338 ALA A N 1
ATOM 2624 C CA . ALA A 1 338 ? -6.902 3.724 10.889 1.00 98.56 338 ALA A CA 1
ATOM 2625 C C . ALA A 1 338 ? -8.015 4.139 9.918 1.00 98.56 338 ALA A C 1
ATOM 2627 O O . ALA A 1 338 ? -7.778 4.202 8.716 1.00 98.56 338 ALA A O 1
ATOM 2628 N N . LEU A 1 339 ? -9.213 4.401 10.437 1.00 97.31 339 LEU A N 1
ATOM 2629 C CA . LEU A 1 339 ? -10.408 4.699 9.644 1.00 97.31 339 LEU A CA 1
ATOM 2630 C C . LEU A 1 339 ? -11.257 5.755 10.369 1.00 97.31 339 LEU A C 1
ATOM 2632 O O . LEU A 1 339 ? -11.411 5.677 11.593 1.00 97.31 339 LEU A O 1
ATOM 2636 N N . ARG A 1 340 ? -11.848 6.700 9.627 1.00 97.75 340 ARG A N 1
ATOM 2637 C CA . ARG A 1 340 ? -12.982 7.489 10.135 1.00 97.75 340 ARG A CA 1
ATOM 2638 C C . ARG A 1 340 ? -14.215 6.598 10.118 1.00 97.75 340 ARG A C 1
ATOM 2640 O O . ARG A 1 340 ? -14.581 6.079 9.068 1.00 97.75 340 ARG A O 1
ATOM 2647 N N . VAL A 1 341 ? -14.880 6.470 11.256 1.00 98.00 341 VAL A N 1
ATOM 2648 C CA . VAL A 1 341 ? -16.128 5.713 11.404 1.00 98.00 341 VAL A CA 1
ATOM 2649 C C . VAL A 1 341 ? -17.227 6.587 11.991 1.00 98.00 341 VAL A C 1
ATOM 2651 O O . VAL A 1 341 ? -16.959 7.643 12.564 1.00 98.00 341 VAL A O 1
ATOM 2654 N N . GLU A 1 342 ? -18.465 6.130 11.865 1.00 96.25 342 GLU A N 1
ATOM 2655 C CA . GLU A 1 342 ? -19.623 6.718 12.532 1.00 96.25 342 GLU A CA 1
ATOM 2656 C C . GLU A 1 342 ? -20.238 5.756 13.543 1.00 96.25 342 GLU A C 1
ATOM 2658 O O . GLU A 1 342 ? -20.540 4.613 13.205 1.00 96.25 342 GLU A O 1
ATOM 2663 N N . GLU A 1 343 ? -20.498 6.224 14.762 1.00 91.69 343 GLU A N 1
ATOM 2664 C CA . GLU A 1 343 ? -21.325 5.523 15.746 1.00 91.69 343 GLU A CA 1
ATOM 2665 C C . GLU A 1 343 ? -22.549 6.389 16.071 1.00 91.69 343 GLU A C 1
ATOM 2667 O O . GLU A 1 343 ? -22.423 7.443 16.694 1.00 91.69 343 GLU A O 1
ATOM 2672 N N . ASN A 1 344 ? -23.749 5.949 15.675 1.00 88.75 344 ASN A N 1
ATOM 2673 C CA . ASN A 1 344 ? -25.012 6.651 15.956 1.00 88.75 344 ASN A CA 1
ATOM 2674 C C . ASN A 1 344 ? -25.004 8.135 15.523 1.00 88.75 344 ASN A C 1
ATOM 2676 O O . ASN A 1 344 ? -25.385 9.015 16.301 1.00 88.75 344 ASN A O 1
ATOM 2680 N N . GLY A 1 345 ? -24.527 8.424 14.307 1.00 90.38 345 GLY A N 1
ATOM 2681 C CA . GLY A 1 345 ? -24.433 9.790 13.779 1.00 90.38 345 GLY A CA 1
ATOM 2682 C C . GLY A 1 345 ? -23.281 10.622 14.348 1.00 90.38 345 GLY A C 1
ATOM 2683 O O . GLY A 1 345 ? -23.216 11.822 14.092 1.00 90.38 345 GLY A O 1
ATOM 2684 N N . LYS A 1 346 ? -22.394 10.028 15.158 1.00 93.38 346 LYS A N 1
ATOM 2685 C CA . LYS A 1 346 ? -21.224 10.709 15.723 1.00 93.38 346 LYS A CA 1
ATOM 2686 C C . LYS A 1 346 ? -19.945 10.181 15.101 1.00 93.38 346 LYS A C 1
ATOM 2688 O O . LYS A 1 346 ? -19.718 8.973 15.072 1.00 93.38 346 LYS A O 1
ATOM 2693 N N . GLU A 1 347 ? -19.096 11.104 14.675 1.00 97.56 347 GLU A N 1
ATOM 2694 C CA . GLU A 1 347 ? -17.745 10.802 14.224 1.00 97.56 347 GLU A CA 1
ATOM 2695 C C . GLU A 1 347 ? -16.914 10.106 15.312 1.00 97.56 347 GLU A C 1
ATOM 2697 O O . GLU A 1 347 ? -16.935 10.484 16.488 1.00 97.56 347 GLU A O 1
ATOM 2702 N N . ALA A 1 348 ? -16.118 9.130 14.882 1.00 98.25 348 ALA A N 1
ATOM 2703 C CA . ALA A 1 348 ? -15.015 8.577 15.644 1.00 98.25 348 ALA A CA 1
ATOM 2704 C C . ALA A 1 348 ? -13.849 8.171 14.725 1.00 98.25 348 ALA A C 1
ATOM 2706 O O . ALA A 1 348 ? -14.008 7.972 13.520 1.00 98.25 348 ALA A O 1
ATOM 2707 N N . ILE A 1 349 ? -12.667 7.989 15.311 1.00 98.69 349 ILE A N 1
ATOM 2708 C CA . ILE A 1 349 ? -11.554 7.275 14.676 1.00 98.69 349 ILE A CA 1
ATOM 2709 C C . ILE A 1 349 ? -11.483 5.869 15.263 1.00 98.69 349 ILE A C 1
ATOM 2711 O O . ILE A 1 349 ? -11.368 5.707 16.481 1.00 98.69 349 ILE A O 1
ATOM 2715 N N . LEU A 1 350 ? -11.455 4.863 14.392 1.00 98.81 350 LEU A N 1
ATOM 2716 C CA . LEU A 1 350 ? -11.103 3.489 14.731 1.00 98.81 350 LEU A CA 1
ATOM 2717 C C . LEU A 1 350 ? -9.642 3.224 14.365 1.00 98.81 350 LEU A C 1
ATOM 2719 O O . LEU A 1 350 ? -9.229 3.483 13.237 1.00 98.81 350 LEU A O 1
ATOM 2723 N N . THR A 1 351 ? -8.876 2.650 15.293 1.00 98.81 351 THR A N 1
ATOM 2724 C CA . THR A 1 351 ? -7.553 2.078 14.999 1.00 98.81 351 THR A CA 1
ATOM 2725 C C . THR A 1 351 ? -7.522 0.588 15.303 1.00 98.81 351 THR A C 1
ATOM 2727 O O . THR A 1 351 ? -8.137 0.145 16.275 1.00 98.81 351 THR A O 1
ATOM 2730 N N . ILE A 1 352 ? -6.798 -0.183 14.487 1.00 98.81 352 ILE A N 1
ATOM 2731 C CA . ILE A 1 352 ? -6.561 -1.616 14.704 1.00 98.81 352 ILE A CA 1
ATOM 2732 C C . ILE A 1 352 ? -5.084 -1.920 14.475 1.00 98.81 352 ILE A C 1
ATOM 2734 O O . ILE A 1 352 ? -4.529 -1.596 13.423 1.00 98.81 352 ILE A O 1
ATOM 2738 N N . ASN A 1 353 ? -4.435 -2.543 15.459 1.00 98.50 353 ASN A N 1
ATOM 2739 C CA . ASN A 1 353 ? -3.039 -2.952 15.339 1.00 98.50 353 ASN A CA 1
ATOM 2740 C C . ASN A 1 353 ? -2.662 -4.085 16.308 1.00 98.50 353 ASN A C 1
ATOM 2742 O O . ASN A 1 353 ? -3.362 -4.355 17.287 1.00 98.50 353 ASN A O 1
ATOM 2746 N N . ALA A 1 354 ? -1.500 -4.698 16.064 1.00 98.31 354 ALA A N 1
ATOM 2747 C CA . ALA A 1 354 ? -0.827 -5.565 17.028 1.00 98.31 354 ALA A CA 1
ATOM 2748 C C . ALA A 1 354 ? -0.352 -4.741 18.238 1.00 98.31 354 ALA A C 1
ATOM 2750 O O . ALA A 1 354 ? 0.623 -3.986 18.138 1.00 98.31 354 ALA A O 1
ATOM 2751 N N . ALA A 1 355 ? -1.054 -4.861 19.366 1.00 97.75 355 ALA A N 1
ATOM 2752 C CA . ALA A 1 355 ? -0.889 -3.986 20.526 1.00 97.75 355 ALA A CA 1
ATOM 2753 C C . ALA A 1 355 ? 0.180 -4.442 21.534 1.00 97.75 355 ALA A C 1
ATOM 2755 O O . ALA A 1 355 ? 0.312 -3.856 22.609 1.00 97.75 355 ALA A O 1
ATOM 2756 N N . ASP A 1 356 ? 0.955 -5.477 21.221 1.00 98.00 356 ASP A N 1
ATOM 2757 C CA . ASP A 1 356 ? 2.126 -5.850 22.010 1.00 98.00 356 ASP A CA 1
ATOM 2758 C C . ASP A 1 356 ? 3.366 -5.068 21.507 1.00 98.00 356 ASP A C 1
ATOM 2760 O O . ASP A 1 356 ? 3.682 -5.125 20.320 1.00 98.00 356 ASP A O 1
ATOM 2764 N N . PRO A 1 357 ? 4.115 -4.343 22.366 1.00 97.69 357 PRO A N 1
ATOM 2765 C CA . PRO A 1 357 ? 5.291 -3.562 21.947 1.00 97.69 357 PRO A CA 1
ATOM 2766 C C . PRO A 1 357 ? 6.478 -4.385 21.414 1.00 97.69 357 PRO A C 1
ATOM 2768 O O . PRO A 1 357 ? 7.449 -3.820 20.898 1.00 97.69 357 PRO A O 1
ATOM 2771 N N . LYS A 1 358 ? 6.462 -5.710 21.600 1.00 97.12 358 LYS A N 1
ATOM 2772 C CA . LYS A 1 358 ? 7.584 -6.614 21.307 1.00 97.12 358 LYS A CA 1
ATOM 2773 C C . LYS A 1 358 ? 7.262 -7.615 20.205 1.00 97.12 358 LYS A C 1
ATOM 2775 O O . LYS A 1 358 ? 8.164 -7.966 19.447 1.00 97.12 358 LYS A O 1
ATOM 2780 N N . LYS A 1 359 ? 6.023 -8.103 20.134 1.00 97.56 359 LYS A N 1
ATOM 2781 C CA . LYS A 1 359 ? 5.612 -9.184 19.226 1.00 97.56 359 LYS A CA 1
ATOM 2782 C C . LYS A 1 359 ? 4.390 -8.790 18.399 1.00 97.56 359 LYS A C 1
ATOM 2784 O O . LYS A 1 359 ? 3.572 -7.987 18.825 1.00 97.56 359 LYS A O 1
ATOM 2789 N N . ARG A 1 360 ? 4.246 -9.402 17.224 1.00 98.12 360 ARG A N 1
ATOM 2790 C CA . ARG A 1 360 ? 3.061 -9.274 16.364 1.00 98.12 360 ARG A CA 1
ATOM 2791 C C . ARG A 1 360 ? 1.923 -10.140 16.904 1.00 98.12 360 ARG A C 1
ATOM 2793 O O . ARG A 1 360 ? 1.731 -11.272 16.472 1.00 98.12 360 ARG A O 1
ATOM 2800 N N . ARG A 1 361 ? 1.258 -9.638 17.940 1.00 97.81 361 ARG A N 1
ATOM 2801 C CA . ARG A 1 361 ? 0.154 -10.297 18.642 1.00 97.81 361 ARG A CA 1
ATOM 2802 C C . ARG A 1 361 ? -0.763 -9.270 19.293 1.00 97.81 361 ARG A C 1
ATOM 2804 O O . ARG A 1 361 ? -0.436 -8.079 19.293 1.00 97.81 361 ARG A O 1
ATOM 2811 N N . LEU A 1 362 ? -1.839 -9.748 19.913 1.00 97.56 362 LEU A N 1
ATOM 2812 C CA . LEU A 1 362 ? -2.803 -8.919 20.639 1.00 97.56 362 LEU A CA 1
ATOM 2813 C C . LEU A 1 362 ? -3.470 -7.900 19.700 1.00 97.56 362 LEU A C 1
ATOM 2815 O O . LEU A 1 362 ? -3.332 -6.684 19.864 1.00 97.56 362 LEU A O 1
ATOM 2819 N N . GLY A 1 363 ? -4.155 -8.408 18.675 1.00 98.31 363 GLY A N 1
ATOM 2820 C CA . GLY A 1 363 ? -4.923 -7.592 17.739 1.00 98.31 363 GLY A CA 1
ATOM 2821 C C . GLY A 1 363 ? -6.006 -6.824 18.483 1.00 98.31 363 GLY A C 1
ATOM 2822 O O . GLY A 1 363 ? -6.920 -7.429 19.041 1.00 98.31 363 GLY A O 1
ATOM 2823 N N . THR A 1 364 ? -5.885 -5.499 18.533 1.00 98.69 364 THR A N 1
ATOM 2824 C CA . THR A 1 364 ? -6.742 -4.647 19.368 1.00 98.69 364 THR A CA 1
ATOM 2825 C C . THR A 1 364 ? -7.351 -3.527 18.543 1.00 98.69 364 THR A C 1
ATOM 2827 O O . THR A 1 364 ? -6.617 -2.778 17.899 1.00 98.69 364 THR A O 1
ATOM 2830 N N . ALA A 1 365 ? -8.673 -3.394 18.620 1.00 98.75 365 ALA A N 1
ATOM 2831 C CA . ALA A 1 365 ? -9.431 -2.253 18.129 1.00 98.75 365 ALA A CA 1
ATOM 2832 C C . ALA A 1 365 ? -9.538 -1.178 19.220 1.00 98.75 365 ALA A C 1
ATOM 2834 O O . ALA A 1 365 ? -9.732 -1.503 20.396 1.00 98.75 365 ALA A O 1
ATOM 2835 N N . ARG A 1 366 ? -9.422 0.098 18.849 1.00 98.75 366 ARG A N 1
ATOM 2836 C CA . ARG A 1 366 ? -9.593 1.241 19.760 1.00 98.75 366 ARG A CA 1
ATOM 2837 C C . ARG A 1 366 ? -10.375 2.361 19.099 1.00 98.75 366 ARG A C 1
ATOM 2839 O O . ARG A 1 366 ? -10.086 2.691 17.949 1.00 98.75 366 ARG A O 1
ATOM 2846 N N . LEU A 1 367 ? -11.287 2.977 19.849 1.00 98.44 367 LEU A N 1
ATOM 2847 C CA . LEU A 1 367 ? -12.085 4.110 19.383 1.00 98.44 367 LEU A CA 1
ATOM 2848 C C . LEU A 1 367 ? -11.701 5.407 20.075 1.00 98.44 367 LEU A C 1
ATOM 2850 O O . LEU A 1 367 ? -11.511 5.440 21.291 1.00 98.44 367 LEU A O 1
ATOM 2854 N N . SER A 1 368 ? -11.639 6.467 19.278 1.00 98.56 368 SER A N 1
ATOM 2855 C CA . SER A 1 368 ? -11.449 7.845 19.711 1.00 98.56 368 SER A CA 1
ATOM 2856 C C . SER A 1 368 ? -12.604 8.714 19.228 1.00 98.56 368 SER A C 1
ATOM 2858 O O . SER A 1 368 ? -12.997 8.620 18.071 1.00 98.56 368 SER A O 1
ATOM 2860 N N . PHE A 1 369 ? -13.097 9.592 20.101 1.00 97.56 369 PHE A N 1
ATOM 2861 C CA . PHE A 1 369 ? -14.181 10.544 19.817 1.00 97.56 369 PHE A CA 1
ATOM 2862 C C . PHE A 1 369 ? -13.712 12.009 19.884 1.00 97.56 369 PHE A C 1
ATOM 2864 O O . PHE A 1 369 ? -14.522 12.929 19.864 1.00 97.56 369 PHE A O 1
ATOM 2871 N N . ASP A 1 370 ? -12.403 12.240 20.020 1.00 97.50 370 ASP A N 1
ATOM 2872 C CA . ASP A 1 370 ? -11.788 13.566 20.175 1.00 97.50 370 ASP A CA 1
ATOM 2873 C C . ASP A 1 370 ? -10.730 13.845 19.092 1.00 97.50 370 ASP A C 1
ATOM 2875 O O . ASP A 1 370 ? -9.764 14.589 19.300 1.00 97.50 370 ASP A O 1
ATOM 2879 N N . GLY A 1 371 ? -10.922 13.226 17.922 1.00 97.25 371 GLY A N 1
ATOM 2880 C CA . GLY A 1 371 ? -10.038 13.350 16.768 1.00 97.25 371 GLY A CA 1
ATOM 2881 C C . GLY A 1 371 ? -8.706 12.621 16.939 1.00 97.25 371 GLY A C 1
ATOM 2882 O O . GLY A 1 371 ? -7.689 13.086 16.426 1.00 97.25 371 GLY A O 1
ATOM 2883 N N . GLY A 1 372 ? -8.663 11.522 17.698 1.00 97.81 372 GLY A N 1
ATOM 2884 C CA . GLY A 1 372 ? -7.459 10.712 17.908 1.00 97.81 372 GLY A CA 1
ATOM 2885 C C . GLY A 1 372 ? -6.506 11.262 18.970 1.00 97.81 372 GLY A C 1
ATOM 2886 O O . GLY A 1 372 ? -5.306 11.006 18.874 1.00 97.81 372 GLY A O 1
ATOM 2887 N N . LYS A 1 373 ? -6.991 12.066 19.927 1.00 97.94 373 LYS A N 1
ATOM 2888 C CA . LYS A 1 373 ? -6.178 12.551 21.062 1.00 97.94 373 LYS A CA 1
ATOM 2889 C C . LYS A 1 373 ? -6.198 11.552 22.215 1.00 97.94 373 LYS A C 1
ATOM 2891 O O . LYS A 1 373 ? -5.177 11.365 22.875 1.00 97.94 373 LYS A O 1
ATOM 2896 N N . THR A 1 374 ? -7.343 10.916 22.447 1.00 98.44 374 THR A N 1
ATOM 2897 C CA . THR A 1 374 ? -7.508 9.828 23.408 1.00 98.44 374 THR A CA 1
ATOM 2898 C C . THR A 1 374 ? -8.317 8.680 22.812 1.00 98.44 374 THR A C 1
ATOM 2900 O O . THR A 1 374 ? -9.178 8.877 21.957 1.00 98.44 374 THR A O 1
ATOM 2903 N N . PHE A 1 375 ? -8.046 7.462 23.280 1.00 98.44 375 PHE A N 1
ATOM 2904 C CA . PHE A 1 375 ? -8.748 6.236 22.906 1.00 98.44 375 PHE A CA 1
ATOM 2905 C C . PHE A 1 375 ? -9.405 5.606 24.143 1.00 98.44 375 PHE A C 1
ATOM 2907 O O . PHE A 1 375 ? -8.830 4.690 24.738 1.00 98.44 375 PHE A O 1
ATOM 2914 N N . PRO A 1 376 ? -10.563 6.127 24.595 1.00 97.94 376 PRO A N 1
ATOM 2915 C CA . PRO A 1 376 ? -11.204 5.682 25.831 1.00 97.94 376 PRO A CA 1
ATOM 2916 C C . PRO A 1 376 ? -11.814 4.281 25.747 1.00 97.94 376 PRO A C 1
ATOM 2918 O O . PRO A 1 376 ? -11.987 3.661 26.791 1.00 97.94 376 PRO A O 1
ATOM 2921 N N . ARG A 1 377 ? -12.135 3.792 24.540 1.00 98.25 377 ARG A N 1
ATOM 2922 C CA . ARG A 1 377 ? -12.723 2.463 24.344 1.00 98.25 377 ARG A CA 1
ATOM 2923 C C . ARG A 1 377 ? -11.776 1.532 23.606 1.00 98.25 377 ARG A C 1
ATOM 2925 O O . ARG A 1 377 ? -11.109 1.948 22.651 1.00 98.25 377 ARG A O 1
ATOM 2932 N N . SER A 1 378 ? -11.746 0.265 24.004 1.00 98.00 378 SER A N 1
ATOM 2933 C CA . SER A 1 378 ? -10.904 -0.750 23.373 1.00 98.00 378 SER A CA 1
ATOM 2934 C C . SER A 1 378 ? -11.513 -2.147 23.415 1.00 98.00 378 SER A C 1
ATOM 2936 O O . SER A 1 378 ? -12.305 -2.486 24.289 1.00 98.00 378 SER A O 1
ATOM 2938 N N . MET A 1 379 ? -11.113 -2.984 22.465 1.00 97.75 379 MET A N 1
ATOM 2939 C CA . MET A 1 379 ? -11.516 -4.382 22.409 1.00 97.75 379 MET A CA 1
ATOM 2940 C C . MET A 1 379 ? -10.416 -5.226 21.783 1.00 97.75 379 MET A C 1
ATOM 2942 O O . MET A 1 379 ? -9.836 -4.869 20.756 1.00 97.75 379 MET A O 1
ATOM 2946 N N . VAL A 1 380 ? -10.149 -6.380 22.390 1.00 98.00 380 VAL A N 1
ATOM 2947 C CA . VAL A 1 380 ? -9.243 -7.383 21.831 1.00 98.00 380 VAL A CA 1
ATOM 2948 C C . VAL A 1 380 ? -10.007 -8.214 20.802 1.00 98.00 380 VAL A C 1
ATOM 2950 O O . VAL A 1 380 ? -10.932 -8.951 21.143 1.00 98.00 380 VAL A O 1
ATOM 2953 N N . ILE A 1 381 ? -9.602 -8.111 19.537 1.00 98.00 381 ILE A N 1
ATOM 2954 C CA . ILE A 1 381 ? -10.107 -8.958 18.451 1.00 98.00 381 ILE A CA 1
ATOM 2955 C C . ILE A 1 381 ? -9.583 -10.382 18.665 1.00 98.00 381 ILE A C 1
ATOM 2957 O O . ILE A 1 381 ? -10.362 -11.335 18.704 1.00 98.00 381 ILE A O 1
ATOM 2961 N N . THR A 1 382 ? -8.272 -10.512 18.888 1.00 96.81 382 THR A N 1
ATOM 2962 C CA . THR A 1 382 ? -7.589 -11.770 19.217 1.00 96.81 382 THR A CA 1
ATOM 2963 C C . THR A 1 382 ? -6.391 -11.513 20.132 1.00 96.81 382 THR A C 1
ATOM 2965 O O . THR A 1 382 ? -5.669 -10.527 19.968 1.00 96.81 382 THR A O 1
ATOM 2968 N N . ASP A 1 383 ? -6.172 -12.390 21.108 1.00 95.38 383 ASP A N 1
ATOM 2969 C CA . ASP A 1 383 ? -5.000 -12.389 21.993 1.00 95.38 383 ASP A CA 1
ATOM 2970 C C . ASP A 1 383 ? -3.794 -13.150 21.398 1.00 95.38 383 ASP A C 1
ATOM 2972 O O . ASP A 1 383 ? -2.667 -13.030 21.900 1.00 95.38 383 ASP A O 1
ATOM 2976 N N . GLY A 1 384 ? -4.022 -13.882 20.303 1.00 95.00 384 GLY A N 1
ATOM 2977 C CA . GLY A 1 384 ? -3.031 -14.627 19.535 1.00 95.00 384 GLY A CA 1
ATOM 2978 C C . GLY A 1 384 ? -2.160 -13.756 18.628 1.00 95.00 384 GLY A C 1
ATOM 2979 O O . GLY A 1 384 ? -2.068 -12.534 18.791 1.00 95.00 384 GLY A O 1
ATOM 2980 N N . GLU A 1 385 ? -1.476 -14.405 17.679 1.00 97.19 385 GLU A N 1
ATOM 2981 C CA . GLU A 1 385 ? -0.727 -13.691 16.644 1.00 97.19 385 GLU A CA 1
ATOM 2982 C C . GLU A 1 385 ? -1.658 -12.777 15.836 1.00 97.19 385 GLU A C 1
ATOM 2984 O O . GLU A 1 385 ? -2.814 -13.089 15.562 1.00 97.19 385 GLU A O 1
ATOM 2989 N N . PHE A 1 386 ? -1.142 -11.598 15.508 1.00 98.00 386 PHE A N 1
ATOM 2990 C CA . PHE A 1 386 ? -1.848 -10.585 14.740 1.00 98.00 386 PHE A CA 1
ATOM 2991 C C . PHE A 1 386 ? -0.799 -9.720 14.064 1.00 98.00 386 PHE A C 1
ATOM 2993 O O . PHE A 1 386 ? 0.054 -9.137 14.744 1.00 98.00 386 PHE A O 1
ATOM 3000 N N . VAL A 1 387 ? -0.820 -9.679 12.736 1.00 98.00 387 VAL A N 1
ATOM 3001 C CA . VAL A 1 387 ? 0.231 -9.022 11.955 1.00 98.00 387 VAL A CA 1
ATOM 3002 C C . VAL A 1 387 ? -0.333 -7.762 11.297 1.00 98.00 387 VAL A C 1
ATOM 3004 O O . VAL A 1 387 ? -0.451 -6.740 11.973 1.00 98.00 387 VAL A O 1
ATOM 3007 N N . TYR A 1 388 ? -0.647 -7.801 10.004 1.00 98.69 388 TYR A N 1
ATOM 3008 C CA . TYR A 1 388 ? -1.209 -6.662 9.272 1.00 98.69 388 TYR A CA 1
ATOM 3009 C C . TYR A 1 388 ? -2.728 -6.775 9.256 1.00 98.69 388 TYR A C 1
ATOM 3011 O O . TYR A 1 388 ? -3.271 -7.875 9.369 1.00 98.69 388 TYR A O 1
ATOM 3019 N N . SER A 1 389 ? -3.406 -5.644 9.101 1.00 98.75 389 SER A N 1
ATOM 3020 C CA . SER A 1 389 ? -4.863 -5.595 9.007 1.00 98.75 389 SER A CA 1
ATOM 3021 C C . SER A 1 389 ? -5.327 -4.530 8.025 1.00 98.75 389 SER A C 1
ATOM 3023 O O . SER A 1 389 ? -4.565 -3.635 7.670 1.00 98.75 389 SER A O 1
ATOM 3025 N N . SER A 1 390 ? -6.582 -4.630 7.610 1.00 98.81 390 SER A N 1
ATOM 3026 C CA . SER A 1 390 ? -7.326 -3.554 6.964 1.00 98.81 390 SER A CA 1
ATOM 3027 C C . SER A 1 390 ? -8.787 -3.653 7.392 1.00 98.81 390 SER A C 1
ATOM 3029 O O . SER A 1 390 ? -9.264 -4.740 7.731 1.00 98.81 390 SER A O 1
ATOM 3031 N N . ALA A 1 391 ? -9.484 -2.523 7.428 1.00 98.69 391 ALA A N 1
ATOM 3032 C CA . ALA A 1 391 ? -10.872 -2.470 7.848 1.00 98.69 391 ALA A CA 1
ATOM 3033 C C . ALA A 1 391 ? -11.669 -1.441 7.054 1.00 98.69 391 ALA A C 1
ATOM 3035 O O . ALA A 1 391 ? -11.126 -0.445 6.577 1.00 98.69 391 ALA A O 1
ATOM 3036 N N . ALA A 1 392 ? -12.973 -1.673 6.982 1.00 98.31 392 ALA A N 1
ATOM 3037 C CA . ALA A 1 392 ? -13.945 -0.759 6.408 1.00 98.31 392 ALA A CA 1
ATOM 3038 C C . ALA A 1 392 ? -15.241 -0.799 7.229 1.00 98.31 392 ALA A C 1
ATOM 3040 O O . ALA A 1 392 ? -15.535 -1.800 7.887 1.00 98.31 392 ALA A O 1
ATOM 3041 N N . GLN A 1 393 ? -16.010 0.288 7.204 1.00 97.88 393 GLN A N 1
ATOM 3042 C CA . GLN A 1 393 ? -17.333 0.341 7.820 1.00 97.88 393 GLN A CA 1
ATOM 3043 C C . GLN A 1 393 ? -18.403 0.065 6.759 1.00 97.88 393 GLN A C 1
ATOM 3045 O O . GLN A 1 393 ? -18.419 0.706 5.711 1.00 97.88 393 GLN A O 1
ATOM 3050 N N . LEU A 1 394 ? -19.275 -0.903 7.031 1.00 97.44 394 LEU A N 1
ATOM 3051 C CA . LEU A 1 394 ? -20.433 -1.248 6.211 1.00 97.44 394 LEU A CA 1
ATOM 3052 C C . LEU A 1 394 ? -21.563 -0.214 6.383 1.00 97.44 394 LEU A C 1
ATOM 3054 O O . LEU A 1 394 ? -21.595 0.487 7.398 1.00 97.44 394 LEU A O 1
ATOM 3058 N N . PRO A 1 395 ? -22.530 -0.138 5.444 1.00 94.56 395 PRO A N 1
ATOM 3059 C CA . PRO A 1 395 ? -23.638 0.820 5.521 1.00 94.56 395 PRO A CA 1
ATOM 3060 C C . PRO A 1 395 ? -24.514 0.691 6.776 1.00 94.56 395 PRO A C 1
ATOM 3062 O O . PRO A 1 395 ? -25.134 1.663 7.197 1.00 94.56 395 PRO A O 1
ATOM 3065 N N . ASP A 1 396 ? -24.567 -0.494 7.385 1.00 94.12 396 ASP A N 1
ATOM 3066 C CA . ASP A 1 396 ? -25.296 -0.750 8.633 1.00 94.12 396 ASP A CA 1
ATOM 3067 C C . ASP A 1 396 ? -24.508 -0.346 9.898 1.00 94.12 396 ASP A C 1
ATOM 3069 O O . ASP A 1 396 ? -24.990 -0.520 11.017 1.00 94.12 396 ASP A O 1
ATOM 3073 N N . GLY A 1 397 ? -23.297 0.197 9.730 1.00 95.56 397 GLY A N 1
ATOM 3074 C CA . GLY A 1 397 ? -22.397 0.610 10.804 1.00 95.56 397 GLY A CA 1
ATOM 3075 C C . GLY A 1 397 ? -21.452 -0.488 11.297 1.00 95.56 397 GLY A C 1
ATOM 3076 O O . GLY A 1 397 ? -20.549 -0.184 12.085 1.00 95.56 397 GLY A O 1
ATOM 3077 N N . THR A 1 398 ? -21.610 -1.731 10.831 1.00 97.06 398 THR A N 1
ATOM 3078 C CA . THR A 1 398 ? -20.738 -2.861 11.177 1.00 97.06 398 THR A CA 1
ATOM 3079 C C . THR A 1 398 ? -19.323 -2.635 10.647 1.00 97.06 398 THR A C 1
ATOM 3081 O O . THR A 1 398 ? -19.123 -2.181 9.522 1.00 97.06 398 THR A O 1
ATOM 3084 N N . ILE A 1 399 ? -18.311 -2.981 11.438 1.00 98.44 399 ILE A N 1
ATOM 3085 C CA . ILE A 1 399 ? -16.910 -2.938 11.019 1.00 98.44 399 ILE A CA 1
ATOM 3086 C C . ILE A 1 399 ? -16.515 -4.292 10.451 1.00 98.44 399 ILE A C 1
ATOM 3088 O O . ILE A 1 399 ? -16.575 -5.296 11.154 1.00 98.44 399 ILE A 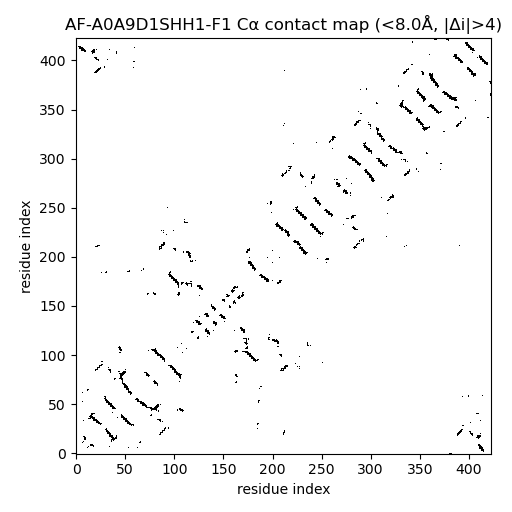O 1
ATOM 3092 N N . ALA A 1 400 ? -16.065 -4.299 9.202 1.00 98.50 400 ALA A N 1
ATOM 3093 C CA . ALA A 1 400 ? -15.461 -5.432 8.518 1.00 98.50 400 ALA A CA 1
ATOM 3094 C C . ALA A 1 400 ? -13.936 -5.362 8.662 1.00 98.50 400 ALA A C 1
ATOM 3096 O O . ALA A 1 400 ? -13.342 -4.330 8.347 1.00 98.50 400 ALA A O 1
ATOM 3097 N N . VAL A 1 401 ? -13.291 -6.438 9.124 1.00 98.69 401 VAL A N 1
ATOM 3098 C CA . VAL A 1 401 ? -11.834 -6.477 9.346 1.00 98.69 401 VAL A CA 1
ATOM 3099 C C . VAL A 1 401 ? -11.213 -7.688 8.677 1.00 98.69 401 VAL A C 1
ATOM 3101 O O . VAL A 1 401 ? -11.584 -8.820 8.977 1.00 98.69 401 VAL A O 1
ATOM 3104 N N . LEU A 1 402 ? -10.201 -7.443 7.846 1.00 98.56 402 LEU A N 1
ATOM 3105 C CA . LEU A 1 402 ? -9.253 -8.451 7.383 1.00 98.56 402 LEU A CA 1
ATOM 3106 C C . LEU A 1 402 ? -7.963 -8.375 8.192 1.00 98.56 402 LEU A C 1
ATOM 3108 O O . LEU A 1 402 ? -7.475 -7.280 8.485 1.00 98.56 402 LEU A O 1
ATOM 3112 N N . PHE A 1 403 ? -7.369 -9.521 8.510 1.00 98.62 403 PHE A N 1
ATOM 3113 C CA . PHE A 1 403 ? -6.083 -9.561 9.200 1.00 98.62 403 PHE A CA 1
ATOM 3114 C C . PHE A 1 403 ? -5.262 -10.816 8.893 1.00 98.62 403 PHE A C 1
ATOM 3116 O O . PHE A 1 403 ? -5.791 -11.892 8.621 1.00 98.62 403 PHE A O 1
ATOM 3123 N N . GLU A 1 404 ? -3.943 -10.664 8.970 1.00 98.25 404 GLU A N 1
ATOM 3124 C CA . GLU A 1 404 ? -2.990 -11.773 8.995 1.00 98.25 404 GLU A CA 1
ATOM 3125 C C . GLU A 1 404 ? -2.995 -12.420 10.387 1.00 98.25 404 GLU A C 1
ATOM 3127 O O . GLU A 1 404 ? -2.670 -11.770 11.390 1.00 98.25 404 GLU A O 1
ATOM 3132 N N . ASP A 1 405 ? -3.341 -13.703 10.441 1.00 91.94 405 ASP A N 1
ATOM 3133 C CA . ASP A 1 405 ? -3.586 -14.433 11.687 1.00 91.94 405 ASP A CA 1
ATOM 3134 C C . ASP A 1 405 ? -2.339 -15.082 12.296 1.00 91.94 405 ASP A C 1
ATOM 3136 O O . ASP A 1 405 ? -2.370 -15.523 13.444 1.00 91.94 405 ASP A O 1
ATOM 3140 N N . CYS A 1 406 ? -1.247 -15.154 11.535 1.00 92.81 406 CYS A N 1
ATOM 3141 C CA . CYS A 1 406 ? 0.010 -15.721 11.993 1.00 92.81 406 CYS A CA 1
ATOM 3142 C C . CYS A 1 406 ? 1.225 -15.196 11.219 1.00 92.81 406 CYS A C 1
ATOM 3144 O O . CYS A 1 406 ? 1.138 -14.718 10.085 1.00 92.81 406 CYS A O 1
ATOM 3146 N N . THR A 1 407 ? 2.405 -15.343 11.819 1.00 91.44 407 THR A N 1
ATOM 3147 C CA . THR A 1 407 ? 3.693 -14.987 11.194 1.00 91.44 407 THR A CA 1
ATOM 3148 C C . THR A 1 407 ? 4.185 -16.010 10.167 1.00 91.44 407 THR A C 1
ATOM 3150 O O . THR A 1 407 ? 5.183 -15.770 9.488 1.00 91.44 407 THR A O 1
ATOM 3153 N N . LYS A 1 408 ? 3.477 -17.137 10.019 1.00 93.56 408 LYS A N 1
ATOM 3154 C CA . LYS A 1 408 ? 3.687 -18.090 8.920 1.00 93.56 408 LYS A CA 1
ATOM 3155 C C . LYS A 1 408 ? 3.046 -17.641 7.618 1.00 93.56 408 LYS A C 1
ATOM 3157 O O . LYS A 1 408 ? 3.456 -18.128 6.570 1.00 93.56 408 LYS A O 1
ATOM 3162 N N . HIS A 1 409 ? 2.109 -16.691 7.686 1.00 95.00 409 HIS A N 1
ATOM 3163 C CA . HIS A 1 409 ? 1.515 -16.054 6.518 1.00 95.00 409 HIS A CA 1
ATOM 3164 C C . HIS A 1 409 ? 0.739 -17.028 5.629 1.00 95.00 409 HIS A C 1
ATOM 3166 O O . HIS A 1 409 ? 0.882 -17.005 4.412 1.00 95.00 409 HIS A O 1
ATOM 3172 N N . GLU A 1 410 ? -0.013 -17.938 6.239 1.00 95.12 410 GLU A N 1
ATOM 3173 C CA . GLU A 1 410 ? -0.778 -18.973 5.533 1.00 95.12 410 GLU A CA 1
ATOM 3174 C C . GLU A 1 410 ? -2.165 -18.453 5.128 1.00 95.12 410 GLU A C 1
ATOM 3176 O O . GLU A 1 410 ? -2.649 -18.782 4.049 1.00 95.12 410 GLU A O 1
ATOM 3181 N N . ASN A 1 411 ? -2.773 -17.595 5.961 1.00 97.12 411 ASN A N 1
ATOM 3182 C CA . ASN A 1 411 ? -4.156 -17.161 5.792 1.00 97.12 411 ASN A CA 1
ATOM 3183 C C . ASN A 1 411 ? -4.344 -15.650 5.991 1.00 97.12 411 ASN A C 1
ATOM 3185 O O . ASN A 1 411 ? -3.666 -15.010 6.801 1.00 97.12 411 ASN A O 1
ATOM 3189 N N . ILE A 1 412 ? -5.368 -15.117 5.325 1.00 98.50 412 ILE A N 1
ATOM 3190 C CA . ILE A 1 412 ? -6.028 -13.861 5.691 1.00 98.50 412 ILE A CA 1
ATOM 3191 C C . ILE A 1 412 ? -7.401 -14.198 6.269 1.00 98.50 412 ILE A C 1
ATOM 3193 O O . ILE A 1 412 ? -8.257 -14.765 5.580 1.00 98.50 412 ILE A O 1
ATOM 3197 N N . LYS A 1 413 ? -7.606 -13.841 7.537 1.00 98.19 413 LYS A N 1
ATOM 3198 C CA . LYS A 1 413 ? -8.868 -14.033 8.254 1.00 98.19 413 LYS A CA 1
ATOM 3199 C C . LYS A 1 413 ? -9.750 -12.799 8.184 1.00 98.19 413 LYS A C 1
ATOM 3201 O O . LYS A 1 413 ? -9.262 -11.683 8.019 1.00 98.19 413 LYS A O 1
ATOM 3206 N N . PHE A 1 414 ? -11.043 -13.025 8.365 1.00 98.62 414 PHE A N 1
ATOM 3207 C CA . PHE A 1 414 ? -12.083 -12.014 8.402 1.00 98.62 414 PHE A CA 1
ATOM 3208 C C . PHE A 1 414 ? -12.933 -12.130 9.663 1.00 98.62 414 PHE A C 1
ATOM 3210 O O . PHE A 1 414 ? -13.200 -13.228 10.160 1.00 98.62 414 PHE A O 1
ATOM 3217 N N . THR A 1 415 ? -13.359 -10.980 10.173 1.00 98.19 415 THR A N 1
ATOM 3218 C CA . THR A 1 415 ? -14.384 -10.864 11.211 1.00 98.19 415 THR A CA 1
ATOM 3219 C C . THR A 1 415 ? -15.176 -9.581 11.025 1.00 98.19 415 THR A C 1
ATOM 3221 O O . THR A 1 415 ? -14.720 -8.641 10.367 1.00 98.19 415 THR A O 1
ATOM 3224 N N . THR A 1 416 ? -16.335 -9.531 11.669 1.00 97.88 416 THR A N 1
ATOM 3225 C CA . THR A 1 416 ? -17.158 -8.334 11.785 1.00 97.88 416 THR A CA 1
ATOM 3226 C C . THR A 1 416 ? -17.478 -8.033 13.239 1.00 97.88 416 THR A C 1
ATOM 3228 O O . THR A 1 416 ? -17.623 -8.962 14.033 1.00 97.88 416 THR A O 1
ATOM 3231 N N . PHE A 1 417 ? -17.651 -6.759 13.580 1.00 97.56 417 PHE A N 1
ATOM 3232 C CA . PHE A 1 417 ? -18.175 -6.350 14.886 1.00 97.56 417 PHE A CA 1
ATOM 3233 C C . PHE A 1 417 ? -18.881 -4.998 14.827 1.00 97.56 417 PHE A C 1
ATOM 3235 O O . PHE A 1 417 ? -18.576 -4.160 13.979 1.00 97.56 417 PHE A O 1
ATOM 3242 N N . ALA A 1 418 ? -19.799 -4.763 15.756 1.00 96.50 418 ALA A N 1
ATOM 3243 C CA . ALA A 1 418 ? -20.415 -3.461 15.965 1.00 96.50 418 ALA A CA 1
ATOM 3244 C C . ALA A 1 418 ? -19.503 -2.559 16.810 1.00 96.50 418 ALA A C 1
ATOM 3246 O O . ALA A 1 418 ? -18.854 -3.007 17.756 1.00 96.50 418 ALA A O 1
ATOM 3247 N N . LEU A 1 419 ? -19.496 -1.253 16.529 1.00 96.25 419 LEU A N 1
ATOM 3248 C CA . LEU A 1 419 ? -18.695 -0.283 17.292 1.00 96.25 419 LEU A CA 1
ATOM 3249 C C . LEU A 1 419 ? -19.014 -0.279 18.795 1.00 96.25 419 LEU A C 1
ATOM 3251 O O . LEU A 1 419 ? -18.105 -0.131 19.609 1.00 96.25 419 LEU A O 1
ATOM 3255 N N . SER A 1 420 ? -20.265 -0.567 19.166 1.00 94.94 420 SER A N 1
ATOM 3256 C CA . SER A 1 420 ? -20.705 -0.687 20.560 1.00 94.94 420 SER A CA 1
ATOM 3257 C C . SER A 1 420 ? -20.045 -1.837 21.335 1.00 94.94 420 SER A C 1
ATOM 3259 O O . SER A 1 420 ? -20.132 -1.882 22.564 1.00 94.94 420 SER A O 1
ATOM 3261 N N . GLU A 1 421 ? -19.417 -2.792 20.644 1.00 96.31 421 GLU A N 1
ATOM 3262 C CA . GLU A 1 421 ? -18.638 -3.868 21.270 1.00 96.31 421 GLU A CA 1
ATOM 3263 C C . GLU A 1 421 ? -17.261 -3.382 21.747 1.00 96.31 421 GLU A C 1
ATOM 3265 O O . GLU A 1 421 ? -16.679 -3.976 22.657 1.00 96.31 421 GLU A O 1
ATOM 3270 N N . VAL A 1 422 ? -16.761 -2.271 21.194 1.00 96.81 422 VAL A N 1
ATOM 3271 C CA . VAL A 1 422 ? -15.543 -1.604 21.658 1.00 96.81 422 VAL A CA 1
ATOM 3272 C C . VAL A 1 422 ? -15.901 -0.768 22.885 1.00 96.81 422 VAL A C 1
ATOM 3274 O O . VAL A 1 422 ? -16.519 0.288 22.749 1.00 96.81 422 VAL A O 1
ATOM 3277 N N . LYS A 1 423 ? -15.547 -1.251 24.082 1.00 91.88 423 LYS A N 1
ATOM 3278 C CA . LYS A 1 423 ? -15.975 -0.677 25.371 1.00 91.88 423 LYS A CA 1
ATOM 3279 C C . LYS A 1 423 ? -14.926 0.185 26.044 1.00 91.88 423 LYS A C 1
ATOM 3281 O O . LYS A 1 423 ? -13.723 -0.147 25.945 1.00 91.88 423 LYS A O 1
#

Foldseek 3Di:
DPDWDFDDFVVQDPAQFKDFKAWDAFPLQKIKIKIWRFHAANDDPLGFTFIKIWIDNPNPPDIDRIDGQGGWDADHSQLTKYWDFWAWEQQRVLRKIKIKTKIFAGNADLQDFDFFLCDDPNFGWKDFPNFIWGHDPQKTATPVRPDIWGADPSQDTPQGGQSRCGNGMHTHGAMWMWMWMDSPSNPHIDDIDTQSVAEPDNQWRYKTWLTYYWYQQCDDPQHSKTKTKMKTANDNVVRLIFIWIWIDSPNPPHIHIADTADEPQWDQDPVGTPTRDQLNHWGRKDWEQDPLRKIKIWTQGRHPVQFIWIWIDPPNRRYIHHTDGQPQGGHCSARKEWYWADDPNATKIKIWAQRDNHAQFQTKIFIDRPNPNDGPWMDGPGRAGWGDKYWDAGPVRKIKMWTQRDPSRRTIMIDIDHPVNGD

Organism: NCBI:txid2840951

Nearest PDB structures (foldseek):
  2vk7-assembly2_B  TM=8.972E-01  e=1.166E-41  Clostridium perfringens
  2w20-assembly1_A  TM=8.908E-01  e=6.100E-38  Streptococcus pneumoniae R6
  8t27-assembly1_A  TM=8.723E-01  e=8.282E-27  Porphyromonas gingivalis
  8gn6-assembly3_C  TM=8.745E-01  e=1.848E-26  Porphyromonas gingivalis
  8t1y-assembly1_A  TM=8.739E-01  e=3.706E-26  Porphyromonas gingivalis

Sequence (423 aa):
MDNFSIVFSKDTGNAENYRIPSVVVTKDGTLVAAADERFFTGSDNPNRIDKVVRTSVDGGKTWSEQITAVQMVGKDKKHSAAAIDPAMLYDAEQDAIFMLYSMTPAGIGILNCKKGTGYENGARIVTGNGKKFLWKDGEMVDESGSEKYAVAEDGTWSGGNVLTGEGGYKLYETSFLMLIRSDDHGKTWSKPLELNPSVKGKKWHFIGSGPANGIQLRHGEHAGRLIFPIYYGLGKLPMKLTTALIYSDDGGKTWSVTDTPPIRGRYIGKENPLIFPMRTYLTESQVVELDSGELVWFLRNHHPKRLIMVSRSLDSGITWTEPVLHEQLPQCVCQITALRVEENGKEAILTINAADPKKRRLGTARLSFDGGKTFPRSMVITDGEFVYSSAAQLPDGTIAVLFEDCTKHENIKFTTFALSEVK

pLDDT: mean 95.91, std 5.43, range [56.09, 98.88]

Mean predicted aligned error: 3.58 Å